Protein 9H0N (pdb70)

Structure (mmCIF, N/CA/C/O backbone):
data_9H0N
#
_entry.id   9H0N
#
_cell.length_a   52.100
_cell.length_b   53.250
_cell.length_c   149.920
_cell.angle_alpha   90.000
_cell.angle_beta   90.000
_cell.angle_gamma   90.000
#
_symmetry.space_group_name_H-M   'P 21 21 21'
#
loop_
_entity.id
_entity.type
_entity.pdbx_description
1 polymer 'Extracellular solute-binding protein, family 1'
2 branched beta-D-galactopyranose-(1-3)-2-acetamido-2-deoxy-alpha-D-galactopyranose
3 non-polymer 'SODIUM ION'
4 water water
#
loop_
_atom_site.group_PDB
_atom_site.id
_atom_site.type_symbol
_atom_site.label_atom_id
_atom_site.label_alt_id
_atom_site.label_comp_id
_atom_site.label_asym_id
_atom_site.label_entity_id
_atom_site.label_seq_id
_atom_site.pdbx_PDB_ins_code
_atom_site.Cartn_x
_atom_site.Cartn_y
_atom_site.Cartn_z
_atom_site.occupancy
_atom_site.B_iso_or_equiv
_atom_site.auth_seq_id
_atom_site.auth_comp_id
_atom_site.auth_asym_id
_atom_site.auth_atom_id
_atom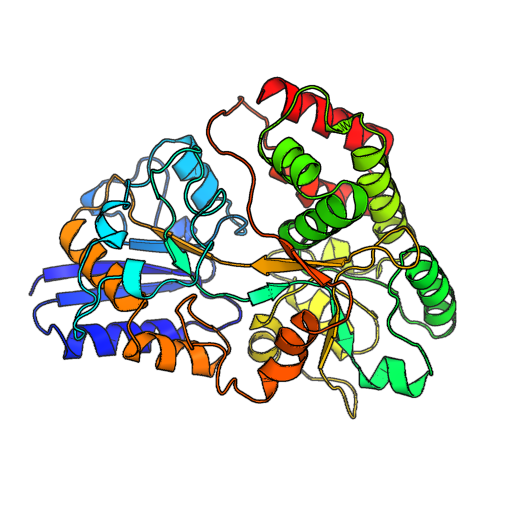_site.pdbx_PDB_model_num
ATOM 1 N N . LYS A 1 36 ? 40.84290 46.62799 42.30066 1.000 56.01209 36 LYS A N 1
ATOM 2 C CA . LYS A 1 36 ? 41.00595 48.07410 42.21507 1.000 67.01643 36 LYS A CA 1
ATOM 3 C C . LYS A 1 36 ? 39.81168 48.82239 42.81212 1.000 62.23234 36 LYS A C 1
ATOM 4 O O . LYS A 1 36 ? 39.95595 49.94844 43.28641 1.000 70.31073 36 LYS A O 1
ATOM 10 N N . THR A 1 37 ? 38.63508 48.19826 42.79065 1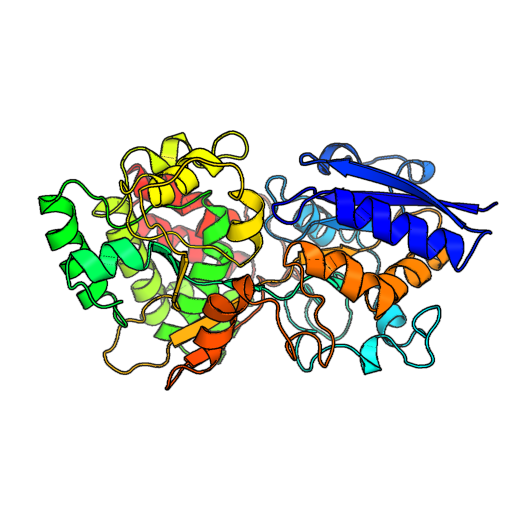.000 39.10554 37 THR A N 1
ATOM 11 C CA . THR A 1 37 ? 37.43695 48.75760 43.40326 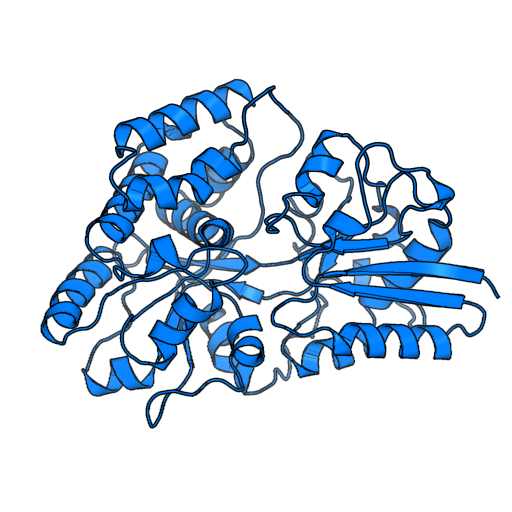1.000 40.41999 37 THR A CA 1
ATOM 12 C C . THR A 1 37 ? 36.98438 47.82075 44.51477 1.000 42.80002 37 THR A C 1
ATOM 13 O O . THR A 1 37 ? 36.86702 46.61298 44.29105 1.000 32.34687 37 THR A O 1
ATOM 17 N N . THR A 1 38 ? 36.74999 48.37652 45.70853 1.000 34.14683 38 THR A N 1
ATOM 18 C CA . THR A 1 38 ? 36.43642 47.59303 46.90121 1.000 30.23915 38 THR A CA 1
ATOM 19 C C . THR A 1 38 ? 34.92718 47.46462 47.07970 1.000 33.89533 38 THR A C 1
ATOM 20 O O . THR A 1 38 ? 34.18999 48.44866 46.95293 1.000 39.46656 38 THR A O 1
ATOM 24 N N . LEU A 1 39 ? 34.48154 46.24777 47.37533 1.000 24.68033 39 LEU A N 1
ATOM 25 C CA . LEU A 1 39 ? 33.09230 45.92079 47.66080 1.000 25.18249 39 LEU A CA 1
ATOM 26 C C . LEU A 1 39 ? 33.06091 45.28437 49.04591 1.000 22.32628 39 LEU A C 1
ATOM 27 O O . LEU A 1 39 ? 33.84246 44.36685 49.31632 1.000 30.68828 39 LEU A O 1
ATOM 32 N N . LYS A 1 40 ? 32.18254 45.76974 49.93077 1.000 22.25103 40 LYS A N 1
ATOM 33 C CA . LYS A 1 40 ? 32.05351 45.22534 51.28196 1.000 23.06739 40 LYS A CA 1
ATOM 34 C C . LYS A 1 40 ? 30.84476 44.29058 51.36939 1.000 24.31228 40 LYS A C 1
ATOM 35 O O . LYS A 1 40 ? 29.71667 44.69793 51.07524 1.000 24.15481 40 LYS A O 1
ATOM 41 N N . PHE A 1 41 ? 31.08819 43.04044 51.77564 1.000 19.76549 41 PHE A N 1
ATOM 42 C CA . PHE A 1 41 ? 30.07878 41.98259 51.83287 1.000 17.66050 41 PHE A CA 1
ATOM 43 C C . PHE A 1 41 ? 30.04075 41.43922 53.25501 1.000 19.73394 41 PHE A C 1
ATOM 44 O O . PHE A 1 41 ? 31.06109 40.96921 53.76955 1.000 22.27951 41 PHE A O 1
ATOM 52 N N . ALA A 1 42 ? 28.88442 41.53069 53.90467 1.000 18.79232 42 ALA A N 1
ATOM 53 C CA . ALA A 1 42 ? 28.68769 40.95723 55.23442 1.000 19.36163 42 ALA A CA 1
ATOM 54 C C . ALA A 1 42 ? 27.73317 39.78291 55.10689 1.000 20.84565 42 ALA A C 1
ATOM 55 O O . ALA A 1 42 ? 26.63079 39.94265 54.57992 1.000 21.44960 42 ALA A O 1
ATOM 57 N N . ALA A 1 43 ? 28.15011 38.60446 55.56943 1.000 20.57803 43 ALA A N 1
ATOM 58 C CA . ALA A 1 43 ? 27.35872 37.38945 55.39425 1.000 17.76249 43 ALA A CA 1
ATOM 59 C C . ALA A 1 43 ? 27.12792 36.69153 56.72730 1.000 18.73843 43 ALA A C 1
ATOM 60 O O . ALA A 1 43 ? 28.06338 36.51836 57.51472 1.000 22.32452 43 ALA A O 1
ATOM 62 N N . PHE A 1 44 ? 25.88676 36.26641 56.96522 1.000 18.39009 44 PHE A N 1
ATOM 63 C CA . PHE A 1 44 ? 25.56992 35.51901 58.17552 1.000 19.16920 44 PHE A CA 1
ATOM 64 C C . PHE A 1 44 ? 26.22723 34.14061 58.16977 1.000 16.45768 44 PHE A C 1
ATOM 65 O O . PHE A 1 44 ? 26.09772 33.37298 57.20782 1.000 19.49882 44 PHE A O 1
ATOM 73 N N . GLU A 1 45 ? 26.89798 33.81890 59.27861 1.000 17.78883 45 GLU A N 1
ATOM 74 C CA . GLU A 1 45 ? 27.48227 32.49487 59.48799 1.000 18.24343 45 GLU A CA 1
ATOM 75 C C . GLU A 1 45 ? 26.44008 31.61626 60.16337 1.000 18.61636 45 GLU A C 1
ATOM 76 O O . GLU A 1 45 ? 26.21773 31.71287 61.37127 1.000 20.46524 45 GLU A O 1
ATOM 82 N N . GLY A 1 46 ? 25.78608 30.77349 59.36403 1.000 17.69792 46 GLY A N 1
ATOM 83 C CA . GLY A 1 46 ? 24.79860 29.84479 59.83013 1.000 18.96572 46 GLY A CA 1
ATOM 84 C C . GLY A 1 46 ? 25.28424 28.41787 59.73716 1.000 19.62154 46 GLY A C 1
ATOM 85 O O . GLY A 1 46 ? 26.48636 28.15246 59.61120 1.000 18.60264 46 GLY A O 1
ATOM 86 N N . GLY A 1 47 ? 24.33308 27.48719 59.77427 1.000 17.62233 47 GLY A N 1
ATOM 87 C CA . GLY A 1 47 ? 24.65492 26.07271 59.87210 1.000 16.31080 47 GLY A CA 1
ATOM 88 C C . GLY A 1 47 ? 25.37111 25.49689 58.66401 1.000 17.11001 47 GLY A C 1
ATOM 89 O O . GLY A 1 47 ? 26.00548 24.44123 58.78694 1.000 18.66942 47 GLY A O 1
ATOM 90 N N . TYR A 1 48 ? 25.28585 26.16227 57.50647 1.000 17.01873 48 TYR A N 1
ATOM 91 C CA . TYR A 1 48 ? 26.03660 25.72520 56.32892 1.000 17.12644 48 TYR A CA 1
ATOM 92 C C . TYR A 1 48 ? 27.49047 26.17652 56.37221 1.000 17.12583 48 TYR A C 1
ATOM 93 O O . TYR A 1 48 ? 28.27816 25.74279 55.52387 1.000 17.93905 48 TYR A O 1
ATOM 102 N N . GLY A 1 49 ? 27.86345 27.02048 57.33128 1.000 17.13546 49 GLY A N 1
ATOM 103 C CA . GLY A 1 49 ? 29.24802 27.41495 57.51489 1.000 16.60216 49 GLY A CA 1
ATOM 104 C C . GLY A 1 49 ? 29.59957 28.73173 56.83079 1.000 19.23603 49 GLY A C 1
ATOM 105 O O . GLY A 1 49 ? 28.91555 29.20679 55.91408 1.000 18.65677 49 GLY A O 1
ATOM 106 N N . ALA A 1 50 ? 30.71686 29.31797 57.27631 1.000 20.66621 50 ALA A N 1
ATOM 107 C CA . ALA A 1 50 ? 31.24023 30.55400 56.70582 1.000 21.19397 50 ALA A CA 1
ATOM 108 C C . ALA A 1 50 ? 32.21928 30.31998 55.56313 1.000 20.12820 50 ALA A C 1
ATOM 109 O O . ALA A 1 50 ? 32.36626 31.19893 54.70508 1.000 20.60144 50 ALA A O 1
ATOM 111 N N . ASP A 1 51 ? 32.90172 29.16621 55.52754 1.000 20.98614 51 ASP A N 1
ATOM 112 C CA . ASP A 1 51 ? 33.95845 28.96391 54.53387 1.000 20.95284 51 ASP A CA 1
ATOM 113 C C . ASP A 1 51 ? 33.42843 29.04420 53.11041 1.000 20.23215 51 ASP A C 1
ATOM 114 O O . ASP A 1 51 ? 34.15648 29.48790 52.21428 1.000 20.35870 51 ASP A O 1
ATOM 119 N N . MET A 1 52 ? 32.17499 28.63847 52.87451 1.000 18.90862 52 MET A N 1
ATOM 120 C CA . MET A 1 52 ? 31.64027 28.71256 51.51583 1.000 17.89140 52 MET A CA 1
ATOM 121 C C . MET A 1 52 ? 31.60791 30.13725 50.98551 1.000 19.45010 52 MET A C 1
ATOM 122 O O . MET A 1 52 ? 31.81489 30.34390 49.78798 1.000 19.55526 52 MET A O 1
ATOM 127 N N . TYR A 1 53 ? 31.36753 31.12589 51.85575 1.000 17.29455 53 TYR A N 1
ATOM 128 C CA . TYR A 1 53 ? 31.38725 32.51604 51.40580 1.000 16.51928 53 TYR A CA 1
ATOM 129 C C . TYR A 1 53 ? 32.79994 32.96430 51.07769 1.000 18.08374 53 TYR A C 1
ATOM 130 O O . TYR A 1 53 ? 33.00971 33.69323 50.10130 1.000 18.99376 53 TYR A O 1
ATOM 139 N N . LYS A 1 54 ? 33.78050 32.52323 51.86529 1.000 18.56953 54 LYS A N 1
ATOM 140 C CA . LYS A 1 54 ? 35.16605 32.83644 51.53582 1.000 17.85307 54 LYS A CA 1
ATOM 141 C C . LYS A 1 54 ? 35.52380 32.28592 50.16428 1.000 19.19069 54 LYS A C 1
ATOM 142 O O . LYS A 1 54 ? 36.18554 32.96180 49.36309 1.000 19.99188 54 LYS A O 1
ATOM 148 N N . GLU A 1 55 ? 35.06288 31.06957 49.86928 1.000 20.80440 55 GLU A N 1
ATOM 149 C CA . GLU A 1 55 ? 35.40515 30.42597 48.60836 1.000 17.91623 55 GLU A CA 1
ATOM 150 C C . GLU A 1 55 ? 34.67821 31.07873 47.43423 1.000 19.31793 55 GLU A C 1
ATOM 151 O O . GLU A 1 55 ? 35.27446 31.27752 46.37122 1.000 20.17346 55 GLU A O 1
ATOM 157 N N . VAL A 1 56 ? 33.40192 31.43395 47.60681 1.000 18.70835 56 VAL A N 1
ATOM 158 C CA . VAL A 1 56 ? 32.66435 32.13167 46.55286 1.000 17.42942 56 VAL A CA 1
ATOM 159 C C . VAL A 1 56 ? 33.30955 33.47598 46.25383 1.000 20.69579 56 VAL A C 1
ATOM 160 O O . VAL A 1 56 ? 33.45310 33.86756 45.08828 1.000 19.30778 56 VAL A O 1
ATOM 164 N N . VAL A 1 57 ? 33.72977 34.19650 47.29735 1.000 18.57586 57 VAL A N 1
ATOM 165 C CA . VAL A 1 57 ? 34.36032 35.49638 47.08739 1.000 19.28026 57 VAL A CA 1
ATOM 166 C C . VAL A 1 57 ? 35.65241 35.33768 46.30768 1.000 20.51705 57 VAL A C 1
ATOM 167 O O . VAL A 1 57 ? 35.92851 36.09717 45.37054 1.000 20.05225 57 VAL A O 1
ATOM 171 N N . ALA A 1 58 ? 36.45227 34.33406 46.66266 1.000 21.02298 58 ALA A N 1
ATOM 172 C CA . ALA A 1 58 ? 37.70172 34.11970 45.95043 1.000 18.60103 58 ALA A CA 1
ATOM 173 C C . ALA A 1 58 ? 37.44430 33.78169 44.49065 1.000 20.78130 58 ALA A C 1
ATOM 174 O O . ALA A 1 58 ? 38.17629 34.23756 43.59724 1.000 22.91257 58 ALA A O 1
ATOM 176 N N . ALA A 1 59 ? 36.40474 32.99118 44.22664 1.000 20.50976 59 ALA A N 1
ATOM 177 C CA . ALA A 1 59 ? 36.09618 32.61921 42.85225 1.000 20.03588 59 ALA A CA 1
ATOM 178 C C . ALA A 1 59 ? 35.64399 33.82810 42.04824 1.000 20.82487 59 ALA A C 1
ATOM 179 O O . ALA A 1 59 ? 36.02206 33.97609 40.87932 1.000 21.50540 59 ALA A O 1
ATOM 181 N N . TYR A 1 60 ? 34.86691 34.72296 42.66724 1.000 20.14874 60 TYR A N 1
ATOM 182 C CA . TYR A 1 60 ? 34.42842 35.92780 41.96289 1.000 17.84887 60 TYR A CA 1
ATOM 183 C C . TYR A 1 60 ? 35.61088 36.82487 41.64082 1.000 19.88324 60 TYR A C 1
ATOM 184 O O . TYR A 1 60 ? 35.66514 37.41451 40.55511 1.000 21.44790 60 TYR A O 1
ATOM 193 N N . GLU A 1 61 ? 36.57052 36.94555 42.57500 1.000 20.23824 61 GLU A N 1
ATOM 194 C CA . GLU A 1 61 ? 37.75430 37.77032 42.32250 1.000 20.57330 61 GLU A CA 1
ATOM 195 C C . GLU A 1 61 ? 38.63930 37.17425 41.23839 1.000 23.79376 61 GLU A C 1
ATOM 196 O O . GLU A 1 61 ? 39.33222 37.91812 40.53514 1.000 25.12578 61 GLU A O 1
ATOM 202 N N . LYS A 1 62 ? 38.66697 35.84621 41.10807 1.000 23.72353 62 LYS A N 1
ATOM 203 C CA . LYS A 1 62 ? 39.42986 35.24289 40.01721 1.000 22.87015 62 LYS A CA 1
ATOM 204 C C . LYS A 1 62 ? 38.77583 35.55180 38.67294 1.000 25.61860 62 LYS A C 1
ATOM 205 O O . LYS A 1 62 ? 39.46601 35.82397 37.68102 1.000 26.73912 62 LYS A O 1
ATOM 211 N N . LEU A 1 63 ? 37.44235 35.55497 38.63405 1.000 23.27763 63 LEU A N 1
ATOM 212 C CA . LEU A 1 63 ? 36.73010 35.89625 37.40733 1.000 23.13802 63 LEU A CA 1
ATOM 213 C C . LEU A 1 63 ? 36.89776 37.36778 37.05880 1.000 24.06820 63 LEU A C 1
ATOM 214 O O . LEU A 1 63 ? 37.08811 37.71402 35.88342 1.000 28.67737 63 LEU A O 1
ATOM 219 N N . ASN A 1 64 ? 36.81970 38.24525 38.06191 1.000 23.85673 64 ASN A N 1
ATOM 220 C CA . ASN A 1 64 ? 36.84293 39.69964 37.88793 1.000 25.30906 64 ASN A CA 1
ATOM 221 C C . ASN A 1 64 ? 37.92599 40.28653 38.78459 1.000 23.94041 64 ASN A C 1
ATOM 222 O O . ASN A 1 64 ? 37.63513 40.82591 39.86123 1.000 26.19856 64 ASN A O 1
ATOM 227 N N . PRO A 1 65 ? 39.18657 40.22682 38.35473 1.000 25.57978 65 PRO A N 1
ATOM 228 C CA . PRO A 1 65 ? 40.28778 40.65555 39.23399 1.000 29.74382 65 PRO A CA 1
ATOM 229 C C . PRO A 1 65 ? 40.26811 42.12815 39.60759 1.000 28.37863 65 PRO A C 1
ATOM 230 O O . PRO A 1 65 ? 40.97293 42.50825 40.55414 1.000 28.24926 65 PRO A O 1
ATOM 234 N N . ASP A 1 66 ? 39.50474 42.97325 38.90909 1.000 26.77048 66 ASP A N 1
ATOM 235 C CA . ASP A 1 66 ? 39.43280 44.37857 39.29005 1.000 27.47268 66 ASP A CA 1
ATOM 236 C C . ASP A 1 66 ? 38.44567 44.64861 40.42375 1.000 25.55085 66 ASP A C 1
ATOM 237 O O . ASP A 1 66 ? 38.24130 45.81589 40.77988 1.000 26.87401 66 ASP A O 1
ATOM 242 N N . VAL A 1 67 ? 37.85264 43.60763 41.01280 1.000 24.81729 67 VAL A N 1
ATOM 243 C CA . VAL A 1 67 ? 36.99207 43.72878 42.18675 1.000 22.93891 67 VAL A CA 1
ATOM 244 C C . VAL A 1 67 ? 37.71928 43.12523 43.38190 1.000 21.45050 67 VAL A C 1
ATOM 245 O O . VAL A 1 67 ? 38.18359 41.98001 43.31823 1.000 26.51636 67 VAL A O 1
ATOM 249 N N . LYS A 1 68 ? 37.82154 43.89069 44.46395 1.000 24.82875 68 LYS A N 1
ATOM 250 C CA . LYS A 1 68 ? 38.34104 43.38394 45.73005 1.000 26.08578 68 LYS A CA 1
ATOM 251 C C . LYS A 1 68 ? 37.18657 43.37593 46.72059 1.000 24.30915 68 LYS A C 1
ATOM 252 O O . LYS A 1 68 ? 36.62231 44.43254 47.01858 1.000 28.62227 68 LYS A O 1
ATOM 258 N N . ILE A 1 69 ? 36.82478 42.19405 47.22272 1.000 22.49000 69 ILE A N 1
ATOM 259 C CA . ILE A 1 69 ? 35.73799 42.07017 48.18671 1.000 22.44564 69 ILE A CA 1
ATOM 260 C C . ILE A 1 69 ? 36.32439 41.98460 49.58519 1.000 24.38422 69 ILE A C 1
ATOM 261 O O . ILE A 1 69 ? 37.20233 41.15428 49.85093 1.000 27.91265 69 ILE A O 1
ATOM 266 N N . GLU A 1 70 ? 35.84040 42.84021 50.48001 1.000 22.03105 70 GLU A N 1
ATOM 267 C CA . GLU A 1 70 ? 36.11619 42.70454 51.90687 1.000 23.95567 70 GLU A CA 1
ATOM 268 C C . GLU A 1 70 ? 34.95717 41.93270 52.52395 1.000 22.10983 70 GLU A C 1
ATOM 269 O O . GLU A 1 70 ? 33.84835 42.46689 52.67008 1.000 23.41268 70 GLU A O 1
ATOM 275 N N . LEU A 1 71 ? 35.20248 40.66814 52.86189 1.000 20.77533 71 LEU A N 1
ATOM 276 C CA . LEU A 1 71 ? 34.18160 39.79490 53.41692 1.000 19.85068 71 LEU A CA 1
ATOM 277 C C . LEU A 1 71 ? 34.24067 39.79406 54.93905 1.000 22.45167 71 LEU A C 1
ATOM 278 O O . LEU A 1 71 ? 35.31287 39.63221 55.52951 1.000 24.25755 71 LEU A O 1
ATOM 283 N N . THR A 1 72 ? 33.08786 39.99333 55.56746 1.000 21.64920 72 THR A N 1
ATOM 284 C CA . THR A 1 72 ? 32.90017 39.74667 56.99012 1.000 23.25126 72 THR A CA 1
ATOM 285 C C . THR A 1 72 ? 31.83530 38.66847 57.14423 1.000 26.11830 72 THR A C 1
ATOM 286 O O . THR A 1 72 ? 30.73220 38.80511 56.60536 1.000 23.36757 72 THR A O 1
ATOM 290 N N . THR A 1 73 ? 32.17197 37.58114 57.84261 1.000 23.69351 73 THR A N 1
ATOM 291 C CA . THR A 1 73 ? 31.20885 36.54884 58.20573 1.000 23.42821 73 THR A CA 1
ATOM 292 C C . THR A 1 73 ? 31.09233 36.49603 59.72190 1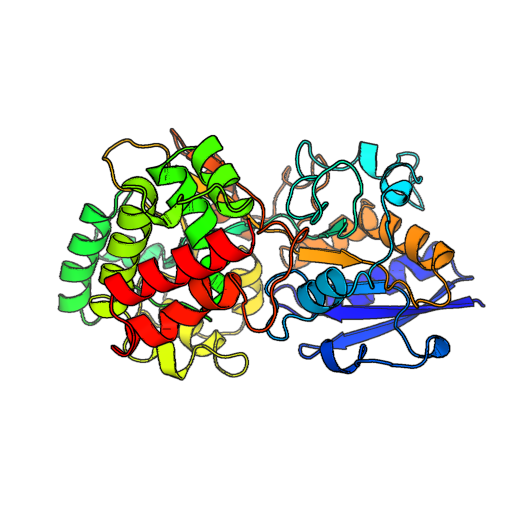.000 24.73702 73 THR A C 1
ATOM 293 O O . THR A 1 73 ? 32.10282 36.56545 60.42894 1.000 28.13037 73 THR A O 1
ATOM 297 N N . SER A 1 74 ? 29.86261 36.37868 60.22615 1.000 22.56756 74 SER A N 1
ATOM 298 C CA . SER A 1 74 ? 29.66418 36.42498 61.66972 1.000 26.92207 74 SER A CA 1
ATOM 299 C C . SER A 1 74 ? 28.27354 35.92310 62.01793 1.000 24.56187 74 SER A C 1
ATOM 300 O O . SER A 1 74 ? 27.35436 36.00392 61.20786 1.000 23.52141 74 SER A O 1
ATOM 303 N N . LYS A 1 75 ? 28.12942 35.41645 63.24169 1.000 27.05518 75 LYS A N 1
ATOM 304 C CA . LYS A 1 75 ? 26.79659 35.14485 63.75861 1.000 28.79781 75 LYS A CA 1
ATOM 305 C C . LYS A 1 75 ? 26.12089 36.40182 64.29680 1.000 29.52043 75 LYS A C 1
ATOM 306 O O . LYS A 1 75 ? 24.93687 36.35596 64.64903 1.000 33.60654 75 LYS A O 1
ATOM 312 N N . LYS A 1 76 ? 26.83949 37.52270 64.35456 1.000 34.29880 76 LYS A N 1
ATOM 313 C CA . LYS A 1 76 ? 26.28372 38.78169 64.83710 1.000 38.47799 76 LYS A CA 1
ATOM 314 C C . LYS A 1 76 ? 26.39079 39.86513 63.76933 1.000 42.47585 76 LYS A C 1
ATOM 315 O O . LYS A 1 76 ? 27.09799 40.86237 63.94642 1.000 34.06487 76 LYS A O 1
ATOM 321 N N . ILE A 1 77 ? 25.67942 39.66731 62.65495 1.000 40.25414 77 ILE A N 1
ATOM 322 C CA . ILE A 1 77 ? 25.74633 40.59172 61.52365 1.000 46.16905 77 ILE A CA 1
ATOM 323 C C . ILE A 1 77 ? 25.31638 41.99307 61.93438 1.000 52.04286 77 ILE A C 1
ATOM 324 O O . ILE A 1 77 ? 25.89858 42.99097 61.48937 1.000 52.46693 77 ILE A O 1
ATOM 329 N N . GLU A 1 78 ? 24.30495 42.08914 62.80375 1.000 45.16485 78 GLU A N 1
ATOM 330 C CA . GLU A 1 78 ? 23.75599 43.37567 63.22364 1.000 54.53203 78 GLU A CA 1
ATOM 331 C C . GLU A 1 78 ? 24.82348 44.37355 63.66214 1.000 59.92255 78 GLU A C 1
ATOM 332 O O . GLU A 1 78 ? 24.55564 45.58009 63.68747 1.000 66.14982 78 GLU A O 1
ATOM 338 N N . ASP A 1 79 ? 26.02346 43.90337 64.01067 1.000 53.08424 79 ASP A N 1
ATOM 339 C CA . ASP A 1 79 ? 27.11280 44.82254 64.32628 1.000 61.64216 79 ASP A CA 1
ATOM 340 C C . ASP A 1 79 ? 27.47792 45.68909 63.12565 1.000 70.38020 79 ASP A C 1
ATOM 341 O O . ASP A 1 79 ? 27.76478 46.88249 63.27794 1.000 80.02212 79 ASP A O 1
ATOM 346 N N . GLU A 1 80 ? 27.47441 45.10703 61.92382 1.000 55.59826 80 GLU A N 1
ATOM 347 C CA . GLU A 1 80 ? 27.87616 45.84802 60.73217 1.000 45.36297 80 GLU A CA 1
ATOM 348 C C . GLU A 1 80 ? 26.94389 47.02744 60.47658 1.000 66.64878 80 GLU A C 1
ATOM 349 O O . GLU A 1 80 ? 27.38733 48.17594 60.36960 1.000 72.62337 80 GLU A O 1
ATOM 355 N N . ILE A 1 81 ? 25.64446 46.76412 60.39069 1.000 65.25548 81 ILE A N 1
ATOM 356 C CA . ILE A 1 81 ? 24.65266 47.77942 60.05256 1.000 79.17990 81 ILE A CA 1
ATOM 357 C C . ILE A 1 81 ? 24.01873 48.27193 61.34636 1.000 82.30813 81 ILE A C 1
ATOM 358 O O . ILE A 1 81 ? 23.27146 47.53962 62.00334 1.000 83.04083 81 ILE A O 1
ATOM 363 N N . THR A 1 82 ? 24.30440 49.51643 61.70765 1.000 90.77567 82 THR A N 1
ATOM 364 C CA . THR A 1 82 ? 23.76791 50.12534 62.91067 1.000 94.35346 82 THR A CA 1
ATOM 365 C C . THR A 1 82 ? 22.83128 51.27757 62.54784 1.000 99.22028 82 THR A C 1
ATOM 366 O O . THR A 1 82 ? 22.95956 51.86873 61.47049 1.000 91.92198 82 THR A O 1
ATOM 370 N N . PRO A 1 83 ? 21.87073 51.61104 63.41177 1.000 101.41983 83 PRO A N 1
ATOM 371 C CA . PRO A 1 83 ? 20.89923 52.65768 63.06235 1.000 96.08469 83 PRO A CA 1
ATOM 372 C C . PRO A 1 83 ? 21.57264 54.00828 62.86410 1.000 87.07544 83 PRO A C 1
ATOM 373 O O . PRO A 1 83 ? 22.34638 54.46758 63.70760 1.000 77.20145 83 PRO A O 1
ATOM 377 N N . GLY A 1 84 ? 21.26897 54.64196 61.73196 1.000 79.46869 84 GLY A N 1
ATOM 378 C CA . GLY A 1 84 ? 21.80850 55.95286 61.43113 1.000 60.40238 84 GLY A CA 1
ATOM 379 C C . GLY A 1 84 ? 23.27387 55.97374 61.06713 1.000 78.25242 84 GLY A C 1
ATOM 380 O O . GLY A 1 84 ? 23.91254 57.02479 61.16969 1.000 64.39489 84 GLY A O 1
ATOM 381 N N . MET A 1 85 ? 23.82611 54.84276 60.63709 1.000 86.35404 85 MET A N 1
ATOM 382 C CA . MET A 1 85 ? 25.23914 54.76665 60.30422 1.000 88.38704 85 MET A CA 1
ATOM 383 C C . MET A 1 85 ? 25.55431 55.64434 59.09369 1.000 89.02278 85 MET A C 1
ATOM 384 O O . MET A 1 85 ? 24.67668 56.00172 58.30213 1.000 81.75436 85 MET A O 1
ATOM 389 N N . LYS A 1 86 ? 26.83062 55.99984 58.96386 1.000 87.19358 86 LYS A N 1
ATOM 390 C CA . LYS A 1 86 ? 27.27329 56.80535 57.83457 1.000 88.93650 86 LYS A CA 1
ATOM 391 C C . LYS A 1 86 ? 27.32604 55.94735 56.57472 1.000 94.54311 86 LYS A C 1
ATOM 392 O O . LYS A 1 86 ? 27.73760 54.78422 56.61384 1.000 87.69592 86 LYS A O 1
ATOM 398 N N . ALA A 1 87 ? 26.90425 56.53444 55.44876 1.000 103.47941 87 ALA A N 1
ATOM 399 C CA . ALA A 1 87 ? 26.74444 55.76756 54.21466 1.000 96.17212 87 ALA A CA 1
ATOM 400 C C . ALA A 1 87 ? 28.05413 55.14438 53.74689 1.000 99.61091 87 ALA A C 1
ATOM 401 O O . ALA A 1 87 ? 28.04626 54.05425 53.16119 1.000 73.72116 87 ALA A O 1
ATOM 403 N N . GLY A 1 88 ? 29.18255 55.81056 53.99237 1.000 93.35450 88 GLY A N 1
ATOM 404 C CA . GLY A 1 88 ? 30.47005 55.25077 53.62175 1.000 86.41171 88 GLY A CA 1
ATOM 405 C C . GLY A 1 88 ? 30.88926 54.04486 54.43655 1.000 85.07065 88 GLY A C 1
ATOM 406 O O . GLY A 1 88 ? 31.88732 53.40302 54.09094 1.000 82.49157 88 GLY A O 1
ATOM 407 N N . ASN A 1 89 ? 30.15338 53.71961 55.49963 1.000 76.80367 89 ASN A N 1
ATOM 408 C CA . ASN A 1 89 ? 30.49231 52.60070 56.36469 1.000 78.07657 89 ASN A CA 1
ATOM 409 C C . ASN A 1 89 ? 29.54976 51.41210 56.22856 1.000 52.27955 89 ASN A C 1
ATOM 410 O O . ASN A 1 89 ? 29.85506 50.34287 56.76836 1.000 53.87345 89 ASN A O 1
ATOM 415 N N . TYR A 1 90 ? 28.42274 51.56695 55.53311 1.000 39.70550 90 TYR A N 1
ATOM 416 C CA . TYR A 1 90 ? 27.51150 50.45354 55.32358 1.000 38.75532 90 TYR A CA 1
ATOM 417 C C . TYR A 1 90 ? 28.18141 49.37816 54.46956 1.000 31.98635 90 TYR A C 1
ATOM 418 O O . TYR A 1 90 ? 28.98830 49.68592 53.58777 1.000 29.42058 90 TYR A O 1
ATOM 427 N N . PRO A 1 91 ? 27.84913 48.11018 54.69810 1.000 24.34982 91 PRO A N 1
ATOM 428 C CA . PRO A 1 91 ? 28.18457 47.08546 53.70463 1.000 23.47546 91 PRO A CA 1
ATOM 429 C C . PRO A 1 91 ? 27.50556 47.41833 52.38666 1.000 26.60603 91 PRO A C 1
ATOM 430 O O . PRO A 1 91 ? 26.46272 48.07591 52.34797 1.000 25.16930 91 PRO A O 1
ATOM 434 N N . ASP A 1 92 ? 28.10423 46.95368 51.29113 1.000 21.32067 92 ASP A N 1
ATOM 435 C CA . ASP A 1 92 ? 27.45671 47.11824 50.00045 1.000 22.07425 92 ASP A CA 1
ATOM 436 C C . ASP A 1 92 ? 26.44519 46.02253 49.73336 1.000 21.99116 92 ASP A C 1
ATOM 437 O O . ASP A 1 92 ? 25.53025 46.21835 48.92997 1.000 21.37104 92 ASP A O 1
ATOM 442 N N . ILE A 1 93 ? 26.59391 44.87780 50.38593 1.000 18.94970 93 ILE A N 1
ATOM 443 C CA . ILE A 1 93 ? 25.70108 43.74482 50.16434 1.000 17.61560 93 ILE A CA 1
ATOM 444 C C . ILE A 1 93 ? 25.74520 42.88753 51.41816 1.000 19.93682 93 ILE A C 1
ATOM 445 O O . ILE A 1 93 ? 26.79134 42.76663 52.05817 1.000 19.10283 93 ILE A O 1
ATOM 450 N N . VAL A 1 94 ? 24.58711 42.36398 51.81471 1.000 17.99869 94 VAL A N 1
ATOM 451 C CA . VAL A 1 94 ? 24.42983 41.63048 53.07278 1.000 17.28987 94 VAL A CA 1
ATOM 452 C C . VAL A 1 94 ? 23.66256 40.34907 52.80174 1.000 18.26625 94 VAL A C 1
ATOM 453 O O . VAL A 1 94 ? 22.62609 40.37991 52.13190 1.000 18.67139 94 VAL A O 1
ATOM 457 N N . GLU A 1 95 ? 24.15479 39.22563 53.32835 1.000 18.11005 95 GLU A N 1
ATOM 458 C CA . GLU A 1 95 ? 23.36636 37.99551 53.38327 1.000 17.60582 95 GLU A CA 1
ATOM 459 C C . GLU A 1 95 ? 22.83023 37.85393 54.79723 1.000 19.17903 95 GLU A C 1
ATOM 460 O O . GLU A 1 95 ? 23.60679 37.67265 55.74536 1.000 19.83518 95 GLU A O 1
ATOM 466 N N . LEU A 1 96 ? 21.51268 37.99297 54.94103 1.000 16.90868 96 LEU A N 1
ATOM 467 C CA . LEU A 1 96 ? 20.84670 37.80656 56.23140 1.000 17.49746 96 LEU A CA 1
ATOM 468 C C . LEU A 1 96 ? 19.36280 37.63500 55.95129 1.000 18.68741 96 LEU A C 1
ATOM 469 O O . LEU A 1 96 ? 18.71684 38.55182 55.42570 1.000 18.31651 96 LEU A O 1
ATOM 474 N N . GLY A 1 97 ? 18.81934 36.47521 56.30418 1.000 18.84448 97 GLY A N 1
ATOM 475 C CA . GLY A 1 97 ? 17.42075 36.20468 56.03083 1.000 17.13411 97 GLY A CA 1
ATOM 476 C C . GLY A 1 97 ? 16.48174 36.98814 56.92650 1.000 18.37528 97 GLY A C 1
ATOM 477 O O . GLY A 1 97 ? 16.86325 37.55551 57.95390 1.000 20.94145 97 GLY A O 1
ATOM 478 N N . GLN A 1 98 ? 15.20754 37.01392 56.52177 1.000 18.08114 98 GLN A N 1
ATOM 479 C CA . GLN A 1 98 ? 14.17923 37.31483 57.49906 1.000 17.01038 98 GLN A CA 1
ATOM 480 C C . GLN A 1 98 ? 14.22571 36.25796 58.59814 1.000 20.25579 98 GLN A C 1
ATOM 481 O O . GLN A 1 98 ? 14.69861 35.14002 58.39521 1.000 22.50788 98 GLN A O 1
ATOM 487 N N . GLY A 1 99 ? 13.74070 36.62031 59.78015 1.000 19.81788 99 GLY A N 1
ATOM 488 C CA . GLY A 1 99 ? 13.70926 35.65966 60.87147 1.000 21.07575 99 GLY A CA 1
ATOM 489 C C . GLY A 1 99 ? 14.99023 35.52835 61.66178 1.000 23.56473 99 GLY A C 1
ATOM 490 O O . GLY A 1 99 ? 15.04915 34.70231 62.58659 1.000 22.79088 99 GLY A O 1
ATOM 491 N N . SER A 1 100 ? 16.01869 36.30992 61.34972 1.000 21.47932 100 SER A N 1
ATOM 492 C CA . SER A 1 100 ? 17.26799 36.15382 62.06613 1.000 22.40876 100 SER A CA 1
ATOM 493 C C . SER A 1 100 ? 17.13490 36.66014 63.50019 1.000 26.91883 100 SER A C 1
ATOM 494 O O . SER A 1 100 ? 16.19198 37.38009 63.85924 1.000 25.93172 100 SER A O 1
ATOM 497 N N . THR A 1 101 ? 18.10962 36.26440 64.32726 1.000 27.61612 101 THR A N 1
ATOM 498 C CA . THR A 1 101 ? 18.10031 36.61656 65.74643 1.000 30.31438 101 THR A CA 1
ATOM 499 C C . THR A 1 101 ? 17.82252 38.10019 65.95702 1.000 30.99068 101 THR A C 1
ATOM 500 O O . THR A 1 101 ? 16.94903 38.47738 66.74654 1.000 28.25575 101 THR A O 1
ATOM 504 N N . SER A 1 102 ? 18.55044 38.95856 65.23781 1.000 30.40583 102 SER A N 1
ATOM 505 C CA . SER A 1 102 ? 18.48139 40.39880 65.45444 1.000 34.20432 102 SER A CA 1
ATOM 506 C C . SER A 1 102 ? 17.24451 41.04040 64.84397 1.000 33.93585 102 SER A C 1
ATOM 507 O O . SER A 1 102 ? 16.87987 42.14996 65.24142 1.000 30.14371 102 SER A O 1
ATOM 510 N N . GLY A 1 103 ? 16.60193 40.38612 63.88226 1.000 27.88735 103 GLY A N 1
ATOM 511 C CA . GLY A 1 103 ? 15.50176 41.03381 63.19939 1.000 24.76389 103 GLY A CA 1
ATOM 512 C C . GLY A 1 103 ? 15.91296 42.18120 62.30271 1.000 23.90370 103 GLY A C 1
ATOM 513 O O . GLY A 1 103 ? 15.06572 42.99594 61.92808 1.000 24.36608 103 GLY A O 1
ATOM 514 N N . LEU A 1 104 ? 17.19310 42.26000 61.93164 1.000 21.13104 104 LEU A N 1
ATOM 515 C CA . LEU A 1 104 ? 17.68554 43.41602 61.19439 1.000 23.88418 104 LEU A CA 1
ATOM 516 C C . LEU A 1 104 ? 17.01173 43.55590 59.83474 1.000 21.40430 104 LEU A C 1
ATOM 517 O O . LEU A 1 104 ? 16.67027 44.66997 59.41877 1.000 22.34619 104 LEU A O 1
ATOM 522 N N . THR A 1 105 ? 16.85218 42.44871 59.10417 1.000 21.50956 105 THR A N 1
ATOM 523 C CA . THR A 1 105 ? 16.27733 42.55589 57.76889 1.000 19.88142 105 THR A CA 1
ATOM 524 C C . THR A 1 105 ? 14.88639 43.17069 57.82491 1.000 20.48851 105 THR A C 1
ATOM 525 O O . THR A 1 105 ? 14.56596 44.06913 57.03437 1.000 21.22871 105 THR A O 1
ATOM 529 N N . GLU A 1 106 ? 14.07690 42.74212 58.79256 1.000 22.36304 106 GLU A N 1
ATOM 530 C CA . GLU A 1 106 ? 12.73288 43.29087 58.95227 1.000 21.54828 106 GLU A CA 1
ATOM 531 C C . GLU A 1 106 ? 12.77743 44.74769 59.39064 1.000 21.50509 106 GLU A C 1
ATOM 532 O O . GLU A 1 106 ? 11.96249 45.56126 58.93562 1.000 24.86821 106 GLU A O 1
ATOM 538 N N . THR A 1 107 ? 13.72296 45.09775 60.27003 1.000 24.08528 107 THR A N 1
ATOM 539 C CA . THR A 1 107 ? 13.87079 46.48997 60.68757 1.000 24.82976 107 THR A CA 1
ATOM 540 C C . THR A 1 107 ? 14.17846 47.38768 59.49760 1.000 24.99910 107 THR A C 1
ATOM 541 O O . THR A 1 107 ? 13.58703 48.46213 59.34771 1.000 27.61558 107 THR A O 1
ATOM 545 N N . LEU A 1 108 ? 15.07934 46.95218 58.61756 1.000 23.44324 108 LEU A N 1
ATOM 546 C CA . LEU A 1 108 ? 15.40908 47.80001 57.47811 1.000 21.21050 108 LEU A CA 1
ATOM 547 C C . LEU A 1 108 ? 14.27624 47.85063 56.45851 1.000 23.78853 108 LEU A C 1
ATOM 548 O O . LEU A 1 108 ? 14.06806 48.89156 55.82885 1.000 26.03655 108 LEU A O 1
ATOM 553 N N . LEU A 1 109 ? 13.53080 46.75405 56.28053 1.000 22.86396 109 LEU A N 1
ATOM 554 C CA . LEU A 1 109 ? 12.33368 46.81075 55.43850 1.000 23.82550 109 LEU A CA 1
ATOM 555 C C . LEU A 1 109 ? 11.32746 47.82505 55.97381 1.000 26.02568 109 LEU A C 1
ATOM 556 O O . LEU A 1 109 ? 10.75864 48.61269 55.20916 1.000 28.06423 109 LEU A O 1
ATOM 561 N N . LYS A 1 110 ? 11.08719 47.80294 57.28922 1.000 25.03852 110 LYS A N 1
ATOM 562 C CA . LYS A 1 110 ? 10.16584 48.75028 57.91346 1.000 27.85136 110 LYS A CA 1
ATOM 563 C C . LYS A 1 110 ? 10.60719 50.18878 57.67458 1.000 33.41591 110 LYS A C 1
ATOM 564 O O . LYS A 1 110 ? 9.77260 51.08022 57.45816 1.000 31.91439 110 LYS A O 1
ATOM 570 N N . ASP A 1 111 ? 11.91820 50.42874 57.70359 1.000 26.13990 111 ASP A N 1
ATOM 571 C CA . ASP A 1 111 ? 12.51107 51.74312 57.50865 1.000 28.64280 111 ASP A CA 1
ATOM 572 C C . ASP A 1 111 ? 12.71021 52.09780 56.04343 1.000 28.44002 111 ASP A C 1
ATOM 573 O O . ASP A 1 111 ? 13.30265 53.14610 55.75835 1.000 33.50126 111 ASP A O 1
ATOM 578 N N . LYS A 1 112 ? 12.24581 51.25622 55.11507 1.000 26.21770 112 LYS A N 1
ATOM 579 C CA . LYS A 1 112 ? 12.41385 51.49732 53.68098 1.000 28.56850 112 LYS A CA 1
ATOM 580 C C . LYS A 1 112 ? 13.88412 51.69871 53.32340 1.000 28.58672 112 LYS A C 1
ATOM 581 O O . LYS A 1 112 ? 14.23493 52.56516 52.51544 1.000 32.69555 112 LYS A O 1
ATOM 587 N N . ALA A 1 113 ? 14.75516 50.90051 53.94047 1.000 25.46057 113 ALA A N 1
ATOM 588 C CA . ALA A 1 113 ? 16.19720 51.10659 53.86355 1.000 24.30853 113 ALA A CA 1
ATOM 589 C C . ALA A 1 113 ? 16.91620 50.02265 53.06990 1.000 24.43834 113 ALA A C 1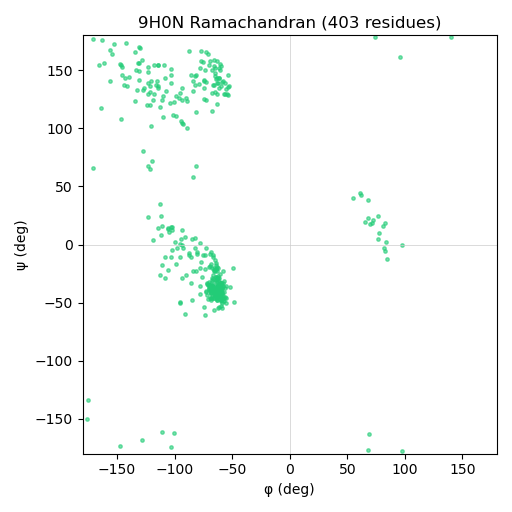
ATOM 590 O O . ALA A 1 113 ? 18.13831 49.90173 53.17867 1.000 25.88844 113 ALA A O 1
ATOM 592 N N . ILE A 1 114 ? 16.18388 49.22622 52.29188 1.000 23.17471 114 ILE A N 1
ATOM 593 C CA . ILE A 1 114 ? 16.76102 48.20688 51.41893 1.000 21.79379 114 ILE A CA 1
ATOM 594 C C . ILE A 1 114 ? 16.48250 48.58188 49.96608 1.000 21.47404 114 ILE A C 1
ATOM 595 O O . ILE A 1 114 ? 15.37419 49.01191 49.61831 1.000 26.14190 114 ILE A O 1
ATOM 600 N N . GLU A 1 115 ? 17.50276 48.42536 49.12173 1.000 20.95743 115 GLU A N 1
ATOM 601 C CA . GLU A 1 115 ? 17.40974 48.80328 47.72025 1.000 22.55028 115 GLU A CA 1
ATOM 602 C C . GLU A 1 115 ? 16.52401 47.82860 46.94600 1.000 20.96888 115 GLU A C 1
ATOM 603 O O . GLU A 1 115 ? 16.58193 46.61138 47.14265 1.000 22.97569 115 GLU A O 1
ATOM 609 N N . ASP A 1 116 ? 15.70643 48.37891 46.04988 1.000 23.27591 116 ASP A N 1
ATOM 610 C CA . ASP A 1 116 ? 14.96149 47.58513 45.07808 1.000 22.12335 116 ASP A CA 1
ATOM 611 C C . ASP A 1 116 ? 15.94724 46.96351 44.09469 1.000 21.00896 116 ASP A C 1
ATOM 612 O O . ASP A 1 116 ? 16.62168 47.68357 43.34570 1.000 26.79497 116 ASP A O 1
ATOM 617 N N . VAL A 1 117 ? 16.04265 45.63293 44.09569 1.000 19.92399 117 VAL A N 1
ATOM 618 C CA . VAL A 1 117 ? 16.99133 44.92819 43.23705 1.000 19.50061 117 VAL A CA 1
ATOM 619 C C . VAL A 1 117 ? 16.29395 44.12469 42.14336 1.000 20.43711 117 VAL A C 1
ATOM 620 O O . VAL A 1 117 ? 16.85829 43.14296 41.64327 1.000 20.52054 117 VAL A O 1
ATOM 624 N N . THR A 1 118 ? 15.07436 44.51831 41.76930 1.000 22.70922 118 THR A N 1
ATOM 625 C CA . THR A 1 118 ? 14.37037 43.83908 40.68680 1.000 20.46952 118 THR A CA 1
ATOM 626 C C . THR A 1 118 ? 15.24210 43.74825 39.44240 1.000 23.25345 118 THR A C 1
ATOM 627 O O . THR A 1 118 ? 15.20947 42.74445 38.71645 1.000 24.25124 118 THR A O 1
ATOM 631 N N . ASP A 1 119 ? 16.04081 44.78847 39.18456 1.000 21.68221 119 ASP A N 1
ATOM 632 C CA . ASP A 1 119 ? 16.85949 44.79331 37.97932 1.000 21.09806 119 ASP A CA 1
ATOM 633 C C . ASP A 1 119 ? 17.88617 43.67419 37.95668 1.000 22.37928 119 ASP A C 1
ATOM 634 O O . ASP A 1 119 ? 18.37351 43.33489 36.87379 1.000 22.91380 119 ASP A O 1
ATOM 639 N N . VAL A 1 120 ? 18.21518 43.08254 39.11152 1.000 23.30896 120 VAL A N 1
ATOM 640 C CA . VAL A 1 120 ? 19.18353 41.98882 39.12815 1.000 20.74181 120 VAL A CA 1
ATOM 641 C C . VAL A 1 120 ? 18.62405 40.77155 38.41850 1.000 20.24048 120 VAL A C 1
ATOM 642 O O . VAL A 1 120 ? 19.37576 40.00668 37.79350 1.000 20.67170 120 VAL A O 1
ATOM 646 N N . LEU A 1 121 ? 17.30043 40.60013 38.44892 1.000 20.08203 121 LEU A N 1
ATOM 647 C CA . LEU A 1 121 ? 16.69278 39.45256 37.78485 1.000 21.42863 121 LEU A CA 1
ATOM 648 C C . LEU A 1 121 ? 16.98870 39.43783 36.29401 1.000 20.13052 121 LEU A C 1
ATOM 649 O O . LEU A 1 121 ? 17.11708 38.36171 35.70675 1.000 21.56153 121 LEU A O 1
ATOM 654 N N . ASP A 1 122 ? 17.09859 40.60478 35.65978 1.000 20.27102 122 ASP A N 1
ATOM 655 C CA . ASP A 1 122 ? 17.37480 40.65091 34.23040 1.000 22.16477 122 ASP A CA 1
ATOM 656 C C . ASP A 1 122 ? 18.85524 40.79186 33.90003 1.000 20.11561 122 ASP A C 1
ATOM 657 O O . ASP A 1 122 ? 19.19828 40.92676 32.72143 1.000 24.64516 122 ASP A O 1
ATOM 662 N N . MET A 1 123 ? 19.73434 40.76081 34.90051 1.000 19.70470 123 MET A N 1
ATOM 663 C CA . MET A 1 123 ? 21.16676 40.88216 34.64063 1.000 19.28101 123 MET A CA 1
ATOM 664 C C . MET A 1 123 ? 21.76410 39.54894 34.22650 1.000 18.74572 123 MET A C 1
ATOM 665 O O . MET A 1 123 ? 21.34888 38.48701 34.69561 1.000 21.41814 123 MET A O 1
ATOM 670 N N . LYS A 1 124 ? 22.74022 39.61215 33.31948 1.000 19.74425 124 LYS A N 1
ATOM 671 C CA . LYS A 1 124 ? 23.51768 38.42955 32.96418 1.000 18.06678 124 LYS A CA 1
ATOM 672 C C . LYS A 1 124 ? 24.29030 37.92133 34.17795 1.000 18.52373 124 LYS A C 1
ATOM 673 O O . LYS A 1 124 ? 24.80921 38.70879 34.97124 1.000 18.55412 124 LYS A O 1
ATOM 679 N N . VAL A 1 125 ? 24.32087 36.60237 34.34830 1.000 18.62610 125 VAL A N 1
ATOM 680 C CA . VAL A 1 125 ? 25.15087 36.00930 35.40391 1.000 17.34339 125 VAL A CA 1
ATOM 681 C C . VAL A 1 125 ? 26.61026 36.11051 34.97938 1.000 20.46694 125 VAL A C 1
ATOM 682 O O . VAL A 1 125 ? 26.95833 35.63613 33.88318 1.000 20.93482 125 VAL A O 1
ATOM 686 N N . PRO A 1 126 ? 27.48252 36.71099 35.79124 1.000 17.93688 126 PRO A N 1
ATOM 687 C CA . PRO A 1 126 ? 28.90281 36.79840 35.42324 1.000 19.16632 126 PRO A CA 1
ATOM 688 C C . PRO A 1 126 ? 29.49259 35.42485 35.13727 1.000 19.53123 126 PRO A C 1
ATOM 689 O O . PRO A 1 126 ? 29.28639 34.46592 35.88997 1.000 21.20010 126 PRO A O 1
ATOM 693 N N . GLY A 1 127 ? 30.23086 35.33257 34.02978 1.000 22.08280 127 GLY A N 1
ATOM 694 C CA . GLY A 1 127 ? 30.81355 34.08455 33.59178 1.000 24.99955 127 GLY A CA 1
ATOM 695 C C . GLY A 1 127 ? 29.90078 33.16507 32.80887 1.000 26.57488 127 GLY A C 1
ATOM 696 O O . GLY A 1 127 ? 30.37526 32.12222 32.32878 1.000 25.00741 127 GLY A O 1
ATOM 697 N N . GLU A 1 128 ? 28.61353 33.49729 32.66769 1.000 20.45470 128 GLU A N 1
ATOM 698 C CA . GLU A 1 128 ? 27.64312 32.65673 31.97692 1.000 21.38379 128 GLU A CA 1
ATOM 699 C C . GLU A 1 128 ? 26.86212 33.48673 30.96570 1.000 22.06550 128 GLU A C 1
ATOM 700 O O . GLU A 1 128 ? 26.94720 34.71830 30.93729 1.000 26.15762 128 GLU A O 1
ATOM 706 N N . ASN A 1 129 ? 26.09554 32.79631 30.12011 1.000 23.58557 129 ASN A N 1
ATOM 707 C CA . ASN A 1 129 ? 25.31593 33.42509 29.05397 1.000 23.22859 129 ASN A CA 1
ATOM 708 C C . ASN A 1 129 ? 23.81448 33.31235 29.30770 1.000 27.47339 129 ASN A C 1
ATOM 709 O O . ASN A 1 129 ? 23.02492 33.14147 28.37578 1.000 30.10813 129 ASN A O 1
ATOM 714 N N . LYS A 1 130 ? 23.41419 33.38471 30.57537 1.000 25.64935 130 LYS A N 1
ATOM 715 C CA . LYS A 1 130 ? 22.01979 33.38135 31.00032 1.000 23.85596 130 LYS A CA 1
ATOM 716 C C . LYS A 1 130 ? 21.81618 34.51675 31.98894 1.000 21.43997 130 LYS A C 1
ATOM 717 O O . LYS A 1 130 ? 22.75933 34.96121 32.65072 1.000 22.48379 130 LYS A O 1
ATOM 723 N N . THR A 1 131 ? 20.57104 34.97931 32.10942 1.000 20.99194 131 THR A N 1
ATOM 724 C CA . THR A 1 131 ? 20.24431 35.93787 33.15655 1.000 19.76159 131 THR A CA 1
ATOM 725 C C . THR A 1 131 ? 19.87330 35.20880 34.44935 1.000 20.49280 131 THR A C 1
ATOM 726 O O . THR A 1 131 ? 19.60243 34.00491 34.46937 1.000 21.40569 131 THR A O 1
ATOM 730 N N . VAL A 1 132 ? 19.82426 35.97150 35.54407 1.000 19.60498 132 VAL A N 1
ATOM 731 C CA . VAL A 1 132 ? 19.43448 35.39186 36.82737 1.000 18.95475 132 VAL A CA 1
ATOM 732 C C . VAL A 1 132 ? 18.03578 34.78661 36.73904 1.000 21.00306 132 VAL A C 1
ATOM 733 O O . VAL A 1 132 ? 17.80113 33.65719 37.18248 1.000 19.88561 132 VAL A O 1
ATOM 737 N N . LYS A 1 133 ? 17.08803 35.53164 36.16220 1.000 21.83799 133 LYS A N 1
ATOM 738 C CA . LYS A 1 133 ? 15.71514 35.03772 36.04149 1.000 21.43024 133 LYS A CA 1
ATOM 739 C C . LYS A 1 133 ? 15.63976 33.77076 35.19513 1.000 21.75164 133 LYS A C 1
ATOM 740 O O . LYS A 1 133 ? 14.79517 32.90252 35.45786 1.000 25.98198 133 LYS A O 1
ATOM 746 N N . ASP A 1 134 ? 16.50672 33.64609 34.18218 1.000 23.95958 134 ASP A N 1
ATOM 747 C CA . ASP A 1 134 ? 16.55752 32.42395 33.37845 1.000 25.12505 134 ASP A CA 1
ATOM 748 C C . ASP A 1 134 ? 16.84385 31.20863 34.24424 1.000 25.18530 134 ASP A C 1
ATOM 749 O O . ASP A 1 134 ? 16.38335 30.10233 33.93346 1.000 29.07865 134 ASP A O 1
ATOM 754 N N . LYS A 1 135 ? 17.63512 31.38649 35.30415 1.000 20.99314 135 LYS A N 1
ATOM 755 C CA . LYS A 1 135 ? 18.12132 30.28704 36.13134 1.000 20.45796 135 LYS A CA 1
ATOM 756 C C . LYS A 1 135 ? 17.25615 29.98954 37.34537 1.000 19.88903 135 LYS A C 1
ATOM 757 O O . LYS A 1 135 ? 17.25110 28.84757 37.81537 1.000 19.67009 135 LYS A O 1
ATOM 763 N N . LEU A 1 136 ? 16.55460 30.97687 37.90254 1.000 21.06138 136 LEU A N 1
ATOM 764 C CA . LEU A 1 136 ? 15.82863 30.73676 39.14084 1.000 20.76594 136 LEU A CA 1
ATOM 765 C C . LEU A 1 136 ? 14.72619 29.70004 38.94830 1.000 20.02225 136 LEU A C 1
ATOM 766 O O . LEU A 1 136 ? 14.03568 29.68097 37.92244 1.000 21.85108 136 LEU A O 1
ATOM 771 N N . VAL A 1 137 ? 14.54368 28.84981 39.96433 1.000 19.45703 137 VAL A N 1
ATOM 772 C CA . VAL A 1 137 ? 13.42017 27.91896 39.94249 1.000 21.51661 137 VAL A CA 1
ATOM 773 C C . VAL A 1 137 ? 12.10416 28.68331 39.88923 1.000 25.76637 137 VAL A C 1
ATOM 774 O O . VAL A 1 137 ? 11.98384 29.80554 40.39720 1.000 24.34242 137 VAL A O 1
ATOM 778 N N . ASP A 1 138 ? 11.10136 28.06690 39.26547 1.000 28.77798 138 ASP A N 1
ATOM 779 C CA . ASP A 1 138 ? 9.80773 28.71973 39.13349 1.000 31.65040 138 ASP A CA 1
ATOM 780 C C . ASP A 1 138 ? 9.20453 28.98257 40.50535 1.000 27.95055 138 ASP A C 1
ATOM 781 O O . ASP A 1 138 ? 9.29445 28.15436 41.41427 1.000 31.76013 138 ASP A O 1
ATOM 786 N N . GLY A 1 139 ? 8.60497 30.15893 40.65699 1.000 32.35389 139 GLY A N 1
ATOM 787 C CA . GLY A 1 139 ? 7.82225 30.45113 41.83626 1.000 28.76039 139 GLY A CA 1
ATOM 788 C C . GLY A 1 139 ? 8.59766 30.89268 43.05910 1.000 26.20726 139 GLY A C 1
ATOM 789 O O . GLY A 1 139 ? 7.97185 31.20964 44.07651 1.000 30.95291 139 GLY A O 1
ATOM 790 N N . VAL A 1 140 ? 9.93614 30.92405 43.00791 1.000 24.95432 140 VAL A N 1
ATOM 791 C CA . VAL A 1 140 ? 10.69873 31.32227 44.19232 1.000 24.08136 140 VAL A CA 1
ATOM 792 C C . VAL A 1 140 ? 10.49891 32.80037 44.51411 1.000 25.30678 140 VAL A C 1
ATOM 793 O O . VAL A 1 140 ? 10.52690 33.19537 45.68938 1.000 23.69928 140 VAL A O 1
ATOM 797 N N . ILE A 1 141 ? 10.31056 33.63913 43.49583 1.000 24.69230 141 ILE A N 1
ATOM 798 C CA . ILE A 1 141 ? 9.97685 35.03992 43.72515 1.000 23.21047 141 ILE A CA 1
ATOM 799 C C . ILE A 1 141 ? 8.52686 35.12941 44.17814 1.000 24.93427 141 ILE A C 1
ATOM 800 O O . ILE A 1 141 ? 7.61573 34.61916 43.51182 1.000 30.61311 141 ILE A O 1
ATOM 805 N N . GLY A 1 142 ? 8.30712 35.76901 45.32278 1.000 24.79751 142 GLY A N 1
ATOM 806 C CA . GLY A 1 142 ? 7.00067 35.78099 45.95565 1.000 22.20212 142 GLY A CA 1
ATOM 807 C C . GLY A 1 142 ? 6.96911 36.65484 47.19287 1.000 24.58807 142 GLY A C 1
ATOM 808 O O . GLY A 1 142 ? 7.71325 37.63638 47.28237 1.000 23.54873 142 GLY A O 1
ATOM 809 N N . LEU A 1 143 ? 6.12285 36.31638 48.17104 1.000 22.61713 143 LEU A N 1
ATOM 810 C CA . LEU A 1 143 ? 5.93886 37.24441 49.28200 1.000 25.38874 143 LEU A CA 1
ATOM 811 C C . LEU A 1 143 ? 7.19734 37.40115 50.13092 1.000 24.77427 143 LEU A C 1
ATOM 812 O O . LEU A 1 143 ? 7.39164 38.45935 50.73494 1.000 25.52812 143 LEU A O 1
ATOM 817 N N . TYR A 1 144 ? 8.07287 36.38962 50.17066 1.000 21.84670 144 TYR A N 1
ATOM 818 C CA . TYR A 1 144 ? 9.30504 36.52529 50.94272 1.000 20.39394 144 TYR A CA 1
ATOM 819 C C . TYR A 1 144 ? 10.25526 37.50844 50.27303 1.000 22.05801 144 TYR A C 1
ATOM 820 O O . TYR A 1 144 ? 10.85900 38.35732 50.93899 1.000 20.98495 144 TYR A O 1
ATOM 829 N N . THR A 1 145 ? 10.43973 37.37090 48.95861 1.000 19.61941 145 THR A N 1
ATOM 830 C CA . THR A 1 145 ? 11.41951 38.17982 48.24337 1.000 18.50377 145 THR A CA 1
ATOM 831 C C . THR A 1 145 ? 10.88629 39.55868 47.90649 1.000 19.79766 145 THR A C 1
ATOM 832 O O . THR A 1 145 ? 11.67924 40.49261 47.71556 1.000 20.04712 145 THR A O 1
ATOM 836 N N . ASN A 1 146 ? 9.56021 39.69918 47.84768 1.000 20.41377 146 ASN A N 1
ATOM 837 C CA . ASN A 1 146 ? 8.87683 40.93333 47.47210 1.000 23.69253 146 ASN A CA 1
ATOM 838 C C . ASN A 1 146 ? 8.00922 41.33806 48.66050 1.000 21.59147 146 ASN A C 1
ATOM 839 O O . ASN A 1 146 ? 6.77382 41.22718 48.61346 1.000 24.13491 146 ASN A O 1
ATOM 844 N N . PRO A 1 147 ? 8.62959 41.80799 49.74879 1.000 21.97716 147 PRO A N 1
ATOM 845 C CA . PRO A 1 147 ? 7.90129 41.89827 51.02796 1.000 23.04897 147 PRO A CA 1
ATOM 846 C C . PRO A 1 147 ? 6.81394 42.95577 51.04688 1.000 25.12296 147 PRO A C 1
ATOM 847 O O . PRO A 1 147 ? 5.93770 42.90317 51.92280 1.000 27.04219 147 PRO A O 1
ATOM 851 N N . TYR A 1 148 ? 6.83552 43.91748 50.13167 1.000 23.90115 148 TYR A N 1
ATOM 852 C CA . TYR A 1 148 ? 5.79131 44.93142 50.08066 1.000 25.82650 148 TYR A CA 1
ATOM 853 C C . TYR A 1 148 ? 4.67041 44.55520 49.12714 1.000 31.35043 148 TYR A C 1
ATOM 854 O O . TYR A 1 148 ? 3.83982 45.41046 48.79007 1.000 34.97531 148 TYR A O 1
ATOM 863 N N . GLY A 1 149 ? 4.62633 43.30517 48.67985 1.000 28.42049 149 GLY A N 1
ATOM 864 C CA . GLY A 1 149 ? 3.69176 42.92509 47.64455 1.000 35.69423 149 GLY A CA 1
ATOM 865 C C . GLY A 1 149 ? 4.13457 43.46333 46.30084 1.000 37.68534 149 GLY A C 1
ATOM 866 O O . GLY A 1 149 ? 5.15204 44.14899 46.16260 1.000 43.47464 149 GLY A O 1
ATOM 867 N N . GLY A 1 150 ? 3.35619 43.13628 45.28501 1.000 36.34658 150 GLY A N 1
ATOM 868 C CA . GLY A 1 150 ? 3.70411 43.60389 43.96578 1.000 31.90679 150 GLY A CA 1
ATOM 869 C C . GLY A 1 150 ? 4.95863 42.94256 43.42112 1.000 33.10389 150 GLY A C 1
ATOM 870 O O . GLY A 1 150 ? 5.43791 41.91812 43.90891 1.000 33.38935 150 GLY A O 1
ATOM 871 N N . ASP A 1 151 ? 5.50512 43.58176 42.39123 1.000 30.53061 151 ASP A N 1
ATOM 872 C CA . ASP A 1 151 ? 6.53184 42.97812 41.55755 1.000 31.01953 151 ASP A CA 1
ATOM 873 C C . ASP A 1 151 ? 7.92914 43.53015 41.81414 1.000 29.75128 151 ASP A C 1
ATOM 874 O O . ASP A 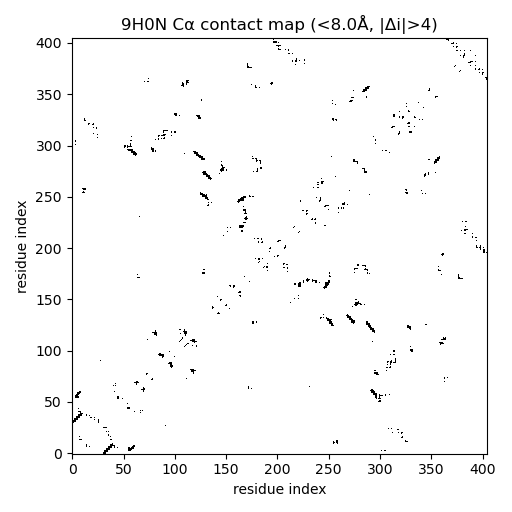1 151 ? 8.82770 43.28352 41.00605 1.000 30.88356 151 ASP A O 1
ATOM 879 N N . LYS A 1 152 ? 8.13913 44.26051 42.91306 1.000 28.19500 152 LYS A N 1
ATOM 880 C CA . LYS A 1 152 ? 9.46782 44.74810 43.27172 1.000 24.77167 152 LYS A CA 1
ATOM 881 C C . LYS A 1 152 ? 10.14008 43.76092 44.22170 1.000 24.67443 152 LYS A C 1
ATOM 882 O O . LYS A 1 152 ? 9.58626 43.42343 45.27736 1.000 26.29420 152 LYS A O 1
ATOM 888 N N . THR A 1 153 ? 11.32894 43.29459 43.84211 1.000 21.67918 153 THR A N 1
ATOM 889 C CA . THR A 1 153 ? 12.11081 42.37378 44.65703 1.000 19.69671 153 THR A CA 1
ATOM 890 C C . THR A 1 153 ? 13.13435 43.15074 45.47667 1.000 22.02879 153 THR A C 1
ATOM 891 O O . THR A 1 153 ? 13.91946 43.93487 44.92730 1.000 21.42044 153 THR A O 1
ATOM 895 N N . TYR A 1 154 ? 13.11858 42.93451 46.79005 1.000 19.90237 154 TYR A N 1
ATOM 896 C CA . TYR A 1 154 ? 14.09254 43.51944 47.70188 1.000 19.66380 154 TYR A CA 1
ATOM 897 C C . TYR A 1 154 ? 15.02647 42.50630 48.33914 1.000 19.73385 154 TYR A C 1
ATOM 898 O O . TYR A 1 154 ? 16.13383 42.87856 48.72222 1.000 20.31675 154 TYR A O 1
ATOM 907 N N . LEU A 1 155 ? 14.60314 41.24503 48.47452 1.000 18.40723 155 LEU A N 1
ATOM 908 C CA . LEU A 1 155 ? 15.38112 40.19815 49.12645 1.000 17.19491 155 LEU A CA 1
ATOM 909 C C . LEU A 1 155 ? 15.58334 39.11723 48.07652 1.000 18.52658 155 LEU A C 1
ATOM 910 O O . LEU A 1 155 ? 14.67386 38.33462 47.79468 1.000 20.42065 155 LEU A O 1
ATOM 915 N N . MET A 1 156 ? 16.76229 39.06433 47.48031 1.000 17.57058 156 MET A N 1
ATOM 916 C CA . MET A 1 156 ? 17.00554 38.00068 46.52922 1.000 18.08220 156 MET A CA 1
ATOM 917 C C . MET A 1 156 ? 17.20817 36.67865 47.27005 1.000 17.89214 156 MET A C 1
ATOM 918 O O . MET A 1 156 ? 17.80938 36.64933 48.35099 1.000 18.23744 156 MET A O 1
ATOM 923 N N . PRO A 1 157 ? 16.69963 35.57185 46.73004 1.000 16.77817 157 PRO A N 1
ATOM 924 C CA . PRO A 1 157 ? 16.60919 34.33452 47.51370 1.000 18.12342 157 PRO A CA 1
ATOM 925 C C . PRO A 1 157 ? 17.94330 33.61351 47.60586 1.000 18.16177 157 PRO A C 1
ATOM 926 O O . PRO A 1 157 ? 18.68389 33.47955 46.62543 1.000 19.63008 157 PRO A O 1
ATOM 930 N N . MET A 1 158 ? 18.23773 33.11634 48.80223 1.000 17.06348 158 MET A N 1
ATOM 931 C CA . MET A 1 158 ? 19.41738 32.30542 49.05728 1.000 16.61072 158 MET A CA 1
ATOM 932 C C . MET A 1 158 ? 18.98399 30.94963 49.58657 1.000 16.36058 158 MET A C 1
ATOM 933 O O . MET A 1 158 ? 18.04373 30.86233 50.37939 1.000 18.06831 158 MET A O 1
ATOM 938 N N . TYR A 1 159 ? 19.67185 29.89636 49.14368 1.000 17.76733 159 TYR A N 1
ATOM 939 C CA . TYR A 1 159 ? 19.41162 28.53406 49.60519 1.000 16.30506 159 TYR A CA 1
ATOM 940 C C . TYR A 1 159 ? 18.04547 28.04383 49.12196 1.000 17.50515 159 TYR A C 1
ATOM 941 O O . TYR A 1 159 ? 17.36070 28.72777 48.35741 1.000 17.40143 159 TYR A O 1
ATOM 950 N N . TYR A 1 160 ? 17.65739 26.83735 49.53118 1.000 16.19573 160 TYR A N 1
ATOM 951 C CA . TYR A 1 160 ? 16.44472 26.21119 49.01804 1.000 16.39699 160 TYR A CA 1
ATOM 952 C C . TYR A 1 160 ? 16.18153 24.96200 49.84141 1.000 18.57709 160 TYR A C 1
ATOM 953 O O . TYR A 1 160 ? 16.25555 23.83781 49.33147 1.000 21.57769 160 TYR A O 1
ATOM 962 N N . SER A 1 161 ? 15.87783 25.14986 51.12012 1.000 18.04724 161 SER A N 1
ATOM 963 C CA . SER A 1 161 ? 15.85772 24.04628 52.08009 1.000 16.94840 161 SER A CA 1
ATOM 964 C C . SER A 1 161 ? 14.43602 23.64371 52.40160 1.000 19.00762 161 SER A C 1
ATOM 965 O O . SER A 1 161 ? 13.68969 24.46655 52.95549 1.000 18.90927 161 SER A O 1
ATOM 968 N N . PRO A 1 162 ? 14.03420 22.39735 52.18380 1.000 15.90436 162 PRO A N 1
ATOM 969 C CA . PRO A 1 162 ? 12.80120 21.93455 52.82352 1.000 17.55805 162 PRO A CA 1
ATOM 970 C C . PRO A 1 162 ? 12.94688 22.07609 54.33132 1.000 17.61616 162 PRO A C 1
ATOM 971 O O . PRO A 1 162 ? 14.01832 21.82034 54.89370 1.000 18.28110 162 PRO A O 1
ATOM 975 N N . SER A 1 163 ? 11.86747 22.51237 54.98174 1.000 17.75240 163 SER A N 1
ATOM 976 C CA . SER A 1 163 ? 11.76863 22.48364 56.43541 1.000 18.18416 163 SER A CA 1
ATOM 977 C C . SER A 1 163 ? 10.53963 21.69348 56.84376 1.000 18.66372 163 SER A C 1
ATOM 978 O O . SER A 1 163 ? 9.53284 21.67164 56.13092 1.000 19.46664 163 SER A O 1
ATOM 981 N N . GLY A 1 164 ? 10.64461 21.03135 57.99360 1.000 17.12741 164 GLY A N 1
ATOM 982 C CA . GLY A 1 164 ? 9.60315 20.16246 58.51547 1.000 15.81269 164 GLY A CA 1
ATOM 983 C C . GLY A 1 164 ? 10.05707 19.70136 59.88630 1.000 16.70827 164 GLY A C 1
ATOM 984 O O . GLY A 1 164 ? 10.52720 20.53112 60.67161 1.000 16.98881 164 GLY A O 1
ATOM 985 N N . LEU A 1 165 ? 9.95610 18.40789 60.19020 1.000 16.93621 165 LEU A N 1
ATOM 986 C CA . LEU A 1 165 ? 10.42609 17.85945 61.46264 1.000 16.41160 165 LEU A CA 1
ATOM 987 C C . LEU A 1 165 ? 11.59045 16.92290 61.19454 1.000 16.52883 165 LEU A C 1
ATOM 988 O O . LEU A 1 165 ? 11.52844 16.10564 60.26871 1.000 17.34450 165 LEU A O 1
ATOM 993 N N . VAL A 1 166 ? 12.65008 17.05128 61.99451 1.000 16.30604 166 VAL A N 1
ATOM 994 C CA . VAL A 1 166 ? 13.78731 16.13899 61.94335 1.000 16.45208 166 VAL A CA 1
ATOM 995 C C . VAL A 1 166 ? 13.78880 15.26154 63.18930 1.000 17.32640 166 VAL A C 1
ATOM 996 O O . VAL A 1 166 ? 13.23396 15.61900 64.23938 1.000 17.64857 166 VAL A O 1
ATOM 1000 N N . TYR A 1 167 ? 14.39054 14.08667 63.04818 1.000 17.11280 167 TYR A N 1
ATOM 1001 C CA . TYR A 1 167 ? 14.39433 13.08732 64.10845 1.000 17.83304 167 TYR A CA 1
ATOM 1002 C C . TYR A 1 167 ? 15.48724 12.07065 63.82139 1.000 17.16471 167 TYR A C 1
ATOM 1003 O O . TYR A 1 167 ? 16.15402 12.12546 62.78580 1.000 18.28315 167 TYR A O 1
ATOM 1012 N N . ASN A 1 168 ? 15.67390 11.13621 64.76077 1.000 16.96628 168 ASN A N 1
ATOM 1013 C CA . ASN A 1 168 ? 16.58908 10.00752 64.56999 1.000 16.30212 168 ASN A CA 1
ATOM 1014 C C . ASN A 1 168 ? 15.75894 8.84651 64.02949 1.000 19.18884 168 ASN A C 1
ATOM 1015 O O . ASN A 1 168 ? 15.00479 8.21088 64.76756 1.000 18.39176 168 ASN A O 1
ATOM 1020 N N . LYS A 1 169 ? 15.89079 8.58288 62.72661 1.000 18.48206 169 LYS A N 1
ATOM 1021 C CA . LYS A 1 169 ? 15.13650 7.50693 62.08888 1.000 20.26274 169 LYS A CA 1
ATOM 1022 C C . LYS A 1 169 ? 15.36850 6.16921 62.78841 1.000 21.56957 169 LYS A C 1
ATOM 1023 O O . LYS A 1 169 ? 14.44978 5.34054 62.89955 1.000 21.09344 169 LYS A O 1
ATOM 1029 N N . THR A 1 170 ? 16.59135 5.93849 63.27552 1.000 20.67930 170 THR A N 1
ATOM 1030 C CA . THR A 1 170 ? 16.92208 4.66638 63.91453 1.000 20.24699 170 THR A CA 1
ATOM 1031 C C . THR A 1 170 ? 16.15617 4.48673 65.21874 1.000 21.52011 170 THR A C 1
ATOM 1032 O O . THR A 1 170 ? 15.72231 3.37087 65.55300 1.000 23.00445 170 THR A O 1
ATOM 1036 N N . LEU A 1 171 ? 15.98353 5.56957 65.97591 1.000 20.41962 171 LEU A N 1
ATOM 1037 C CA . LEU A 1 171 ? 15.26585 5.47498 67.24397 1.000 19.02940 171 LEU A CA 1
ATOM 1038 C C . LEU A 1 171 ? 13.80697 5.11357 67.02196 1.000 19.90594 171 LEU A C 1
ATOM 1039 O O . LEU A 1 171 ? 13.25368 4.27074 67.74290 1.000 22.68766 171 LEU A O 1
ATOM 1044 N N . LEU A 1 172 ? 13.16646 5.71508 66.01790 1.000 20.49261 172 LEU A N 1
ATOM 1045 C CA . LEU A 1 172 ? 11.79304 5.32625 65.72107 1.000 21.69013 172 LEU A CA 1
ATOM 1046 C C . LEU A 1 172 ? 11.72459 3.86202 65.31604 1.000 24.68750 172 LEU A C 1
ATOM 1047 O O . LEU A 1 172 ? 10.87110 3.11128 65.80312 1.000 24.78457 172 LEU A O 1
ATOM 1052 N N . GLU A 1 173 ? 12.63887 3.43295 64.44175 1.000 23.65249 173 GLU A N 1
ATOM 1053 C CA . GLU A 1 173 ? 12.62903 2.04501 63.98390 1.000 24.05809 173 GLU A CA 1
ATOM 1054 C C . GLU A 1 173 ? 12.81665 1.06942 65.13772 1.000 27.64154 173 GLU A C 1
ATOM 1055 O O . GLU A 1 173 ? 12.15814 0.02042 65.18528 1.000 29.27463 173 GLU A O 1
ATOM 1061 N N . GLN A 1 174 ? 13.70855 1.39315 66.08200 1.000 23.98146 174 GLN A N 1
ATOM 1062 C CA . GLN A 1 174 ? 13.99561 0.46080 67.17258 1.000 25.82378 174 GLN A CA 1
ATOM 1063 C C . GLN A 1 174 ? 12.77248 0.21147 68.04005 1.000 32.52419 174 GLN A C 1
ATOM 1064 O O . GLN A 1 174 ? 12.63700 -0.87064 68.62760 1.000 31.96958 174 GLN A O 1
ATOM 1070 N N . ASN A 1 175 ? 11.87615 1.18967 68.12997 1.000 26.58434 175 ASN A N 1
ATOM 1071 C CA . ASN A 1 175 ? 10.67522 1.09453 68.94785 1.000 25.76687 175 ASN A CA 1
ATOM 1072 C C . ASN A 1 175 ? 9.42694 0.73974 68.15308 1.000 28.56150 175 ASN A C 1
ATOM 1073 O O . ASN A 1 175 ? 8.33800 0.65913 68.73878 1.000 33.14022 175 ASN A O 1
ATOM 1078 N N . GLY A 1 176 ? 9.55346 0.51769 66.85140 1.000 26.05142 176 GLY A N 1
ATOM 1079 C CA . GLY A 1 176 ? 8.40115 0.23753 66.02454 1.000 26.72755 176 GLY A CA 1
ATOM 1080 C C . GLY A 1 176 ? 7.46701 1.40849 65.85709 1.000 33.10733 176 GLY A C 1
ATOM 1081 O O . GLY A 1 176 ? 6.28564 1.21015 65.56141 1.000 34.22671 176 GLY A O 1
ATOM 1082 N N . TRP A 1 177 ? 7.96377 2.62996 66.03957 1.000 24.72035 177 TRP A N 1
ATOM 1083 C CA . TRP A 1 177 ? 7.13820 3.82585 65.94462 1.000 23.92621 177 TRP A CA 1
ATOM 1084 C C . TRP A 1 177 ? 7.13292 4.32183 64.50310 1.000 27.29824 177 TRP A C 1
ATOM 1085 O O . TRP A 1 177 ? 8.19362 4.58089 63.92880 1.000 28.20147 177 TRP A O 1
ATOM 1096 N N . LYS A 1 178 ? 5.94744 4.44964 63.92148 1.000 23.60789 178 LYS A N 1
ATOM 1097 C CA . LYS A 1 178 ? 5.80888 5.00238 62.58128 1.000 25.28097 178 LYS A CA 1
ATOM 1098 C C . LYS A 1 178 ? 5.74386 6.52033 62.65910 1.000 22.80158 178 LYS A C 1
ATOM 1099 O O . LYS A 1 178 ? 5.19196 7.08342 63.60547 1.000 25.97741 178 LYS A O 1
ATOM 1105 N N . MET A 1 179 ? 6.29796 7.18717 61.65041 1.000 22.38119 179 MET A N 1
ATOM 1106 C CA . MET A 1 179 ? 6.22605 8.64611 61.60823 1.000 23.50957 179 MET A CA 1
ATOM 1107 C C . MET A 1 179 ? 4.77196 9.10238 61.48807 1.000 21.91302 179 MET A C 1
ATOM 1108 O O . MET A 1 179 ? 4.10003 8.75016 60.50284 1.000 22.42428 179 MET A O 1
ATOM 1113 N N . PRO A 1 180 ? 4.26017 9.89557 62.43131 1.000 20.42524 180 PRO A N 1
ATOM 1114 C CA . PRO A 1 180 ? 2.85991 10.33877 62.35186 1.000 20.45528 180 PRO A CA 1
ATOM 1115 C C . PRO A 1 180 ? 2.60479 11.22461 61.14135 1.000 20.41165 180 PRO A C 1
ATOM 1116 O O . PRO A 1 180 ? 3.45576 12.02295 60.73865 1.000 22.15465 180 PRO A O 1
ATOM 1120 N N . THR A 1 181 ? 1.40972 11.08383 60.57192 1.000 23.07061 181 THR A N 1
ATOM 1121 C CA . THR A 1 181 ? 0.89778 12.05374 59.61366 1.000 21.56360 181 THR A CA 1
ATOM 1122 C C . THR A 1 181 ? -0.13981 12.99182 60.21395 1.000 20.20863 181 THR A C 1
ATOM 1123 O O . THR A 1 181 ? -0.50815 13.97337 59.55440 1.000 24.87531 181 THR A O 1
ATOM 1127 N N . THR A 1 182 ? -0.62872 12.71709 61.42626 1.000 22.06155 182 THR A N 1
ATOM 1128 C CA . THR A 1 182 ? -1.61615 13.55958 62.08800 1.000 23.50268 182 THR A CA 1
ATOM 1129 C C . THR A 1 182 ? -1.13702 13.91111 63.48634 1.000 22.15211 182 THR A C 1
ATOM 1130 O O . THR A 1 182 ? -0.31772 13.20595 64.08266 1.000 22.74760 182 THR A O 1
ATOM 1134 N N . TRP A 1 183 ? -1.69398 15.00493 64.01938 1.000 24.56228 183 TRP A N 1
ATOM 1135 C CA . TRP A 1 183 ? -1.36302 15.41864 65.38129 1.000 23.91600 183 TRP A CA 1
ATOM 1136 C C . TRP A 1 183 ? -1.94153 14.47673 66.43440 1.000 23.30275 183 TRP A C 1
ATOM 1137 O O . TRP A 1 183 ? -1.31634 14.27865 67.48378 1.000 24.11377 183 TRP A O 1
ATOM 1148 N N . ASP A 1 184 ? -3.10172 13.86827 66.17468 1.000 24.71876 184 ASP A N 1
ATOM 1149 C CA . ASP A 1 184 ? -3.60072 12.84273 67.08784 1.000 27.28310 184 ASP A CA 1
ATOM 1150 C C . ASP A 1 184 ? -2.59059 11.70640 67.24119 1.000 27.56090 184 ASP A C 1
ATOM 1151 O O . ASP A 1 184 ? -2.32078 11.25096 68.36121 1.000 24.99060 184 ASP A O 1
ATOM 1156 N N . GLU A 1 185 ? -2.00377 11.25179 66.12415 1.000 22.77743 185 GLU A N 1
ATOM 1157 C CA . GLU A 1 185 ? -0.94209 10.24940 66.18251 1.000 21.51959 185 GLU A CA 1
ATOM 1158 C C . GLU A 1 185 ? 0.29509 10.78346 66.89196 1.000 21.76796 185 GLU A C 1
ATOM 1159 O O . GLU A 1 185 ? 0.95707 10.04277 67.63156 1.000 22.80167 185 GLU A O 1
ATOM 1165 N N . MET A 1 186 ? 0.65779 12.05262 66.63959 1.000 21.10418 186 MET A N 1
ATOM 1166 C CA . MET A 1 186 ? 1.81504 12.64274 67.31121 1.000 21.29811 186 MET A CA 1
ATOM 1167 C C . MET A 1 186 ? 1.65021 12.62059 68.82112 1.000 20.79099 186 MET A C 1
ATOM 1168 O O . MET A 1 186 ? 2.58153 12.26264 69.55128 1.000 20.22630 186 MET A O 1
ATOM 1173 N N . PHE A 1 187 ? 0.47679 13.02430 69.30768 1.000 20.37672 187 PHE A N 1
ATOM 1174 C CA . PHE A 1 187 ? 0.28105 13.09503 70.75316 1.000 20.45925 187 PHE A CA 1
ATOM 1175 C C . PHE A 1 187 ? 0.27428 11.70641 71.37768 1.000 22.06106 187 PHE A C 1
ATOM 1176 O O . PHE A 1 187 ? 0.82753 11.51078 72.46497 1.000 19.52931 187 PHE A O 1
ATOM 1184 N N . LYS A 1 188 ? -0.30508 10.72005 70.68969 1.000 18.94373 188 LYS A N 1
ATOM 1185 C CA . LYS A 1 188 ? -0.27778 9.35322 71.20662 1.000 19.27628 188 LYS A CA 1
ATOM 1186 C C . LYS A 1 188 ? 1.14391 8.80205 71.21717 1.000 18.41049 188 LYS A C 1
ATOM 1187 O O . LYS A 1 188 ? 1.53204 8.06932 72.14024 1.000 21.34211 188 LYS A O 1
ATOM 1193 N N . LEU A 1 189 ? 1.94329 9.17328 70.20824 1.000 19.80172 189 LEU A N 1
ATOM 1194 C CA . LEU A 1 189 ? 3.35887 8.81258 70.20271 1.000 20.12543 189 LEU A CA 1
ATOM 1195 C C . LEU A 1 189 ? 4.10138 9.48878 71.34897 1.000 19.65847 189 LEU A C 1
ATOM 1196 O O . LEU A 1 189 ? 4.93784 8.85798 72.00109 1.000 21.46086 189 LEU A O 1
ATOM 1201 N N . GLY A 1 190 ? 3.77710 10.75728 71.63203 1.000 18.72783 190 GLY A N 1
ATOM 1202 C CA . GLY A 1 190 ? 4.36839 11.42555 72.77962 1.000 18.85592 190 GLY A CA 1
ATOM 1203 C C . GLY A 1 190 ? 4.05689 10.71600 74.08446 1.000 19.94220 190 GLY A C 1
ATOM 1204 O O . GLY A 1 190 ? 4.90635 10.63213 74.97654 1.000 21.73714 190 GLY A O 1
ATOM 1205 N N . ASP A 1 191 ? 2.82948 10.20232 74.21676 1.000 20.17814 191 ASP A N 1
ATOM 1206 C CA . ASP A 1 191 ? 2.46729 9.41931 75.40062 1.000 19.09541 191 ASP A CA 1
ATOM 1207 C C . ASP A 1 191 ? 3.31767 8.15055 75.51765 1.000 19.47305 191 ASP A C 1
ATOM 1208 O O . ASP A 1 191 ? 3.77307 7.79179 76.61273 1.000 23.80890 191 ASP A O 1
ATOM 1213 N N . GLU A 1 192 ? 3.55635 7.45849 74.39591 1.000 21.31808 192 GLU A N 1
ATOM 1214 C CA . GLU A 1 192 ? 4.38764 6.25695 74.43937 1.000 23.45607 192 GLU A CA 1
ATOM 1215 C C . GLU A 1 192 ? 5.84003 6.60537 74.72096 1.000 23.74237 192 GLU A C 1
ATOM 1216 O O . GLU A 1 192 ? 6.52236 5.89504 75.46994 1.000 26.17187 192 GLU A O 1
ATOM 1222 N N . ALA A 1 193 ? 6.32603 7.69076 74.12295 1.000 22.84963 193 ALA A N 1
ATOM 1223 C CA . ALA A 1 193 ? 7.73253 8.05830 74.26828 1.000 22.51323 193 ALA A CA 1
ATOM 1224 C C . ALA A 1 193 ? 8.05848 8.44668 75.70214 1.000 22.17950 193 ALA A C 1
ATOM 1225 O O . ALA A 1 193 ? 9.14304 8.13085 76.19926 1.000 21.66533 193 ALA A O 1
ATOM 1227 N N . LYS A 1 194 ? 7.12799 9.12678 76.38421 1.000 21.48543 194 LYS A N 1
ATOM 1228 C CA . LYS A 1 194 ? 7.37948 9.54812 77.75702 1.000 21.84604 194 LYS A CA 1
ATOM 1229 C C . LYS A 1 194 ? 7.58939 8.34782 78.65912 1.000 22.53476 194 LYS A C 1
ATOM 1230 O O . LYS A 1 194 ? 8.39564 8.40223 79.59327 1.000 25.21618 194 LYS A O 1
ATOM 1236 N N . ALA A 1 195 ? 6.87896 7.25387 78.38821 1.000 25.04474 195 ALA A N 1
ATOM 1237 C CA . ALA A 1 195 ? 7.06589 6.05363 79.18519 1.000 28.02417 195 ALA A CA 1
ATOM 1238 C C . ALA A 1 195 ? 8.47897 5.50848 79.06422 1.000 33.81224 195 ALA A C 1
ATOM 1239 O O . ALA A 1 195 ? 8.91469 4.75640 79.94175 1.000 33.43221 195 ALA A O 1
ATOM 1241 N N . LYS A 1 196 ? 9.20626 5.88277 78.00998 1.000 28.76514 196 LYS A N 1
ATOM 1242 C CA . LYS A 1 196 ? 10.59157 5.48048 77.82454 1.000 33.04082 196 LYS A CA 1
ATOM 1243 C C . LYS A 1 196 ? 11.58615 6.58519 78.15565 1.000 31.28802 196 LYS A C 1
ATOM 1244 O O . LYS A 1 196 ? 12.76292 6.47485 77.79442 1.000 33.39480 196 LYS A O 1
ATOM 1250 N N . GLY A 1 197 ? 11.14697 7.63984 78.84124 1.000 25.81136 197 GLY A N 1
ATOM 1251 C CA . GLY A 1 197 ? 12.04105 8.72141 79.19905 1.000 25.70664 197 GLY A CA 1
ATOM 1252 C C . GLY A 1 197 ? 12.39469 9.67555 78.07878 1.000 26.52334 197 GLY A C 1
ATOM 1253 O O . GLY A 1 197 ? 13.43523 10.33756 78.15666 1.000 30.83835 197 GLY A O 1
ATOM 1254 N N . ILE A 1 198 ? 11.55436 9.79379 77.05036 1.000 21.16337 198 ILE A N 1
ATOM 1255 C CA . ILE A 1 198 ? 11.83359 10.64717 75.89572 1.000 20.92287 198 ILE A CA 1
ATOM 1256 C C . ILE A 1 198 ? 10.71884 11.67196 75.77271 1.000 19.41286 198 ILE A C 1
ATOM 1257 O O . ILE A 1 198 ? 9.53643 11.31460 75.82573 1.000 22.03896 198 ILE A O 1
ATOM 1262 N N . SER A 1 199 ? 11.09231 12.94058 75.61639 1.000 18.73448 199 SER A N 1
ATOM 1263 C CA . SER A 1 199 ? 10.11847 13.98145 75.32211 1.000 19.39201 199 SER A CA 1
ATOM 1264 C C . SER A 1 199 ? 9.80410 13.98002 73.83055 1.000 20.01146 199 SER A C 1
ATOM 1265 O O . SER A 1 199 ? 10.67188 13.71018 72.99606 1.000 20.07471 199 SER A O 1
ATOM 1268 N N . LEU A 1 200 ? 8.55338 14.29524 73.49520 1.000 20.17637 200 LEU A N 1
ATOM 1269 C CA . LEU A 1 200 ? 8.13977 14.28475 72.09295 1.000 17.80228 200 LEU A CA 1
ATOM 1270 C C . LEU A 1 200 ? 8.86490 15.34580 71.27273 1.000 17.42639 200 LEU A C 1
ATOM 1271 O O . LEU A 1 200 ? 9.29424 15.07622 70.14372 1.000 19.41583 200 LEU A O 1
ATOM 1276 N N . PHE A 1 201 ? 9.02553 16.54760 71.82310 1.000 17.74678 201 PHE A N 1
ATOM 1277 C CA . PHE A 1 201 ? 9.30018 17.71659 70.99592 1.000 17.76541 201 PHE A CA 1
ATOM 1278 C C . PHE A 1 201 ? 10.27542 18.66106 71.68443 1.000 19.05115 201 PHE A C 1
ATOM 1279 O O . PHE A 1 201 ? 10.25887 18.82113 72.90197 1.000 18.18218 201 PHE A O 1
ATOM 1287 N N . THR A 1 202 ? 11.14377 19.27150 70.88556 1.000 18.34834 202 THR A N 1
ATOM 1288 C CA . THR A 1 202 ? 11.95012 20.40845 71.30626 1.000 17.80289 202 THR A CA 1
ATOM 1289 C C . THR A 1 202 ? 12.02295 21.34584 70.10689 1.000 15.02668 202 THR A C 1
ATOM 1290 O O . THR A 1 202 ? 11.53164 21.02535 69.01694 1.000 17.95797 202 THR A O 1
ATOM 1294 N N . TYR A 1 203 ? 12.60177 22.52242 70.30063 1.000 16.23021 203 TYR A N 1
ATOM 1295 C CA . TYR A 1 203 ? 12.84446 23.40188 69.16825 1.000 18.37846 203 TYR A CA 1
ATOM 1296 C C . TYR A 1 203 ? 14.11345 24.18764 69.44318 1.000 16.88859 203 TYR A C 1
ATOM 1297 O O . TYR A 1 203 ? 14.51756 24.32904 70.59872 1.000 18.84164 203 TYR A O 1
ATOM 1306 N N . PRO A 1 204 ? 14.80211 24.66218 68.40354 1.000 17.22510 204 PRO A N 1
ATOM 1307 C CA . PRO A 1 204 ? 16.09893 25.31208 68.65196 1.000 17.43206 204 PRO A CA 1
ATOM 1308 C C . PRO A 1 204 ? 15.90686 26.69481 69.26199 1.000 17.54881 204 PRO A C 1
ATOM 1309 O O . PRO A 1 204 ? 16.38927 26.98121 70.36345 1.000 17.70320 204 PRO A O 1
ATOM 1313 N N . THR A 1 205 ? 15.23142 27.57556 68.52950 1.000 16.61741 205 THR A N 1
ATOM 1314 C CA . THR A 1 205 ? 14.68583 28.81010 69.08633 1.000 18.32156 205 THR A CA 1
ATOM 1315 C C . THR A 1 205 ? 13.25626 28.96456 68.59010 1.000 17.14981 205 THR A C 1
ATOM 1316 O O . THR A 1 205 ? 12.82564 28.30745 67.63685 1.000 18.26681 205 THR A O 1
ATOM 1320 N N . ALA A 1 206 ? 12.51848 29.87426 69.22433 1.000 17.82321 206 ALA A N 1
ATOM 1321 C CA . ALA A 1 206 ? 11.12718 30.06657 68.82927 1.000 17.44923 206 ALA A CA 1
ATOM 1322 C C . ALA A 1 206 ? 10.99853 30.59209 67.40625 1.000 19.02201 206 ALA A C 1
ATOM 1323 O O . ALA A 1 206 ? 9.94393 30.41527 66.78784 1.000 18.90484 206 ALA A O 1
ATOM 1325 N N . GLY A 1 207 ? 12.04554 31.21047 66.86042 1.000 19.60090 207 GLY A N 1
ATOM 1326 C CA . GLY A 1 207 ? 11.95884 31.69773 65.49842 1.000 17.87179 207 GLY A CA 1
ATOM 1327 C C . GLY A 1 207 ? 11.76472 30.59871 64.47814 1.000 17.23733 207 GLY A C 1
ATOM 1328 O O . GLY A 1 207 ? 11.28172 30.86276 63.36549 1.000 16.80478 207 GLY A O 1
ATOM 1329 N N . TYR A 1 208 ? 12.14465 29.37446 64.82277 1.000 16.06522 208 TYR A N 1
ATOM 1330 C CA . TYR A 1 208 ? 11.95314 28.24186 63.93328 1.000 16.19122 208 TYR A CA 1
ATOM 1331 C C . TYR A 1 208 ? 10.48502 27.88457 63.75720 1.000 19.17425 208 TYR A C 1
ATOM 1332 O O . TYR A 1 208 ? 10.16094 27.05890 62.90338 1.000 18.35027 208 TYR A O 1
ATOM 1341 N N . PHE A 1 209 ? 9.58702 28.51540 64.50129 1.000 17.80113 209 PHE A N 1
ATOM 1342 C CA . PHE A 1 209 ? 8.17206 28.33974 64.19691 1.000 15.93160 209 PHE A CA 1
ATOM 1343 C C . PHE A 1 209 ? 7.74437 29.06657 62.93669 1.000 17.28428 209 PHE A C 1
ATOM 1344 O O . PHE A 1 209 ? 6.59626 28.89609 62.50679 1.000 17.96524 209 PHE A O 1
ATOM 1352 N N . ASP A 1 210 ? 8.63987 29.81717 62.28848 1.000 17.36304 210 ASP A N 1
ATOM 1353 C CA . ASP A 1 210 ? 8.26759 30.40430 61.00174 1.000 17.47826 210 ASP A CA 1
ATOM 1354 C C . ASP A 1 210 ? 7.87402 29.32793 59.98636 1.000 18.79589 210 ASP A C 1
ATOM 1355 O O . ASP A 1 210 ? 6.76489 29.35144 59.43126 1.000 18.38292 210 ASP A O 1
ATOM 1360 N N . ALA A 1 211 ? 8.75136 28.35023 59.76606 1.000 18.17541 211 ALA A N 1
ATOM 1361 C CA . ALA A 1 211 ? 8.45265 27.28412 58.80977 1.000 18.69933 211 ALA A CA 1
ATOM 1362 C C . ALA A 1 211 ? 7.35890 26.35595 59.32727 1.000 17.36887 211 ALA A C 1
ATOM 1363 O O . ALA A 1 211 ? 6.53932 25.85110 58.54439 1.000 18.24798 211 ALA A O 1
ATOM 1365 N N . PHE A 1 212 ? 7.34890 26.10144 60.63702 1.000 17.07908 212 PHE A N 1
ATOM 1366 C CA . PHE A 1 212 ? 6.34759 25.23307 61.23717 1.000 17.43193 212 PHE A CA 1
ATOM 1367 C C . PHE A 1 212 ? 4.94426 25.77826 61.00069 1.000 19.30940 212 PHE A C 1
ATOM 1368 O O . PHE A 1 212 ? 4.06033 25.04948 60.53548 1.000 18.18368 212 PHE A O 1
ATOM 1376 N N . PHE A 1 213 ? 4.73102 27.07712 61.27293 1.000 17.73173 213 PHE A N 1
ATOM 1377 C CA . PHE A 1 213 ? 3.40916 27.66537 61.05736 1.000 19.82152 213 PHE A CA 1
ATOM 1378 C C . PHE A 1 213 ? 3.06812 27.84071 59.58162 1.000 20.75718 213 PHE A C 1
ATOM 1379 O O . PHE A 1 213 ? 1.88967 27.74563 59.22137 1.000 21.18177 213 PHE A O 1
ATOM 1387 N N . ASN A 1 214 ? 4.04921 28.12595 58.71187 1.000 19.26504 214 ASN A N 1
ATOM 1388 C CA . ASN A 1 214 ? 3.70024 28.17206 57.29119 1.000 20.98822 214 ASN A CA 1
ATOM 1389 C C . ASN A 1 214 ? 3.05762 26.85400 56.87621 1.000 19.77327 214 ASN A C 1
ATOM 1390 O O . ASN A 1 214 ? 2.00927 26.83832 56.21741 1.000 21.34063 214 ASN A O 1
ATOM 1395 N N . ALA A 1 215 ? 3.65588 25.73133 57.29176 1.000 20.03924 215 ALA A N 1
ATOM 1396 C CA . ALA A 1 215 ? 3.12743 24.42107 56.92964 1.000 19.32890 215 ALA A CA 1
ATOM 1397 C C . ALA A 1 215 ? 1.80443 24.13655 57.63321 1.000 19.69573 215 ALA A C 1
ATOM 1398 O O . ALA A 1 215 ? 0.84719 23.68513 56.99773 1.000 20.82886 215 ALA A O 1
ATOM 1400 N N . LEU A 1 216 ? 1.72603 24.39712 58.94382 1.000 18.76975 216 LEU A N 1
ATOM 1401 C CA . LEU A 1 216 ? 0.52960 24.03876 59.70041 1.000 21.29158 216 LEU A CA 1
ATOM 1402 C C . LEU A 1 216 ? -0.67234 24.87090 59.26242 1.000 22.27404 216 LEU A C 1
ATOM 1403 O O . LEU A 1 216 ? -1.78751 24.34698 59.15727 1.000 20.70452 216 LEU A O 1
ATOM 1408 N N . LEU A 1 217 ? -0.46899 26.16490 58.99947 1.000 20.57988 217 LEU A N 1
ATOM 1409 C CA . LEU A 1 217 ? -1.57834 26.99758 58.52715 1.000 22.57099 217 LEU A CA 1
ATOM 1410 C C . LEU A 1 217 ? -2.09812 26.52099 57.16837 1.000 22.00604 217 LEU A C 1
ATOM 1411 O O . LEU A 1 217 ? -3.31328 26.39413 56.96674 1.000 24.17895 217 LEU A O 1
ATOM 1416 N N . ALA A 1 218 ? -1.19371 26.24519 56.22397 1.000 21.78628 218 ALA A N 1
ATOM 1417 C CA . ALA A 1 218 ? -1.61659 25.70800 54.93046 1.000 23.20344 218 ALA A CA 1
ATOM 1418 C C . ALA A 1 218 ? -2.28071 24.33850 55.07080 1.000 24.33020 218 ALA A C 1
ATOM 1419 O O . ALA A 1 218 ? -3.26361 24.04959 54.37449 1.000 25.23130 218 ALA A O 1
ATOM 1421 N N . ASP A 1 219 ? -1.76971 23.48511 55.96638 1.000 23.76847 219 ASP A N 1
ATOM 1422 C CA . ASP A 1 219 ? -2.40739 22.19273 56.22393 1.000 22.72826 219 ASP A CA 1
ATOM 1423 C C . ASP A 1 219 ? -3.86844 22.36460 56.62191 1.000 25.34312 219 ASP A C 1
ATOM 1424 O O . ASP A 1 219 ? -4.75543 21.67756 56.10325 1.000 27.72753 219 ASP A O 1
ATOM 1429 N N . ILE A 1 220 ? -4.12891 23.24233 57.58695 1.000 23.76598 220 ILE A N 1
ATOM 1430 C CA . ILE A 1 220 ? -5.46420 23.32478 58.16460 1.000 24.92303 220 ILE A CA 1
ATOM 1431 C C . ILE A 1 220 ? -6.41222 24.07930 57.24524 1.000 28.03917 220 ILE A C 1
ATOM 1432 O O . ILE A 1 220 ? -7.56132 23.66418 57.04322 1.000 29.95746 220 ILE A O 1
ATOM 1437 N N . GLY A 1 221 ? -5.95449 25.18356 56.65827 1.000 28.02315 221 GLY A N 1
ATOM 1438 C CA . GLY A 1 221 ? -6.87230 26.07773 55.96904 1.000 26.70121 221 GLY A CA 1
ATOM 1439 C C . GLY A 1 221 ? -6.76128 26.14591 54.45961 1.000 31.10023 221 GLY A C 1
ATOM 1440 O O . GLY A 1 221 ? -7.68785 26.62814 53.79871 1.000 31.09745 221 GLY A O 1
ATOM 1441 N N . GLY A 1 222 ? -5.64962 25.68706 53.89520 1.000 28.86389 222 GLY A N 1
ATOM 1442 C CA . GLY A 1 222 ? -5.42896 25.73759 52.46158 1.000 30.57815 222 GLY A CA 1
ATOM 1443 C C . GLY A 1 222 ? -4.58383 26.93182 52.05632 1.000 33.50088 222 GLY A C 1
ATOM 1444 O O . GLY A 1 222 ? -4.13212 27.73198 52.88096 1.000 30.13924 222 GLY A O 1
ATOM 1445 N N . ASP A 1 223 ? -4.38999 27.05238 50.73793 1.000 30.57590 223 ASP A N 1
ATOM 1446 C CA . ASP A 1 223 ? -3.46673 28.04787 50.19641 1.000 32.10127 223 ASP A CA 1
ATOM 1447 C C . ASP A 1 223 ? -3.95787 29.47312 50.42806 1.000 34.59253 223 ASP A C 1
ATOM 1448 O O . ASP A 1 223 ? -3.17831 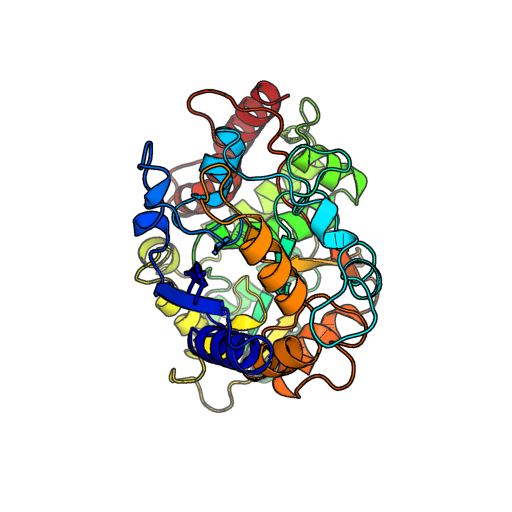30.35372 50.81529 1.000 33.43681 223 ASP A O 1
ATOM 1453 N N . GLN A 1 224 ? -5.23802 29.73342 50.16493 1.000 34.91554 224 GLN A N 1
ATOM 1454 C CA . GLN A 1 224 ? -5.73920 31.09497 50.31804 1.000 38.40620 224 GLN A CA 1
ATOM 1455 C C . GLN A 1 224 ? -5.74411 31.52044 51.78026 1.000 32.18890 224 GLN A C 1
ATOM 1456 O O . GLN A 1 224 ? -5.42248 32.67131 52.10002 1.000 33.27070 224 GLN A O 1
ATOM 1462 N N . PHE A 1 225 ? -6.10216 30.60696 52.68336 1.000 29.86848 225 PHE A N 1
ATOM 1463 C CA . PHE A 1 225 ? -6.02839 30.91350 54.10754 1.000 31.35851 225 PHE A CA 1
ATOM 1464 C C . PHE A 1 225 ? -4.61785 31.33226 54.50636 1.000 29.90411 225 PHE A C 1
ATOM 1465 O O . PHE A 1 225 ? -4.43225 32.32384 55.22320 1.000 27.92715 225 PHE A O 1
ATOM 1473 N N . TYR A 1 226 ? -3.60731 30.58851 54.04847 1.000 25.81909 226 TYR A N 1
ATOM 1474 C CA . TYR A 1 226 ? -2.23357 30.95654 54.37401 1.000 26.41956 226 TYR A CA 1
ATOM 1475 C C . TYR A 1 226 ? -1.90729 32.35889 53.86755 1.000 30.56112 226 TYR A C 1
ATOM 1476 O O . TYR A 1 226 ? -1.36318 33.18897 54.60793 1.000 27.39395 226 TYR A O 1
ATOM 1485 N N . GLN A 1 227 ? -2.25563 32.64508 52.60773 1.000 27.97911 227 GLN A N 1
ATOM 1486 C CA . GLN A 1 227 ? -2.07938 33.99060 52.06720 1.000 31.74144 227 GLN A CA 1
ATOM 1487 C C . GLN A 1 227 ? -2.81480 35.02438 52.90994 1.000 28.45509 227 GLN A C 1
ATOM 1488 O O . GLN A 1 227 ? -2.28403 36.11176 53.16817 1.000 34.55426 227 GLN A O 1
ATOM 1494 N N . ASP A 1 228 ? -4.03569 34.69824 53.35661 1.000 28.50845 228 ASP A N 1
ATOM 1495 C CA . ASP A 1 228 ? -4.80628 35.62463 54.18304 1.000 32.16482 228 ASP A CA 1
ATOM 1496 C C . ASP A 1 228 ? -4.09280 35.93920 55.49331 1.000 31.14415 228 ASP A C 1
ATOM 1497 O O . ASP A 1 228 ? -4.13289 37.08006 55.96775 1.000 29.73969 228 ASP A O 1
ATOM 1502 N N . VAL A 1 229 ? -3.45510 34.94005 56.11149 1.000 27.13049 229 VAL A N 1
ATOM 1503 C CA . VAL A 1 229 ? -2.72686 35.20218 57.34857 1.000 24.57788 229 VAL A CA 1
ATOM 1504 C C . VAL A 1 229 ? -1.53870 36.11759 57.07924 1.000 24.67225 229 VAL A C 1
ATOM 1505 O O . VAL A 1 229 ? -1.31129 37.09492 57.79839 1.000 26.07573 229 VAL A O 1
ATOM 1509 N N . MET A 1 230 ? -0.77720 35.82511 56.02660 1.000 25.12020 230 MET A N 1
ATOM 1510 C CA . MET A 1 230 ? 0.42855 36.59082 55.73905 1.000 23.14391 230 MET A CA 1
ATOM 1511 C C . MET A 1 230 ? 0.13311 38.02498 55.33407 1.000 27.95262 230 MET A C 1
ATOM 1512 O O . MET A 1 230 ? 1.03526 38.86744 55.41372 1.000 28.68288 230 MET A O 1
ATOM 1517 N N . THR A 1 231 ? -1.09122 38.31680 54.89294 1.000 26.97633 231 THR A N 1
ATOM 1518 C CA . THR A 1 231 ? -1.45702 39.65130 54.43005 1.000 29.32544 231 THR A CA 1
ATOM 1519 C C . THR A 1 231 ? -2.50291 40.32285 55.31273 1.000 28.40430 231 THR A C 1
ATOM 1520 O O . THR A 1 231 ? -3.10239 41.32045 54.89566 1.000 32.02013 231 THR A O 1
ATOM 1524 N N . TYR A 1 232 ? -2.74492 39.79105 56.51247 1.000 28.96669 232 TYR A N 1
ATOM 1525 C CA . TYR A 1 232 ? -3.52325 40.47203 57.55357 1.000 27.61722 232 TYR A CA 1
ATOM 1526 C C . TYR A 1 232 ? -5.00143 40.61903 57.20290 1.000 36.33836 232 TYR A C 1
ATOM 1527 O O . TYR A 1 232 ? -5.61049 41.64239 57.50945 1.000 37.87831 232 TYR A O 1
ATOM 1536 N N . LYS A 1 233 ? -5.58986 39.60332 56.57652 1.000 35.11399 233 LYS A N 1
ATOM 1537 C CA . LYS A 1 233 ? -7.01915 39.67022 56.29251 1.000 32.01606 233 LYS A CA 1
ATOM 1538 C C . LYS A 1 233 ? -7.79018 39.90520 57.58541 1.000 33.61603 233 LYS A C 1
ATOM 1539 O O . LYS A 1 233 ? -7.46550 39.33891 58.63198 1.000 33.94864 233 LYS A O 1
ATOM 1545 N N . LYS A 1 234 ? -8.80434 40.76455 57.51589 1.000 40.98969 234 LYS A N 1
ATOM 1546 C CA . LYS A 1 234 ? -9.52460 41.16630 58.71794 1.000 35.22492 234 LYS A CA 1
ATOM 1547 C C . LYS A 1 234 ? -10.08505 39.95202 59.45008 1.000 35.83776 234 LYS A C 1
ATOM 1548 O O . LYS A 1 234 ? -10.70690 39.07581 58.84152 1.000 35.56768 234 LYS A O 1
ATOM 1554 N N . ASP A 1 235 ? -9.81564 39.88472 60.75474 1.000 36.81673 235 ASP A N 1
ATOM 1555 C CA . ASP A 1 235 ? -10.35728 38.87027 61.65517 1.000 35.64964 235 ASP A CA 1
ATOM 1556 C C . ASP A 1 235 ? -9.87274 37.45509 61.35289 1.000 33.35880 235 ASP A C 1
ATOM 1557 O O . ASP A 1 235 ? -10.49370 36.48271 61.79551 1.000 35.44029 235 ASP A O 1
ATOM 1562 N N . VAL A 1 236 ? -8.76531 37.30858 60.62308 1.000 35.12509 236 VAL A N 1
ATOM 1563 C CA . VAL A 1 236 ? -8.32405 35.97553 60.21713 1.000 33.21309 236 VAL A CA 1
ATOM 1564 C C . VAL A 1 236 ? -7.93475 35.10962 61.41182 1.000 30.17006 236 VAL A C 1
ATOM 1565 O O . VAL A 1 236 ? -8.11784 33.88571 61.38344 1.000 31.21377 236 VAL A O 1
ATOM 1569 N N . TRP A 1 237 ? -7.39837 35.71191 62.47503 1.000 30.64744 237 TRP A N 1
ATOM 1570 C CA . TRP A 1 237 ? -7.00662 34.91894 63.63706 1.000 29.81226 237 TRP A CA 1
ATOM 1571 C C . TRP A 1 237 ? -8.18872 34.45596 64.48120 1.000 28.37519 237 TRP A C 1
ATOM 1572 O O . TRP A 1 237 ? -8.00023 33.63078 65.38239 1.000 31.74798 237 TRP A O 1
ATOM 1583 N N . LYS A 1 238 ? -9.39514 34.94290 64.20555 1.000 33.37602 238 LYS A N 1
ATOM 1584 C CA . LYS A 1 238 ? -10.59413 34.46172 64.87396 1.000 31.58196 238 LYS A CA 1
ATOM 1585 C C . LYS A 1 238 ? -11.29204 33.34557 64.10612 1.000 35.66821 238 LYS A C 1
ATOM 1586 O O . LYS A 1 238 ? -12.32409 32.84760 64.56922 1.000 37.61999 238 LYS A O 1
ATOM 1592 N N . THR A 1 239 ? -10.76197 32.94392 62.95310 1.000 32.23057 239 THR A N 1
ATOM 1593 C CA . THR A 1 239 ? -11.33388 31.83165 62.21342 1.000 29.72465 239 THR A CA 1
ATOM 1594 C C . THR A 1 239 ? -11.08484 30.51814 62.95161 1.000 33.64567 239 THR A C 1
ATOM 1595 O O . THR A 1 239 ? -10.13553 30.37936 63.73297 1.000 32.96173 239 THR A O 1
ATOM 1599 N N . ASP A 1 240 ? -11.96290 29.54150 62.69284 1.000 36.64137 240 ASP A N 1
ATOM 1600 C CA . ASP A 1 240 ? -11.76500 28.20716 63.25062 1.000 32.61267 240 ASP A CA 1
ATOM 1601 C C . ASP A 1 240 ? -10.43100 27.62199 62.81845 1.000 34.52390 240 ASP A C 1
ATOM 1602 O O . ASP A 1 240 ? -9.78941 26.90306 63.59438 1.000 30.78535 240 ASP A O 1
ATOM 1607 N N . GLU A 1 241 ? -10.00744 27.91424 61.58337 1.000 30.60422 241 GLU A N 1
ATOM 1608 C CA . GLU A 1 241 ? -8.74713 27.38970 61.07341 1.000 31.67810 241 GLU A CA 1
ATOM 1609 C C . GLU A 1 241 ? -7.57406 27.91379 61.88752 1.000 26.63381 241 GLU A C 1
ATOM 1610 O O . GLU A 1 241 ? -6.69723 27.14632 62.30252 1.000 28.92324 241 GLU A O 1
ATOM 1616 N N . ALA A 1 242 ? -7.54310 29.22718 62.13088 1.000 29.62107 242 ALA A N 1
ATOM 1617 C CA . ALA A 1 242 ? -6.44408 29.80610 62.89686 1.000 27.89810 242 ALA A CA 1
ATOM 1618 C C . ALA A 1 242 ? -6.45723 29.31521 64.33834 1.000 29.24589 242 ALA A C 1
ATOM 1619 O O . ALA A 1 242 ? -5.40072 28.99330 64.89792 1.000 28.51758 242 ALA A O 1
ATOM 1621 N N . LYS A 1 243 ? -7.64401 29.23820 64.94792 1.000 27.39018 243 LYS A N 1
ATOM 1622 C CA . LYS A 1 243 ? -7.74445 28.73977 66.31533 1.000 30.44628 243 LYS A CA 1
ATOM 1623 C C . LYS A 1 243 ? -7.24530 27.30454 66.42341 1.000 28.13133 243 LYS A C 1
ATOM 1624 O O . LYS A 1 243 ? -6.63847 26.92938 67.43217 1.000 29.05262 243 LYS A O 1
ATOM 1630 N N . GLU A 1 244 ? -7.48926 26.48726 65.39560 1.000 26.60964 244 GLU A N 1
ATOM 1631 C CA . GLU A 1 244 ? -7.04795 25.09324 65.43358 1.000 27.67721 244 GLU A CA 1
ATOM 1632 C C . GLU A 1 244 ? -5.52721 24.99585 65.36276 1.000 24.16652 244 GLU A C 1
ATOM 1633 O O . GLU A 1 244 ? -4.91299 24.16360 66.04700 1.000 26.71147 244 GLU A O 1
ATOM 1639 N N . ALA A 1 245 ? -4.90309 25.84785 64.54725 1.000 26.20138 245 ALA A N 1
ATOM 1640 C CA . ALA A 1 245 ? -3.44793 25.89249 64.48570 1.000 23.57278 245 ALA A CA 1
ATOM 1641 C C . ALA A 1 245 ? -2.84986 26.24581 65.84158 1.000 22.34506 245 ALA A C 1
ATOM 1642 O O . ALA A 1 245 ? -1.85945 25.64451 66.27574 1.000 24.13956 245 ALA A O 1
ATOM 1644 N N . LEU A 1 246 ? -3.42813 27.22890 66.52669 1.000 23.58917 246 LEU A N 1
ATOM 1645 C CA . LEU A 1 246 ? -2.88682 27.62492 67.82168 1.000 22.26503 246 LEU A CA 1
ATOM 1646 C C . LEU A 1 246 ? -3.17822 26.58692 68.89808 1.000 23.45584 246 LEU A C 1
ATOM 1647 O O . LEU A 1 246 ? -2.33005 26.32966 69.75807 1.000 23.77446 246 LEU A O 1
ATOM 1652 N N . GLU A 1 247 ? -4.37745 25.99985 68.88816 1.000 24.13801 247 GLU A N 1
ATOM 1653 C CA . GLU A 1 247 ? -4.71635 25.01237 69.91017 1.000 24.58699 247 GLU A CA 1
ATOM 1654 C C . GLU A 1 247 ? -3.80792 23.79413 69.80415 1.000 24.08632 247 GLU A C 1
ATOM 1655 O O . GLU A 1 247 ? -3.37193 23.23732 70.82457 1.000 24.93933 247 GLU A O 1
ATOM 1661 N N . THR A 1 248 ? -3.48490 23.38670 68.57191 1.000 26.41590 248 THR A N 1
ATOM 1662 C CA . THR A 1 248 ? -2.61317 22.23652 68.36492 1.000 25.61065 248 THR A CA 1
ATOM 1663 C C . THR A 1 248 ? -1.20922 22.53146 68.87111 1.000 21.50238 248 THR A C 1
ATOM 1664 O O . THR A 1 248 ? -0.60898 21.72374 69.59755 1.000 22.25611 248 THR A O 1
ATOM 1668 N N . THR A 1 249 ? -0.68757 23.70951 68.52753 1.000 22.05044 249 THR A N 1
ATOM 1669 C CA . THR A 1 249 ? 0.65254 24.08251 68.95441 1.000 20.64881 249 THR A CA 1
ATOM 1670 C C . THR A 1 249 ? 0.70825 24.31596 70.45768 1.000 20.93277 249 THR A C 1
ATOM 1671 O O . THR A 1 249 ? 1.71574 23.99521 71.09906 1.000 20.98192 249 THR A O 1
ATOM 1675 N N . TYR A 1 250 ? -0.36477 24.86041 71.03666 1.000 22.39147 250 TYR A N 1
ATOM 1676 C CA . TYR A 1 250 ? -0.41709 25.04598 72.48440 1.000 22.92643 250 TYR A CA 1
ATOM 1677 C C . TYR A 1 250 ? -0.26922 23.71045 73.20770 1.000 19.84026 250 TYR A C 1
ATOM 1678 O O . TYR A 1 250 ? 0.50707 23.58811 74.16314 1.000 20.43432 250 TYR A O 1
ATOM 1687 N N . LYS A 1 251 ? -1.01959 22.69593 72.77153 1.000 20.37245 251 LYS A N 1
ATOM 1688 C CA . LYS A 1 251 ? -0.93159 21.39206 73.42034 1.000 20.15523 251 LYS A CA 1
ATOM 1689 C C . LYS A 1 251 ? 0.46777 20.81206 73.26969 1.000 19.87532 251 LYS A C 1
ATOM 1690 O O . LYS A 1 251 ? 1.04831 20.28631 74.23205 1.000 21.34655 251 LYS A O 1
ATOM 1696 N N . LEU A 1 252 ? 1.05168 20.95703 72.07626 1.000 20.14758 252 LEU A N 1
ATOM 1697 C CA . LEU A 1 252 ? 2.38393 20.42543 71.82518 1.000 19.30698 252 LEU A CA 1
ATOM 1698 C C . LEU A 1 252 ? 3.41224 21.00691 72.79228 1.000 18.99594 252 LEU A C 1
ATOM 1699 O O . LEU A 1 252 ? 4.18962 20.27038 73.41377 1.000 20.31666 252 LEU A O 1
ATOM 1704 N N . VAL A 1 253 ? 3.42223 22.33290 72.94796 1.000 18.72528 253 VAL A N 1
ATOM 1705 C CA . VAL A 1 253 ? 4.48318 22.98384 73.71066 1.000 20.88387 253 VAL A CA 1
ATOM 1706 C C . VAL A 1 253 ? 4.20846 23.07455 75.20823 1.000 19.87790 253 VAL A C 1
ATOM 1707 O O . VAL A 1 253 ? 5.11507 23.46303 75.96414 1.000 21.27688 253 VAL A O 1
ATOM 1711 N N . THR A 1 254 ? 2.98777 22.74559 75.67054 1.000 19.53131 254 THR A N 1
ATOM 1712 C CA . THR A 1 254 ? 2.68508 22.75792 77.09694 1.000 21.42230 254 THR A CA 1
ATOM 1713 C C . THR A 1 254 ? 2.57549 21.37328 77.71726 1.000 24.05560 254 THR A C 1
ATOM 1714 O O . THR A 1 254 ? 2.71741 21.26029 78.93934 1.000 26.57431 254 THR A O 1
ATOM 1718 N N . GLU A 1 255 ? 2.30879 20.33194 76.92621 1.000 19.32848 255 GLU A N 1
ATOM 1719 C CA . GLU A 1 255 ? 2.26098 18.95991 77.42568 1.000 18.35737 255 GLU A CA 1
ATOM 1720 C C . GLU A 1 255 ? 3.42967 18.09548 76.97738 1.000 18.26734 255 GLU A C 1
ATOM 1721 O O . GLU A 1 255 ? 3.81324 17.17880 77.71483 1.000 19.95299 255 GLU A O 1
ATOM 1727 N N . TYR A 1 256 ? 4.02576 18.37450 75.80833 1.000 18.24275 256 TYR A N 1
ATOM 1728 C CA . TYR A 1 256 ? 4.93158 17.43222 75.16056 1.000 20.34987 256 TYR A CA 1
ATOM 1729 C C . TYR A 1 256 ? 6.32335 18.00490 74.89595 1.000 16.99322 256 TYR A C 1
ATOM 1730 O O . TYR A 1 256 ? 7.03412 17.49777 74.01447 1.000 19.82210 256 TYR A O 1
ATOM 1739 N N . LEU A 1 257 ? 6.75372 19.01603 75.64014 1.000 18.92309 257 LEU A N 1
ATOM 1740 C CA . LEU A 1 257 ? 8.00881 19.70034 75.33829 1.000 17.98728 257 LEU A CA 1
ATOM 1741 C C . LEU A 1 257 ? 9.10959 19.24730 76.29446 1.000 19.51834 257 LEU A C 1
ATOM 1742 O O . LEU A 1 257 ? 8.87403 19.08954 77.49429 1.000 22.63043 257 LEU A O 1
ATOM 1747 N N . ASN A 1 258 ? 10.31747 19.04402 75.75754 1.000 17.37062 258 ASN A N 1
ATOM 1748 C CA . ASN A 1 258 ? 11.46951 18.75730 76.60972 1.000 19.18393 258 ASN A CA 1
ATOM 1749 C C . ASN A 1 258 ? 11.63761 19.89726 77.60930 1.000 19.65117 258 ASN A C 1
ATOM 1750 O O . ASN A 1 258 ? 11.61997 21.07254 77.21301 1.000 19.74805 258 ASN A O 1
ATOM 1755 N N . PRO A 1 259 ? 11.76268 19.60784 78.90838 1.000 19.58462 259 PRO A N 1
ATOM 1756 C CA . PRO A 1 259 ? 11.80731 20.69311 79.89730 1.000 20.69852 259 PRO A CA 1
ATOM 1757 C C . PRO A 1 259 ? 13.03499 21.58143 79.80966 1.000 21.68591 259 PRO A C 1
ATOM 1758 O O . PRO A 1 259 ? 13.06233 22.61030 80.49375 1.000 24.09700 259 PRO A O 1
ATOM 1762 N N . ASP A 1 260 ? 14.05036 21.23169 79.01379 1.000 21.62780 260 ASP A N 1
ATOM 1763 C CA . ASP A 1 260 ? 15.20397 22.10848 78.85446 1.000 23.63398 260 ASP A CA 1
ATOM 1764 C C . ASP A 1 260 ? 14.99950 23.15378 77.76847 1.000 20.28470 260 ASP A C 1
ATOM 1765 O O . ASP A 1 260 ? 15.80612 24.08663 77.67282 1.000 20.91417 260 ASP A O 1
ATOM 1770 N N . THR A 1 261 ? 13.93745 23.02240 76.96184 1.000 19.49541 261 THR A N 1
ATOM 1771 C CA . THR A 1 261 ? 13.84990 23.73805 75.68607 1.000 16.84038 261 THR A CA 1
ATOM 1772 C C . THR A 1 261 ? 13.87536 25.24736 75.87605 1.000 18.49102 261 THR A C 1
ATOM 1773 O O . THR A 1 261 ? 14.67217 25.94488 75.24601 1.000 19.13664 261 THR A O 1
ATOM 1777 N N . VAL A 1 262 ? 12.98329 25.77860 76.71428 1.000 20.15425 262 VAL A N 1
ATOM 1778 C CA . VAL A 1 262 ? 12.84914 27.23396 76.80617 1.000 21.42090 262 VAL A CA 1
ATOM 1779 C C . VAL A 1 262 ? 14.14474 27.86977 77.30010 1.000 21.20454 262 VAL A C 1
ATOM 1780 O O . VAL A 1 262 ? 14.58409 28.90151 76.77675 1.000 23.90877 262 VAL A O 1
ATOM 1784 N N . GLY A 1 263 ? 14.79523 27.24321 78.28617 1.000 22.94264 263 GLY A N 1
ATOM 1785 C CA . GLY A 1 263 ? 16.03823 27.79205 78.81464 1.000 20.93223 263 GLY A CA 1
ATOM 1786 C C . GLY A 1 263 ? 17.17962 27.82986 77.81531 1.000 23.19997 263 GLY A C 1
ATOM 1787 O O . GLY A 1 263 ? 18.07360 28.68135 77.92250 1.000 24.65049 263 GLY A O 1
ATOM 1788 N N . TYR A 1 264 ? 17.17503 26.92277 76.83701 1.000 20.57723 264 TYR A N 1
ATOM 1789 C CA . TYR A 1 264 ? 18.20772 26.88735 75.81113 1.000 19.06511 264 TYR A CA 1
ATOM 1790 C C . TYR A 1 264 ? 17.79658 27.57436 74.50692 1.000 19.49077 264 TYR A C 1
ATOM 1791 O O . TYR A 1 264 ? 18.61064 27.64650 73.58106 1.000 19.90446 264 TYR A O 1
ATOM 1800 N N . ALA A 1 265 ? 16.55907 28.07205 74.40186 1.000 20.68492 265 ALA A N 1
ATOM 1801 C CA . ALA A 1 265 ? 16.00831 28.57699 73.13671 1.000 18.47398 265 ALA A CA 1
ATOM 1802 C C . ALA A 1 265 ? 16.48046 30.00504 72.86372 1.000 20.94911 265 ALA A C 1
ATOM 1803 O O . ALA A 1 265 ? 15.70615 30.96652 72.84790 1.000 22.86484 265 ALA A O 1
ATOM 1805 N N . ASN A 1 266 ? 17.78073 30.12998 72.61312 1.000 20.27673 266 ASN A N 1
ATOM 1806 C CA . ASN A 1 266 ? 18.39338 31.44150 72.40616 1.000 20.53301 266 ASN A CA 1
ATOM 1807 C C . ASN A 1 266 ? 19.61493 31.27099 71.51167 1.000 21.97518 266 ASN A C 1
ATOM 1808 O O . ASN A 1 266 ? 20.03605 30.15529 71.20654 1.000 20.50944 266 ASN A O 1
ATOM 1813 N N . ALA A 1 267 ? 20.20061 32.39731 71.10112 1.000 20.67900 267 ALA A N 1
ATOM 1814 C CA . ALA A 1 267 ? 21.28422 32.33932 70.12747 1.000 20.99564 267 ALA A CA 1
ATOM 1815 C C . ALA A 1 267 ? 22.52722 31.65011 70.66831 1.000 22.54938 267 ALA A C 1
ATOM 1816 O O . ALA A 1 267 ? 23.35351 31.17023 69.88051 1.000 23.33430 267 ALA A O 1
ATOM 1818 N N . GLN A 1 268 ? 22.68456 31.59261 71.98534 1.000 22.68616 268 GLN A N 1
ATOM 1819 C CA . GLN A 1 268 ? 23.86425 30.97135 72.56003 1.000 21.28030 268 GLN A CA 1
ATOM 1820 C C . GLN A 1 268 ? 23.71146 29.46692 72.72328 1.000 25.32598 268 GLN A C 1
ATOM 1821 O O . GLN A 1 268 ? 24.69429 28.72981 72.55887 1.000 29.20231 268 GLN A O 1
ATOM 1827 N N . ASP A 1 269 ? 22.49700 28.99700 73.00607 1.000 21.41725 269 ASP A N 1
ATOM 1828 C CA . ASP A 1 269 ? 22.28356 27.62476 73.44329 1.000 20.97938 269 ASP A CA 1
ATOM 1829 C C . ASP A 1 269 ? 21.41099 26.79666 72.51684 1.000 19.68299 269 ASP A C 1
ATOM 1830 O O . ASP A 1 269 ? 21.12416 25.63913 72.84496 1.000 20.78245 269 ASP A O 1
ATOM 1835 N N . PHE A 1 270 ? 20.97784 27.33881 71.37418 1.000 18.45068 270 PHE A N 1
ATOM 1836 C CA . PHE A 1 270 ? 20.03527 26.59854 70.54085 1.000 16.94503 270 PHE A CA 1
ATOM 1837 C C . PHE A 1 270 ? 20.57061 25.23935 70.13205 1.000 18.29769 270 PHE A C 1
ATOM 1838 O O . PHE A 1 270 ? 19.78324 24.30072 69.95451 1.000 17.82469 270 PHE A O 1
ATOM 1846 N N . THR A 1 271 ? 21.89181 25.10685 69.96527 1.000 18.91782 271 THR A N 1
ATOM 1847 C CA . THR A 1 271 ? 22.39469 23.80892 69.52866 1.000 19.33396 271 THR A CA 1
ATOM 1848 C C . THR A 1 271 ? 22.27057 22.76077 70.62423 1.000 18.70628 271 THR A C 1
ATOM 1849 O O . THR A 1 271 ? 22.31334 21.56241 70.32055 1.000 18.49815 271 THR A O 1
ATOM 1853 N N . LYS A 1 272 ? 22.12383 23.18076 71.88576 1.000 18.09779 272 LYS A N 1
ATOM 1854 C CA . LYS A 1 272 ? 21.88399 22.21794 72.96020 1.000 17.40937 272 LYS A CA 1
ATOM 1855 C C . LYS A 1 272 ? 20.49898 21.60704 72.85925 1.000 19.65407 272 LYS A C 1
ATOM 1856 O O . LYS A 1 272 ? 20.32812 20.41712 73.14876 1.000 18.66298 272 LYS A O 1
ATOM 1862 N N . ASN A 1 273 ? 19.50856 22.38298 72.40834 1.000 18.43438 273 ASN A N 1
ATOM 1863 C CA . ASN A 1 273 ? 18.21094 21.78766 72.12613 1.000 18.58328 273 ASN A CA 1
ATOM 1864 C C . ASN A 1 273 ? 18.32635 20.80199 70.98175 1.000 17.78024 273 ASN A C 1
ATOM 1865 O O . ASN A 1 273 ? 17.76057 19.70619 71.03852 1.000 18.59166 273 ASN A O 1
ATOM 1870 N N . GLN A 1 274 ? 19.07927 21.16482 69.93749 1.000 17.03500 274 GLN A N 1
ATOM 1871 C CA . GLN A 1 274 ? 19.29408 20.23340 68.83145 1.000 15.49095 274 GLN A CA 1
ATOM 1872 C C . GLN A 1 274 ? 20.03223 18.98352 69.29309 1.000 18.65404 274 GLN A C 1
ATOM 1873 O O . GLN A 1 274 ? 19.76119 17.87396 68.81152 1.000 17.33450 274 GLN A O 1
ATOM 1879 N N . GLN A 1 275 ? 20.96488 19.14426 70.23209 1.000 17.88883 275 GLN A N 1
ATOM 1880 C CA . GLN A 1 275 ? 21.71754 18.00830 70.74594 1.000 17.58409 275 GLN A CA 1
ATOM 1881 C C . GLN A 1 275 ? 20.81035 16.99084 71.43021 1.000 19.03939 275 GLN A C 1
ATOM 1882 O O . GLN A 1 275 ? 21.13341 15.79583 71.46742 1.000 18.80044 275 GLN A O 1
ATOM 1888 N N . SER A 1 276 ? 19.66930 17.42931 71.96463 1.000 17.37966 276 SER A N 1
ATOM 1889 C CA . SER A 1 276 ? 18.76975 16.47546 72.60958 1.000 16.35950 276 SER A CA 1
ATOM 1890 C C . SER A 1 276 ? 18.17099 15.47444 71.62460 1.000 19.03471 276 SER A C 1
ATOM 1891 O O . SER A 1 276 ? 17.80797 14.36712 72.04015 1.000 19.11403 276 SER A O 1
ATOM 1894 N N . ILE A 1 277 ? 18.11074 15.80387 70.32988 1.000 16.47769 277 ILE A N 1
ATOM 1895 C CA . ILE A 1 277 ? 17.71170 14.81143 69.33251 1.000 15.95904 277 ILE A CA 1
ATOM 1896 C C . ILE A 1 277 ? 18.82522 13.78942 69.14057 1.000 18.79513 277 ILE A C 1
ATOM 1897 O O . ILE A 1 277 ? 18.58246 12.57451 69.06674 1.000 18.99337 277 ILE A O 1
ATOM 1902 N N . LEU A 1 278 ? 20.07348 14.26482 69.05226 1.000 18.33976 278 LEU A N 1
ATOM 1903 C CA . LEU A 1 278 ? 21.20299 13.36138 68.85669 1.000 19.21922 278 LEU A CA 1
ATOM 1904 C C . LEU A 1 278 ? 21.43897 12.48187 70.07815 1.000 17.92204 278 LEU A C 1
ATOM 1905 O O . LEU A 1 278 ? 21.91736 11.35245 69.95041 1.000 19.32713 278 LEU A O 1
ATOM 1910 N N . ASP A 1 279 ? 21.07863 12.97010 71.26255 1.000 17.99961 279 ASP A N 1
ATOM 1911 C CA . ASP A 1 279 ? 21.26244 12.22344 72.50320 1.000 19.22511 279 ASP A CA 1
ATOM 1912 C C . ASP A 1 279 ? 20.08437 11.31098 72.83231 1.000 18.71134 279 ASP A C 1
ATOM 1913 O O . ASP A 1 279 ? 20.16475 10.53987 73.79939 1.000 20.33265 279 ASP A O 1
ATOM 1918 N N . GLY A 1 280 ? 18.99484 11.38510 72.07616 1.000 19.33676 280 GLY A N 1
ATOM 1919 C CA . GLY A 1 280 ? 17.85548 10.51062 72.32283 1.000 20.18368 280 GLY A CA 1
ATOM 1920 C C . GLY A 1 280 ? 16.91060 10.95717 73.41322 1.000 20.79045 280 GLY A C 1
ATOM 1921 O O . GLY A 1 280 ? 16.12827 10.13451 73.90490 1.000 22.70190 280 GLY A O 1
ATOM 1922 N N . LYS A 1 281 ? 16.95103 12.23472 73.79947 1.000 20.29099 281 LYS A N 1
ATOM 1923 C CA . LYS A 1 281 ? 16.09790 12.76598 74.85585 1.000 20.41068 281 LYS A CA 1
ATOM 1924 C C . LYS A 1 281 ? 14.86664 13.50552 74.33824 1.000 19.98176 281 LYS A C 1
ATOM 1925 O O . LYS A 1 281 ? 13.93019 13.72306 75.11566 1.000 20.46882 281 LYS A O 1
ATOM 1931 N N . SER A 1 282 ? 14.84471 13.90265 73.06016 1.000 17.82670 282 SER A N 1
ATOM 1932 C CA . SER A 1 282 ? 13.65725 14.42578 72.39753 1.000 18.23367 282 SER A CA 1
ATOM 1933 C C . SER A 1 282 ? 13.49600 13.69323 71.07690 1.000 17.72743 282 SER A C 1
ATOM 1934 O O . SER A 1 282 ? 14.48698 13.33781 70.44475 1.000 18.04057 282 SER A O 1
ATOM 1937 N N . LEU A 1 283 ? 12.24702 13.52094 70.62824 1.000 17.41680 283 LEU A N 1
ATOM 1938 C CA . LEU A 1 283 ? 11.98813 12.80419 69.38086 1.000 16.14557 283 LEU A CA 1
ATOM 1939 C C . LEU A 1 283 ? 12.09249 13.70528 68.15078 1.000 16.67787 283 LEU A C 1
ATOM 1940 O O . LEU A 1 283 ? 12.73746 13.32403 67.17033 1.000 17.28913 283 LEU A O 1
ATOM 1945 N N . PHE A 1 284 ? 11.45471 14.88377 68.18030 1.000 18.07533 284 PHE A N 1
ATOM 1946 C CA . PHE A 1 284 ? 11.29687 15.71747 66.99421 1.000 15.80376 284 PHE A CA 1
ATOM 1947 C C . PHE A 1 284 ? 11.63400 17.17369 67.29033 1.000 16.18596 284 PHE A C 1
ATOM 1948 O O . PHE A 1 284 ? 11.42824 17.66248 68.40435 1.000 18.18543 284 PHE A O 1
ATOM 1956 N N . MET A 1 285 ? 12.12090 17.88203 66.26402 1.000 16.46396 285 MET A N 1
ATOM 1957 C CA . MET A 1 285 ? 12.24847 19.33085 66.32140 1.000 16.74341 285 MET A CA 1
ATOM 1958 C C . MET A 1 285 ? 11.98253 19.88901 64.92611 1.000 16.73643 285 MET A C 1
ATOM 1959 O O . MET A 1 285 ? 12.23104 19.20226 63.92405 1.000 17.07786 285 MET A O 1
ATOM 1964 N N . PRO A 1 286 ? 11.50332 21.12819 64.82454 1.000 15.28804 286 PRO A N 1
ATOM 1965 C CA . PRO A 1 286 ? 11.39182 21.77559 63.50300 1.000 15.59451 286 PRO A CA 1
ATOM 1966 C C . PRO A 1 286 ? 12.77497 22.18630 63.01692 1.000 15.09048 286 PRO A C 1
ATOM 1967 O O . PRO A 1 286 ? 13.57248 22.73734 63.77992 1.000 17.19859 286 PRO A O 1
ATOM 1971 N N . ASN A 1 287 ? 13.06827 21.90528 61.74769 1.000 15.28816 287 ASN A N 1
ATOM 1972 C CA . ASN A 1 287 ? 14.37394 22.29515 61.22655 1.000 16.05605 287 ASN A CA 1
ATOM 1973 C C . ASN A 1 287 ? 14.43186 22.08572 59.72228 1.000 15.99397 287 ASN A C 1
ATOM 1974 O O . ASN A 1 287 ? 13.48353 21.60063 59.08403 1.000 15.74235 287 ASN A O 1
ATOM 1979 N N . GLY A 1 288 ? 15.57098 22.49005 59.16660 1.000 15.46316 288 GLY A N 1
ATOM 1980 C CA . GLY A 1 288 ? 15.89286 22.36700 57.74783 1.000 18.79260 288 GLY A CA 1
ATOM 1981 C C . GLY A 1 288 ? 17.23562 21.70926 57.48021 1.000 17.87536 288 GLY A C 1
ATOM 1982 O O . GLY A 1 288 ? 17.86545 21.16889 58.39849 1.000 17.26858 288 GLY A O 1
ATOM 1983 N N . THR A 1 289 ? 17.71207 21.76874 56.22608 1.000 16.70964 289 THR A N 1
ATOM 1984 C CA . THR A 1 289 ? 18.78782 20.87643 55.80373 1.000 16.32419 289 THR A CA 1
ATOM 1985 C C . THR A 1 289 ? 20.16355 21.29218 56.31159 1.000 16.10051 289 THR A C 1
ATOM 1986 O O . THR A 1 289 ? 21.09660 20.47836 56.25403 1.000 17.35446 289 THR A O 1
ATOM 1990 N N . TRP A 1 290 ? 20.32418 22.52361 56.80637 1.000 15.16500 290 TRP A N 1
ATOM 1991 C CA . TRP A 1 290 ? 21.58458 22.93528 57.41455 1.000 15.67769 290 TRP A CA 1
ATOM 1992 C C . TRP A 1 290 ? 21.87537 22.15647 58.68218 1.000 15.47012 290 TRP A C 1
ATOM 1993 O O . TRP A 1 290 ? 22.99682 22.23786 59.17955 1.000 16.14787 290 TRP A O 1
ATOM 2004 N N . ILE A 1 291 ? 20.89275 21.42746 59.22805 1.000 15.31602 291 ILE A N 1
ATOM 2005 C CA . ILE A 1 291 ? 21.09845 20.73522 60.50329 1.000 16.28736 291 ILE A CA 1
ATOM 2006 C C . ILE A 1 291 ? 22.18726 19.67736 60.37952 1.000 14.12452 291 ILE A C 1
ATOM 2007 O O . ILE A 1 291 ? 22.90763 19.39383 61.34901 1.000 16.66746 291 ILE A O 1
ATOM 2012 N N . VAL A 1 292 ? 22.35390 19.08499 59.19087 1.000 16.82043 292 VAL A N 1
ATOM 2013 C CA . VAL A 1 292 ? 23.34664 18.02754 59.03754 1.000 16.63135 292 VAL A CA 1
ATOM 2014 C C . VAL A 1 292 ? 24.74872 18.59298 59.23294 1.000 15.23298 292 VAL A C 1
ATOM 2015 O O . VAL A 1 292 ? 25.51945 18.14098 60.09534 1.000 18.80536 292 VAL A O 1
ATOM 2019 N N . ASN A 1 293 ? 25.09060 19.61233 58.44674 1.000 18.28988 293 ASN A N 1
ATOM 2020 C CA . ASN A 1 293 ? 26.40391 20.21990 58.58401 1.000 16.01957 293 ASN A CA 1
ATOM 2021 C C . ASN A 1 293 ? 26.58469 20.85411 5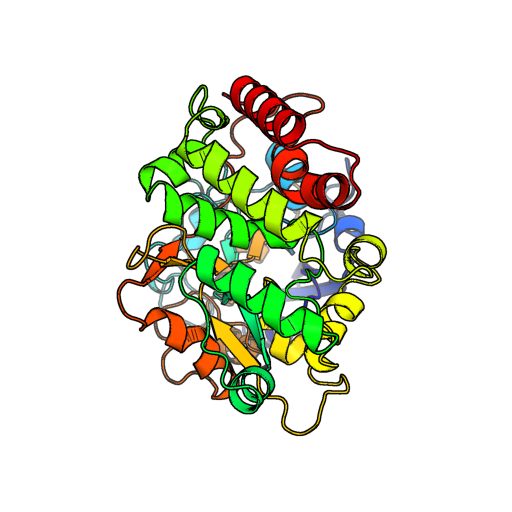9.96148 1.000 16.09523 293 ASN A C 1
ATOM 2022 O O . ASN A 1 293 ? 27.66318 20.76249 60.55894 1.000 17.66534 293 ASN A O 1
ATOM 2027 N N . GLU A 1 294 ? 25.53819 21.49162 60.48391 1.000 17.09855 294 GLU A N 1
ATOM 2028 C CA . GLU A 1 294 ? 25.67257 22.23249 61.73525 1.000 16.38865 294 GLU A CA 1
ATOM 2029 C C . GLU A 1 294 ? 26.04131 21.30908 62.88727 1.000 17.43833 294 GLU A C 1
ATOM 2030 O O . GLU A 1 294 ? 26.78430 21.70063 63.79773 1.000 19.05283 294 GLU A O 1
ATOM 2036 N N . MET A 1 295 ? 25.50891 20.08835 62.88108 1.000 16.53536 295 MET A N 1
ATOM 2037 C CA . MET A 1 295 ? 25.71596 19.15100 63.97075 1.000 17.45832 295 MET A CA 1
ATOM 2038 C C . MET A 1 295 ? 26.74512 18.07134 63.66323 1.000 18.71931 295 MET A C 1
ATOM 2039 O O . MET A 1 295 ? 26.85849 17.12587 64.43781 1.000 18.35912 295 MET A O 1
ATOM 2044 N N . LYS A 1 296 ? 27.52351 18.21304 62.58495 1.000 19.10792 296 LYS A N 1
ATOM 2045 C CA . LYS A 1 296 ? 28.32643 17.09334 62.09021 1.000 18.02369 296 LYS A CA 1
ATOM 2046 C C . LYS A 1 296 ? 29.40273 16.64803 63.07283 1.000 20.76246 296 LYS A C 1
ATOM 2047 O O . LYS A 1 296 ? 29.79764 15.47354 63.05978 1.000 23.82708 296 LYS A O 1
ATOM 2053 N N . ASP A 1 297 ? 29.90362 17.54975 63.91874 1.000 18.53390 297 ASP A N 1
ATOM 2054 C CA . ASP A 1 297 ? 30.95578 17.18281 64.86017 1.000 22.79536 297 ASP A CA 1
ATOM 2055 C C . ASP A 1 297 ? 30.42617 16.80358 66.23707 1.000 22.55891 297 ASP A C 1
ATOM 2056 O O . ASP A 1 297 ? 31.22290 16.47270 67.11834 1.000 23.37323 297 ASP A O 1
ATOM 2061 N N . ALA A 1 298 ? 29.12180 16.83345 66.44236 1.000 20.62072 298 ALA A N 1
ATOM 2062 C CA . ALA A 1 298 ? 28.53963 16.52455 67.74323 1.000 20.44733 298 ALA A CA 1
ATOM 2063 C C . ALA A 1 298 ? 28.50539 15.01277 68.00152 1.000 22.40655 298 ALA A C 1
ATOM 2064 O O . ALA A 1 298 ? 28.42823 14.20787 67.06417 1.000 21.65194 298 ALA A O 1
ATOM 2066 N N . PRO A 1 299 ? 28.55135 14.59240 69.26086 1.000 20.77917 299 PRO A N 1
ATOM 2067 C CA . PRO A 1 299 ? 28.31335 13.17618 69.55950 1.000 18.30762 299 PRO A CA 1
ATOM 2068 C C . PRO A 1 299 ? 26.86122 12.81852 69.29731 1.000 17.16114 299 PRO A C 1
ATOM 2069 O O . PRO A 1 299 ? 25.97532 13.67401 69.27408 1.000 19.62890 299 PRO A O 1
ATOM 2073 N N . ARG A 1 300 ? 26.61979 11.52481 69.08532 1.000 19.99526 300 ARG A N 1
ATOM 2074 C CA . ARG A 1 300 ? 25.24248 11.07534 68.90587 1.000 19.21150 300 ARG A CA 1
ATOM 2075 C C . ARG A 1 300 ? 25.13555 9.61220 69.30028 1.000 19.08533 300 ARG A C 1
ATOM 2076 O O . ARG A 1 300 ? 26.13641 8.89859 69.40709 1.000 20.66582 300 ARG A O 1
ATOM 2084 N N . THR A 1 301 ? 23.89832 9.16733 69.50338 1.000 18.37903 301 THR A N 1
ATOM 2085 C CA . THR A 1 301 ? 23.68694 7.79328 69.91634 1.000 18.33274 301 THR A CA 1
ATOM 2086 C C . THR A 1 301 ? 24.11116 6.82184 68.82108 1.000 20.88276 301 THR A C 1
ATOM 2087 O O . THR A 1 301 ? 24.12897 7.15223 67.62783 1.000 20.80510 301 THR A O 1
ATOM 2091 N N . SER A 1 302 ? 24.47703 5.61000 69.25504 1.000 21.11527 302 SER A N 1
ATOM 2092 C CA . SER A 1 302 ? 24.92960 4.58176 68.33110 1.000 25.16108 302 SER A CA 1
ATOM 2093 C C . SER A 1 302 ? 23.88787 4.35837 67.23896 1.000 23.38492 302 SER A C 1
ATOM 2094 O O . SER A 1 302 ? 22.69746 4.18933 67.52164 1.000 25.77727 302 SER A O 1
ATOM 2097 N N . GLY A 1 303 ? 24.34099 4.38620 65.99243 1.000 24.90584 303 GLY A N 1
ATOM 2098 C CA . GLY A 1 303 ? 23.46717 4.11597 64.86839 1.000 27.03507 303 GLY A CA 1
ATOM 2099 C C . GLY A 1 303 ? 22.55130 5.24689 64.45864 1.000 27.01712 303 GLY A C 1
ATOM 2100 O O . GLY A 1 303 ? 21.66724 5.02463 63.62712 1.000 22.96349 303 GLY A O 1
ATOM 2101 N N . PHE A 1 304 ? 22.73628 6.44798 65.00364 1.000 21.19938 304 PHE A N 1
ATOM 2102 C CA . PHE A 1 304 ? 21.89859 7.58953 64.65018 1.000 18.81113 304 PHE A CA 1
ATOM 2103 C C . PHE A 1 304 ? 21.86530 7.78907 63.14117 1.000 20.21096 304 PHE A C 1
ATOM 2104 O O . PHE A 1 304 ? 22.89631 7.73352 62.46636 1.000 19.90692 304 PHE A O 1
ATOM 2112 N N . GLU A 1 305 ? 20.67218 8.04626 62.60959 1.000 20.01520 305 GLU A N 1
ATOM 2113 C CA . GLU A 1 305 ? 20.54089 8.45203 61.21372 1.000 20.39390 305 GLU A CA 1
ATOM 2114 C C . GLU A 1 305 ? 19.46759 9.51762 61.10922 1.000 18.22625 305 GLU A C 1
ATOM 2115 O O . GLU A 1 305 ? 18.40718 9.39038 61.72122 1.000 19.74338 305 GLU A O 1
ATOM 2121 N N . TRP A 1 306 ? 19.73812 10.57330 60.33789 1.000 17.41181 306 TRP A N 1
ATOM 2122 C CA . TRP A 1 306 ? 18.75192 11.64280 60.18819 1.000 16.95940 306 TRP A CA 1
ATOM 2123 C C . TRP A 1 306 ? 17.48606 11.15958 59.48880 1.000 18.82229 306 TRP A C 1
ATOM 2124 O O . TRP A 1 306 ? 17.53883 10.50630 58.44102 1.000 19.98763 306 TRP A O 1
ATOM 2135 N N . GLY A 1 307 ? 16.34574 11.49558 60.08933 1.000 16.69646 307 GLY A N 1
ATOM 2136 C CA . GLY A 1 307 ? 15.04815 11.35876 59.45519 1.000 18.18570 307 GLY A CA 1
ATOM 2137 C C . GLY A 1 307 ? 14.43764 12.73486 59.25209 1.000 18.19268 307 GLY A C 1
ATOM 2138 O O . GLY A 1 307 ? 14.77543 13.68799 59.95945 1.000 17.52133 307 GLY A O 1
ATOM 2139 N N . PHE A 1 308 ? 13.55545 12.83868 58.25744 1.000 17.94714 308 PHE A N 1
ATOM 2140 C CA . PHE A 1 308 ? 12.87180 14.09190 57.93387 1.000 17.30873 308 PHE A CA 1
ATOM 2141 C C . PHE A 1 308 ? 11.44480 13.80465 57.49170 1.000 16.96056 308 PHE A C 1
ATOM 2142 O O . PHE A 1 308 ? 11.20579 12.88166 56.70737 1.000 20.09006 308 PHE A O 1
ATOM 2150 N N . ALA A 1 309 ? 10.50090 14.61273 57.97309 1.000 16.94535 309 ALA A N 1
ATOM 2151 C CA . ALA A 1 309 ? 9.10606 14.45223 57.59048 1.000 18.44683 309 ALA A CA 1
ATOM 2152 C C . ALA A 1 309 ? 8.42543 15.81289 57.54039 1.000 18.43517 309 ALA A C 1
ATOM 2153 O O . ALA A 1 309 ? 8.83936 16.74156 58.23993 1.000 18.34261 309 ALA A O 1
ATOM 2155 N N . PRO A 1 310 ? 7.36729 15.95303 56.75133 1.000 20.03506 310 PRO A N 1
ATOM 2156 C CA . PRO A 1 310 ? 6.53330 17.15131 56.86060 1.000 18.88735 310 PRO A CA 1
ATOM 2157 C C . PRO A 1 310 ? 5.93109 17.22563 58.24792 1.000 20.67617 310 PRO A C 1
ATOM 2158 O O . PRO A 1 310 ? 5.71817 16.20946 58.91080 1.000 20.42812 310 PRO A O 1
ATOM 2162 N N . VAL A 1 311 ? 5.65201 18.44469 58.69187 1.000 20.85507 311 VAL A N 1
ATOM 2163 C CA . VAL A 1 311 ? 4.82213 18.64869 59.87802 1.000 18.60495 311 VAL A CA 1
ATOM 2164 C C . VAL A 1 311 ? 3.50106 17.89950 59.70019 1.000 20.37402 311 VAL A C 1
ATOM 2165 O O . VAL A 1 311 ? 2.90096 17.94968 58.61304 1.000 21.69361 311 VAL A O 1
ATOM 2169 N N . PRO A 1 312 ? 3.01269 17.17758 60.70705 1.000 19.33253 312 PRO A N 1
ATOM 2170 C CA . PRO A 1 312 ? 1.71215 16.50218 60.56033 1.000 20.50996 312 PRO A CA 1
ATOM 2171 C C . PRO A 1 312 ? 0.56877 17.48850 60.35352 1.000 24.20543 312 PRO A C 1
ATOM 2172 O O . PRO A 1 312 ? 0.65073 18.66461 60.70923 1.000 21.68045 312 PRO A O 1
ATOM 2176 N N . THR A 1 313 ? -0.52315 16.98807 59.77801 1.000 21.51829 313 THR A N 1
ATOM 2177 C CA . THR A 1 313 ? -1.73402 17.78292 59.66923 1.000 21.61958 313 THR A CA 1
ATOM 2178 C C . THR A 1 313 ? -2.73686 17.32341 60.72824 1.000 27.24730 313 THR A C 1
ATOM 2179 O O . THR A 1 313 ? -2.42269 16.49785 61.59361 1.000 26.48438 313 THR A O 1
ATOM 2183 N N . VAL A 1 314 ? -3.94982 17.86707 60.68961 1.000 27.05948 314 VAL A N 1
ATOM 2184 C CA . VAL A 1 314 ? -4.94639 17.53153 61.70661 1.000 29.18726 314 VAL A CA 1
ATOM 2185 C C . VAL A 1 314 ? -5.86814 16.40609 61.25207 1.000 30.93612 314 VAL A C 1
ATOM 2186 O O . VAL A 1 314 ? -6.08850 15.43482 61.98297 1.000 32.99090 314 VAL A O 1
ATOM 2190 N N . LYS A 1 315 ? -6.42644 16.49896 60.04937 1.000 30.48832 315 LYS A N 1
ATOM 2191 C CA . LYS A 1 315 ? -7.34593 15.47186 59.57434 1.000 32.07770 315 LYS A CA 1
ATOM 2192 C C . LYS A 1 315 ? -6.59501 14.30302 58.95440 1.000 30.93144 315 LYS A C 1
ATOM 2193 O O . LYS A 1 315 ? -5.60736 14.48938 58.23879 1.000 33.08902 315 LYS A O 1
ATOM 2199 N N . ASN A 1 316 ? -7.08824 13.09027 59.21126 1.000 33.87746 316 ASN A N 1
ATOM 2200 C CA . ASN A 1 316 ? -6.49118 11.90441 58.61242 1.000 32.06091 316 ASN A CA 1
ATOM 2201 C C . ASN A 1 316 ? -6.59209 11.96982 57.09292 1.000 35.48365 316 ASN A C 1
ATOM 2202 O O . ASN A 1 316 ? -7.64871 12.29272 56.54058 1.000 37.41136 316 ASN A O 1
ATOM 2207 N N . GLY A 1 317 ? -5.48765 11.65320 56.41976 1.000 32.95688 317 GLY A N 1
ATOM 2208 C CA . GLY A 1 317 ? -5.42511 11.70380 54.97369 1.000 36.96951 317 GLY A CA 1
ATOM 2209 C C . GLY A 1 317 ? -5.30732 13.08518 54.37442 1.000 33.77897 317 GLY A C 1
ATOM 2210 O O . GLY A 1 317 ? -5.34536 13.21496 53.14774 1.000 34.23918 317 GLY A O 1
ATOM 2211 N N . GLY A 1 318 ? -5.16603 14.12459 55.19629 1.000 28.18085 318 GLY A N 1
ATOM 2212 C CA . GLY A 1 318 ? -5.09639 15.47068 54.67142 1.000 26.42868 318 GLY A CA 1
ATOM 2213 C C . GLY A 1 318 ? -3.76121 15.78720 54.02914 1.000 26.66061 318 GLY A C 1
ATOM 2214 O O . GLY A 1 318 ? -2.72451 15.18088 54.31832 1.000 28.12237 318 GLY A O 1
ATOM 2215 N N . THR A 1 319 ? -3.79547 16.78052 53.14607 1.000 26.36876 319 THR A N 1
ATOM 2216 C CA . THR A 1 319 ? -2.57246 17.27656 52.53092 1.000 25.04816 319 THR A CA 1
ATOM 2217 C C . THR A 1 319 ? -1.61753 17.80174 53.59897 1.000 22.72951 319 THR A C 1
ATOM 2218 O O . THR A 1 319 ? -2.02547 18.48018 54.54489 1.000 26.22114 319 THR A O 1
ATOM 2222 N N . ARG A 1 320 ? -0.34031 17.46723 53.45984 1.000 22.61297 320 ARG A N 1
ATOM 2223 C CA . ARG A 1 320 ? 0.69505 17.99559 54.33441 1.000 20.91634 320 ARG A CA 1
ATOM 2224 C C . ARG A 1 320 ? 1.64198 18.84973 53.50831 1.000 22.75181 320 ARG A C 1
ATOM 2225 O O . ARG A 1 320 ? 1.97890 18.50517 52.37300 1.000 25.55440 320 ARG A O 1
ATOM 2233 N N . TYR A 1 321 ? 2.07989 19.95451 54.08476 1.000 21.56481 321 TYR A N 1
ATOM 2234 C CA . TYR A 1 321 ? 2.95042 20.89306 53.39213 1.000 21.02350 321 TYR A CA 1
ATOM 2235 C C . TYR A 1 321 ? 4.36496 20.83080 53.94607 1.000 22.08632 321 TYR A C 1
ATOM 2236 O O . TYR A 1 321 ? 4.56826 20.64111 55.14802 1.000 23.36649 321 TYR A O 1
ATOM 2245 N N . ILE A 1 322 ? 5.33505 20.98700 53.04578 1.000 19.14385 322 ILE A N 1
ATOM 2246 C CA . ILE A 1 322 ? 6.73713 21.19458 53.38492 1.000 20.62114 322 ILE A CA 1
ATOM 2247 C C . ILE A 1 322 ? 7.03974 22.64942 53.08059 1.000 19.91147 322 ILE A C 1
ATOM 2248 O O . ILE A 1 322 ? 6.67411 23.14698 52.00841 1.000 21.73425 322 ILE A O 1
ATOM 2253 N N . ASN A 1 323 ? 7.68646 23.33918 54.01384 1.000 18.76190 323 ASN A N 1
ATOM 2254 C CA . ASN A 1 323 ? 8.04649 24.73102 53.75946 1.000 17.14575 323 ASN A CA 1
ATOM 2255 C C . ASN A 1 323 ? 9.35278 24.78603 52.99303 1.000 19.53047 323 ASN A C 1
ATOM 2256 O O . ASN A 1 323 ? 10.32545 24.13225 53.37528 1.000 21.17691 323 ASN A O 1
ATOM 2261 N N . THR A 1 324 ? 9.39832 25.58429 51.92790 1.000 19.25215 324 THR A N 1
ATOM 2262 C CA . THR A 1 324 ? 10.66246 25.78795 51.22032 1.000 22.13568 324 THR A CA 1
ATOM 2263 C C . THR A 1 324 ? 11.32099 27.02588 51.80857 1.000 18.32524 324 THR A C 1
ATOM 2264 O O . THR A 1 324 ? 10.89813 28.15823 51.55411 1.000 22.63352 324 THR A O 1
ATOM 2268 N N . THR A 1 325 ? 12.33264 26.80264 52.63932 1.000 17.33837 325 THR A N 1
ATOM 2269 C CA . THR A 1 325 ? 12.94314 27.85982 53.42887 1.000 17.19245 325 THR A CA 1
ATOM 2270 C C . THR A 1 325 ? 14.08838 28.46499 52.63713 1.000 19.40360 325 THR A C 1
ATOM 2271 O O . THR A 1 325 ? 14.98563 27.74983 52.17870 1.000 21.36457 325 THR A O 1
ATOM 2275 N N . ILE A 1 326 ? 14.04777 29.77877 52.46811 1.000 17.56433 326 ILE A N 1
ATOM 2276 C CA . ILE A 1 326 ? 15.12243 30.52877 51.83176 1.000 16.42583 326 ILE A CA 1
ATOM 2277 C C . ILE A 1 326 ? 15.59680 31.59735 52.80131 1.000 16.60753 326 ILE A C 1
ATOM 2278 O O . ILE A 1 326 ? 14.85181 32.03206 53.69414 1.000 18.43653 326 ILE A O 1
ATOM 2283 N N . GLU A 1 327 ? 16.86585 31.97982 52.65910 1.000 17.60050 327 GLU A N 1
ATOM 2284 C CA . GLU A 1 327 ? 17.38544 33.18050 53.28830 1.000 17.38284 327 GLU A CA 1
ATOM 2285 C C . GLU A 1 327 ? 17.42768 34.28170 52.23099 1.000 16.53757 327 GLU A C 1
ATOM 2286 O O . GLU A 1 327 ? 16.72662 34.20016 51.22029 1.000 18.06221 327 GLU A O 1
ATOM 2292 N N . ALA A 1 328 ? 18.19253 35.34291 52.47561 1.000 17.35093 328 ALA A N 1
ATOM 2293 C CA . ALA A 1 328 ? 18.08146 36.50681 51.60977 1.000 18.82451 328 ALA A CA 1
ATOM 2294 C C . ALA A 1 328 ? 19.43792 37.16123 51.45913 1.000 16.79194 328 ALA A C 1
ATOM 2295 O O . ALA A 1 328 ? 20.24403 37.18010 52.39435 1.000 18.30408 328 ALA A O 1
ATOM 2297 N N . VAL A 1 329 ? 19.68018 37.71150 50.27014 1.000 17.80114 329 VAL A N 1
ATOM 2298 C CA . VAL A 1 329 ? 20.81360 38.59153 50.03092 1.000 17.79383 329 VAL A CA 1
ATOM 2299 C C . VAL A 1 329 ? 20.26438 39.91320 49.50367 1.000 17.28937 329 VAL A C 1
ATOM 2300 O O . VAL A 1 329 ? 19.30228 39.93062 48.72860 1.000 18.45454 329 VAL A O 1
ATOM 2304 N N . TRP A 1 330 ? 20.82778 41.02335 49.96532 1.000 17.23644 330 TRP A N 1
ATOM 2305 C CA . TRP A 1 330 ? 20.20261 42.31153 49.70024 1.000 15.89957 330 TRP A CA 1
ATOM 2306 C C . TRP A 1 330 ? 21.24776 43.41423 49.77058 1.000 17.75113 330 TRP A C 1
ATOM 2307 O O . TRP A 1 330 ? 22.34583 43.22432 50.29215 1.000 17.44018 330 TRP A O 1
ATOM 2318 N N . ILE A 1 331 ? 20.85827 44.59001 49.28545 1.000 19.07204 331 ILE A N 1
ATOM 2319 C CA . ILE A 1 331 ? 21.74201 45.74060 49.17358 1.000 19.62324 331 ILE A CA 1
ATOM 2320 C C . ILE A 1 331 ? 21.13179 46.87378 49.98687 1.000 19.51620 331 ILE A C 1
ATOM 2321 O O . ILE A 1 331 ? 20.00002 47.28417 49.72186 1.000 21.90357 331 ILE A O 1
ATOM 2326 N N . PRO A 1 332 ? 21.82515 47.38983 50.99445 1.000 20.56058 332 PRO A N 1
ATOM 2327 C CA . PRO A 1 332 ? 21.29336 48.53120 51.74983 1.000 23.04926 332 PRO A CA 1
ATOM 2328 C C . PRO A 1 332 ? 21.11200 49.74881 50.85623 1.000 23.21767 332 PRO A C 1
ATOM 2329 O O . PRO A 1 332 ? 21.92482 50.03037 49.97477 1.000 22.99878 332 PRO A O 1
ATOM 2333 N N . ALA A 1 333 ? 20.04336 50.50432 51.11605 1.000 23.54486 333 ALA A N 1
ATOM 2334 C CA . ALA A 1 333 ? 19.81302 51.71182 50.33327 1.000 26.99535 333 ALA A CA 1
ATOM 2335 C C . ALA A 1 333 ? 20.96289 52.70517 50.47368 1.000 25.66793 333 ALA A C 1
ATOM 2336 O O . ALA A 1 333 ? 21.19505 53.51363 49.56773 1.000 30.01073 333 ALA A O 1
ATOM 2338 N N . LYS A 1 334 ? 21.70269 52.64754 51.58027 1.000 26.21706 334 LYS A N 1
ATOM 2339 C CA . LYS A 1 334 ? 22.83864 53.53423 51.80885 1.000 31.97679 334 LYS A CA 1
ATOM 2340 C C . LYS A 1 334 ? 24.16194 52.96768 51.30114 1.000 35.30752 334 LYS A C 1
ATOM 2341 O O . LYS A 1 334 ? 25.21222 53.56398 51.56025 1.000 34.81803 334 LYS A O 1
ATOM 2347 N N . ALA A 1 335 ? 24.14754 51.83631 50.59943 1.000 26.29362 335 ALA A N 1
ATOM 2348 C CA . ALA A 1 335 ? 25.39516 51.26743 50.10290 1.000 25.91739 335 ALA A CA 1
ATOM 2349 C C . ALA A 1 335 ? 26.07865 52.22033 49.13458 1.000 29.63037 335 ALA A C 1
ATOM 2350 O O . ALA A 1 335 ? 25.42737 52.88643 48.32651 1.000 26.90203 335 ALA A O 1
ATOM 2352 N N . LYS A 1 336 ? 27.41167 52.24632 49.19687 1.000 24.97457 336 LYS A N 1
ATOM 2353 C CA . LYS A 1 336 ? 28.19884 53.11740 48.33047 1.000 26.49421 336 LYS A CA 1
ATOM 2354 C C . LYS A 1 336 ? 28.33654 52.57243 46.90810 1.000 27.47691 336 LYS A C 1
ATOM 2355 O O . LYS A 1 336 ? 28.35751 53.35562 45.95048 1.000 29.28538 336 LYS A O 1
ATOM 2361 N N . ASN A 1 337 ? 28.43857 51.25272 46.73982 1.000 24.36028 337 ASN A N 1
ATOM 2362 C CA . ASN A 1 337 ? 28.81064 50.63685 45.45704 1.000 23.40899 337 ASN A CA 1
ATOM 2363 C C . ASN A 1 337 ? 27.72204 49.65845 45.01330 1.000 23.15134 337 ASN A C 1
ATOM 2364 O O . ASN A 1 337 ? 27.94842 48.44125 44.94208 1.000 21.26439 337 ASN A O 1
ATOM 2369 N N . LYS A 1 338 ? 26.54921 50.19616 44.67270 1.000 22.89549 338 LYS A N 1
ATOM 2370 C CA . LYS A 1 338 ? 25.39657 49.34134 44.40082 1.000 23.32048 338 LYS A CA 1
ATOM 2371 C C . LYS A 1 338 ? 25.55741 48.55586 43.10710 1.000 20.25927 338 LYS A C 1
ATOM 2372 O O . LYS A 1 338 ? 25.14024 47.39554 43.03144 1.000 22.60579 338 LYS A O 1
ATOM 2378 N N . GLU A 1 339 ? 26.13416 49.16733 42.06916 1.000 19.89496 339 GLU A N 1
ATOM 2379 C CA . GLU A 1 339 ? 26.24327 48.45789 40.80002 1.000 21.31883 339 GLU A CA 1
ATOM 2380 C C . GLU A 1 339 ? 27.19870 47.27275 40.90772 1.000 23.06220 339 GLU A C 1
ATOM 2381 O O . GLU A 1 339 ? 26.89762 46.17828 40.41803 1.000 20.98379 339 GLU A O 1
ATOM 2387 N N . ALA A 1 340 ? 28.35612 47.47332 41.53754 1.000 20.45193 340 ALA A N 1
ATOM 2388 C CA . ALA A 1 340 ? 29.27379 46.35382 41.73070 1.000 20.34720 340 ALA A CA 1
ATOM 2389 C C . ALA A 1 340 ? 28.63708 45.27643 42.59955 1.000 18.49446 340 ALA A C 1
ATOM 2390 O O . ALA A 1 340 ? 28.84414 44.07520 42.37739 1.000 19.73793 340 ALA A O 1
ATOM 2392 N N . ALA A 1 341 ? 27.83550 45.68667 43.58594 1.000 17.90764 341 ALA A N 1
ATOM 2393 C CA . ALA A 1 341 ? 27.16932 44.70393 44.43057 1.000 17.04819 341 ALA A CA 1
ATOM 2394 C C . ALA A 1 341 ? 26.13739 43.89960 43.65311 1.000 17.77098 341 ALA A C 1
ATOM 2395 O O . ALA A 1 341 ? 25.97189 42.70260 43.90486 1.000 18.30453 341 ALA A O 1
ATOM 2397 N N . LYS A 1 342 ? 25.43134 44.53588 42.71556 1.000 19.14945 342 LYS A N 1
ATOM 2398 C CA . LYS A 1 342 ? 24.43964 43.82784 41.91137 1.000 17.50813 342 LYS A CA 1
ATOM 2399 C C . LYS A 1 342 ? 25.07559 42.75955 41.03149 1.000 18.41985 342 LYS A C 1
ATOM 2400 O O . LYS A 1 342 ? 24.49746 41.67639 40.86130 1.000 17.81902 342 LYS A O 1
ATOM 2406 N N . LYS A 1 343 ? 26.25748 43.04216 40.46802 1.000 17.96169 343 LYS A N 1
ATOM 2407 C CA . LYS A 1 343 ? 26.93087 42.04176 39.64024 1.000 17.70019 343 LYS A CA 1
ATOM 2408 C C . LYS A 1 343 ? 27.39826 40.86800 40.48517 1.000 19.49154 343 LYS A C 1
ATOM 2409 O O . LYS A 1 343 ? 27.28342 39.71558 40.06829 1.000 17.72980 343 LYS A O 1
ATOM 2415 N N . PHE A 1 344 ? 27.94496 41.14340 41.66854 1.000 17.99527 344 PHE A N 1
ATOM 2416 C CA . PHE A 1 344 ? 28.30523 40.04950 42.56244 1.000 15.96283 344 PHE A CA 1
ATOM 2417 C C . PHE A 1 344 ? 27.07173 39.25997 42.98338 1.000 17.65135 344 PHE A C 1
ATOM 2418 O O . PHE A 1 344 ? 27.11254 38.02429 43.04928 1.000 18.06422 344 PHE A O 1
ATOM 2426 N N . MET A 1 345 ? 25.96945 39.94940 43.29460 1.000 17.92525 345 MET A N 1
ATOM 2427 C CA . MET A 1 345 ? 24.73824 39.24281 43.63695 1.000 17.04771 345 MET A CA 1
ATOM 2428 C C . MET A 1 345 ? 24.33512 38.28528 42.52341 1.000 18.20705 345 MET A C 1
ATOM 2429 O O . MET A 1 345 ? 23.93696 37.14652 42.78144 1.000 17.18165 345 MET A O 1
ATOM 2434 N N . ALA A 1 346 ? 24.38950 38.74876 41.27865 1.000 16.40597 346 ALA A N 1
ATOM 2435 C CA . ALA A 1 346 ? 24.04370 37.88204 40.15471 1.000 16.36620 346 ALA A CA 1
ATOM 2436 C C . ALA A 1 346 ? 24.93487 36.64636 40.11878 1.000 19.03663 346 ALA A C 1
ATOM 2437 O O . ALA A 1 346 ? 24.47180 35.54730 39.78439 1.000 17.07777 346 ALA A O 1
ATOM 2439 N N . TYR A 1 347 ? 26.22363 36.80795 40.45591 1.000 16.75708 347 TYR A N 1
ATOM 2440 C CA . TYR A 1 347 ? 27.13582 35.67024 40.47150 1.000 16.79996 347 TYR A CA 1
ATOM 2441 C C . TYR A 1 347 ? 26.75997 34.62373 41.51620 1.000 17.34476 347 TYR A C 1
ATOM 2442 O O . TYR A 1 347 ? 27.15652 33.46173 41.38127 1.000 17.13086 347 TYR A O 1
ATOM 2451 N N . LEU A 1 348 ? 25.98547 34.99648 42.53612 1.000 16.23525 348 LEU A N 1
ATOM 2452 C CA . LEU A 1 348 ? 25.57825 33.99552 43.51971 1.000 16.19350 348 LEU A CA 1
ATOM 2453 C C . LEU A 1 348 ? 24.65532 32.94652 42.92320 1.000 17.37079 348 LEU A C 1
ATOM 2454 O O . LEU A 1 348 ? 24.38178 31.94003 43.59028 1.000 17.18486 348 LEU A O 1
ATOM 2459 N N . TYR A 1 349 ? 24.16650 33.16186 41.70116 1.000 16.70328 349 TYR A N 1
ATOM 2460 C CA . TYR A 1 349 ? 23.31599 32.21725 40.98853 1.000 16.84349 349 TYR A CA 1
ATOM 2461 C C . TYR A 1 349 ? 24.07885 31.50106 39.88909 1.000 18.39049 349 TYR A C 1
ATOM 2462 O O . TYR A 1 349 ? 23.46949 30.78656 39.08654 1.000 18.69749 349 TYR A O 1
ATOM 2471 N N . SER A 1 350 ? 25.40400 31.63868 39.86217 1.000 16.63249 350 SER A N 1
ATOM 2472 C CA . SER A 1 350 ? 26.20916 30.92652 38.88868 1.000 18.17557 350 SER A CA 1
ATOM 2473 C C . SER A 1 350 ? 26.36654 29.46223 39.29478 1.000 18.63222 350 SER A C 1
ATOM 2474 O O . SER A 1 350 ? 26.22320 29.08580 40.46259 1.000 17.87112 350 SER A O 1
ATOM 2477 N N . ASP A 1 351 ? 26.67686 28.63418 38.29226 1.000 18.15092 351 ASP A N 1
ATOM 2478 C CA . ASP A 1 351 ? 26.97074 27.23368 38.56590 1.000 18.40851 351 ASP A CA 1
ATOM 2479 C C . ASP A 1 351 ? 28.20042 27.09945 39.44219 1.000 19.18700 351 ASP A C 1
ATOM 2480 O O . ASP A 1 351 ? 28.26946 26.20042 40.29068 1.000 19.50932 351 ASP A O 1
ATOM 2485 N N . GLU A 1 352 ? 29.18587 27.97836 39.24436 1.000 18.78607 352 GLU A N 1
ATOM 2486 C CA . GLU A 1 352 ? 30.40868 27.92860 40.03958 1.000 19.60429 352 GLU A CA 1
ATOM 2487 C C . GLU A 1 352 ? 30.10088 28.18129 41.50793 1.000 21.75073 352 GLU A C 1
ATOM 2488 O O . GLU A 1 352 ? 30.55451 27.43701 42.39163 1.000 20.01581 352 GLU A O 1
ATOM 2494 N N . ALA A 1 353 ? 29.29670 29.20712 41.78890 1.000 18.93967 353 ALA A N 1
ATOM 2495 C CA . ALA A 1 353 ? 28.88465 29.46294 43.16471 1.000 17.45121 353 ALA A CA 1
ATOM 2496 C C . ALA A 1 353 ? 28.03240 28.32407 43.70862 1.000 17.97397 353 ALA A C 1
ATOM 2497 O O . ALA A 1 353 ? 28.23695 27.88146 44.84222 1.000 18.65132 353 ALA A O 1
ATOM 2499 N N . ALA A 1 354 ? 27.08753 27.81643 42.90641 1.000 17.42900 354 ALA A N 1
ATOM 2500 C CA . ALA A 1 354 ? 26.21607 26.75504 43.40282 1.000 17.80964 354 ALA A CA 1
ATOM 2501 C C . ALA A 1 354 ? 27.02594 25.53154 43.81664 1.000 18.09795 354 ALA A C 1
ATOM 2502 O O . ALA A 1 354 ? 26.71055 24.87408 44.81977 1.000 19.33493 354 ALA A O 1
ATOM 2504 N N . SER A 1 355 ? 28.07178 25.19996 43.05704 1.000 17.85282 355 SER A N 1
ATOM 2505 C CA . SER A 1 355 ? 28.88325 24.03682 43.40850 1.000 17.41534 355 SER A CA 1
ATOM 2506 C C . SER A 1 355 ? 29.59657 24.23091 44.74459 1.000 20.37528 355 SER A C 1
ATOM 2507 O O . SER A 1 355 ? 29.73561 23.27880 45.52405 1.000 21.24072 355 SER A O 1
ATOM 2510 N N . ILE A 1 356 ? 30.06154 25.45456 45.02584 1.000 18.84270 356 ILE A N 1
ATOM 2511 C CA . ILE A 1 356 ? 30.73466 25.73567 46.29249 1.000 16.96416 356 ILE A CA 1
ATOM 2512 C C . ILE A 1 356 ? 29.74812 25.64496 47.45119 1.000 18.98753 356 ILE A C 1
ATOM 2513 O O . ILE A 1 356 ? 30.01949 24.99065 48.46431 1.000 19.29838 356 ILE A O 1
ATOM 2518 N N . PHE A 1 357 ? 28.58388 26.28360 47.31045 1.000 17.88286 357 PHE A N 1
ATOM 2519 C CA . PHE A 1 357 ? 27.58779 26.26021 48.37088 1.000 18.30048 357 PHE A CA 1
ATOM 2520 C C . PHE A 1 357 ? 27.13289 24.83000 48.66368 1.000 18.50160 357 PHE A C 1
ATOM 2521 O O . PHE A 1 357 ? 26.88836 24.46579 49.82729 1.000 17.35338 357 PHE A O 1
ATOM 2529 N N . ALA A 1 358 ? 27.03303 23.98724 47.62513 1.000 16.26057 358 ALA A N 1
ATOM 2530 C CA . ALA A 1 358 ? 26.44192 22.66530 47.83446 1.000 18.52684 358 ALA A CA 1
ATOM 2531 C C . ALA A 1 358 ? 27.29099 21.73897 48.69506 1.000 18.60226 358 ALA A C 1
ATOM 2532 O O . ALA A 1 358 ? 26.76382 20.73635 49.19009 1.000 19.95714 358 ALA A O 1
ATOM 2534 N N . LYS A 1 359 ? 28.57567 22.03842 48.89464 1.000 18.11566 359 LYS A N 1
ATOM 2535 C CA . LYS A 1 359 ? 29.43823 21.11657 49.63161 1.000 17.65643 359 LYS A CA 1
ATOM 2536 C C . LYS A 1 359 ? 28.92104 20.84288 51.04379 1.000 18.71469 359 LYS A C 1
ATOM 2537 O O . LYS A 1 359 ? 29.10875 19.73343 51.57034 1.000 20.53126 359 LYS A O 1
ATOM 2543 N N . THR A 1 360 ? 28.30796 21.84288 51.69007 1.000 18.29846 360 THR A N 1
ATOM 2544 C CA . THR A 1 360 ? 27.74633 21.71596 53.03638 1.000 17.84164 360 THR A CA 1
ATOM 2545 C C . THR A 1 360 ? 26.22023 21.65409 53.05132 1.000 19.02271 360 THR A C 1
ATOM 2546 O O . THR A 1 360 ? 25.60780 21.81351 54.12494 1.000 18.19743 360 THR A O 1
ATOM 2550 N N . GLY A 1 361 ? 25.58432 21.44441 51.89286 1.000 16.99109 361 GLY A N 1
ATOM 2551 C CA . GLY A 1 361 ? 24.14229 21.31904 51.80911 1.000 17.90331 361 GLY A CA 1
ATOM 2552 C C . GLY A 1 361 ? 23.38756 22.56806 51.41503 1.000 16.95543 361 GLY A C 1
ATOM 2553 O O . GLY A 1 361 ? 22.15425 22.53405 51.34962 1.000 16.87708 361 GLY A O 1
ATOM 2554 N N . ALA A 1 362 ? 24.07255 23.68408 51.17857 1.000 15.80668 362 ALA A N 1
ATOM 2555 C CA . ALA A 1 362 ? 23.38879 24.91584 50.80194 1.000 15.33617 362 ALA A CA 1
ATOM 2556 C C . ALA A 1 362 ? 23.10102 24.84109 49.30565 1.000 15.50620 362 ALA A C 1
ATOM 2557 O O . ALA A 1 362 ? 24.03592 24.80678 48.49300 1.000 17.98885 362 ALA A O 1
ATOM 2559 N N . ILE A 1 363 ? 21.82632 24.77702 48.94228 1.000 15.25683 363 ILE A N 1
ATOM 2560 C CA . ILE A 1 363 ? 21.38521 24.51544 47.57125 1.000 15.52718 363 ILE A CA 1
ATOM 2561 C C . ILE A 1 363 ? 20.78933 25.80465 47.03344 1.000 16.64055 363 ILE A C 1
ATOM 2562 O O . ILE A 1 363 ? 19.70497 26.22144 47.45307 1.000 17.13074 363 ILE A O 1
ATOM 2567 N N . GLN A 1 364 ? 21.47985 26.44670 46.09707 1.000 16.66233 364 GLN A N 1
ATOM 2568 C CA . GLN A 1 364 ? 20.93874 27.67969 45.55623 1.000 16.85991 364 GLN A CA 1
ATOM 2569 C C . GLN A 1 364 ? 19.67490 27.38408 44.75211 1.000 17.92149 364 GLN A C 1
ATOM 2570 O O . GLN A 1 364 ? 19.50827 26.28600 44.19948 1.000 17.47338 364 GLN A O 1
ATOM 2576 N N . PRO A 1 365 ? 18.73697 28.33575 44.71004 1.000 17.20365 365 PRO A N 1
ATOM 2577 C CA . PRO A 1 365 ? 17.40501 28.06908 44.14057 1.000 17.96132 365 PRO A CA 1
ATOM 2578 C C . PRO A 1 365 ? 17.39263 28.21603 42.62607 1.000 19.40785 365 PRO A C 1
ATOM 2579 O O . PRO A 1 365 ? 16.64429 29.01137 42.06259 1.000 18.17864 365 PRO A O 1
ATOM 2583 N N . ILE A 1 366 ? 18.23991 27.43812 41.95832 1.000 17.34865 366 ILE A N 1
ATOM 2584 C CA . ILE A 1 366 ? 18.34154 27.48447 40.50170 1.000 18.49580 366 ILE A CA 1
ATOM 2585 C C . ILE A 1 366 ? 17.96076 26.13955 39.89925 1.000 20.28521 366 ILE A C 1
ATOM 2586 O O . ILE A 1 366 ? 18.06142 25.09243 40.54453 1.000 19.54254 366 ILE A O 1
ATOM 2591 N N . LYS A 1 367 ? 17.49733 26.18392 38.65242 1.000 19.11735 367 LYS A N 1
ATOM 2592 C CA . LYS A 1 367 ? 17.05746 24.96975 37.97880 1.000 19.24927 367 LYS A CA 1
ATOM 2593 C C . LYS A 1 367 ? 18.16896 23.93021 37.91993 1.000 20.13013 367 LYS A C 1
ATOM 2594 O O . LYS A 1 367 ? 19.34362 24.25294 37.71807 1.000 21.97892 367 LYS A O 1
ATOM 2600 N N . GLY A 1 368 ? 17.78299 22.66682 38.12399 1.000 20.82870 368 GLY A N 1
ATOM 2601 C CA . GLY A 1 368 ? 18.71193 21.56030 38.07376 1.000 22.86582 368 GLY A CA 1
ATOM 2602 C C . GLY A 1 368 ? 19.46055 21.29036 39.36041 1.000 24.55516 368 GLY A C 1
ATOM 2603 O O . GLY A 1 368 ? 20.08461 20.23006 39.49100 1.000 22.65574 368 GLY A O 1
ATOM 2604 N N . ASN A 1 369 ? 19.42131 22.20064 40.32445 1.000 23.94740 369 ASN A N 1
ATOM 2605 C CA . ASN A 1 369 ? 20.31337 22.06062 41.47180 1.000 23.56769 369 ASN A CA 1
ATOM 2606 C C . ASN A 1 369 ? 19.84385 21.01771 42.48345 1.000 27.79633 369 ASN A C 1
ATOM 2607 O O . ASN A 1 369 ? 20.51203 20.84665 43.51233 1.000 29.21909 369 ASN A O 1
ATOM 2612 N N . THR A 1 370 ? 18.72620 20.32201 42.24168 1.000 27.37065 370 THR A N 1
ATOM 2613 C CA . THR A 1 370 ? 18.37030 19.13806 43.02091 1.000 29.54203 370 THR A CA 1
ATOM 2614 C C . THR A 1 370 ? 18.43926 17.85060 42.20696 1.000 29.24373 370 THR A C 1
ATOM 2615 O O . THR A 1 370 ? 17.99957 16.79570 42.67786 1.000 27.93035 370 THR A O 1
ATOM 2619 N N . ASP A 1 371 ? 18.95735 17.91531 40.99131 1.000 20.95442 371 ASP A N 1
ATOM 2620 C CA . ASP A 1 371 ? 19.36800 16.72069 40.27831 1.000 21.84343 371 ASP A CA 1
ATOM 2621 C C . ASP A 1 371 ? 20.75873 16.35976 40.78878 1.000 26.07687 371 ASP A C 1
ATOM 2622 O O . ASP A 1 371 ? 21.59219 17.24007 41.00962 1.000 29.28856 371 ASP A O 1
ATOM 2627 N N . ASP A 1 372 ? 20.99103 15.07211 41.02321 1.000 28.03659 372 ASP A N 1
ATOM 2628 C CA . ASP A 1 372 ? 22.27985 14.58302 41.53638 1.000 23.76479 372 ASP A CA 1
ATOM 2629 C C . ASP A 1 372 ? 22.61105 15.14859 42.92095 1.000 22.50119 372 ASP A C 1
ATOM 2630 O O . ASP A 1 372 ? 23.75394 15.52156 43.19959 1.000 23.99685 372 ASP A O 1
ATOM 2635 N N . LEU A 1 373 ? 21.60984 15.19969 43.79956 1.000 22.53388 373 LEU A N 1
ATOM 2636 C CA . LEU A 1 373 ? 21.81835 15.69170 45.15850 1.000 22.91684 373 LEU A CA 1
ATOM 2637 C C . LEU A 1 373 ? 22.78682 14.80006 45.92161 1.000 20.37663 373 LEU A C 1
ATOM 2638 O O . LEU A 1 373 ? 22.77761 13.57277 45.77404 1.000 22.63437 373 LEU A O 1
ATOM 2643 N N . ALA A 1 374 ? 23.61268 15.42566 46.76272 1.000 21.57412 374 ALA A N 1
ATOM 2644 C CA . ALA A 1 374 ? 24.44815 14.67235 47.68179 1.000 22.49363 374 ALA A CA 1
ATOM 2645 C C . ALA A 1 374 ? 23.59114 13.71341 48.49566 1.000 23.78218 374 ALA A C 1
ATOM 2646 O O . ALA A 1 374 ? 22.44022 14.00812 48.84072 1.000 22.00520 374 ALA A O 1
ATOM 2648 N N . SER A 1 375 ? 24.17090 12.55230 48.80176 1.000 23.07383 375 SER A N 1
ATOM 2649 C CA . SER A 1 375 ? 23.41617 11.48313 49.44375 1.000 24.65958 375 SER A CA 1
ATOM 2650 C C . SER A 1 375 ? 22.84623 11.91085 50.78966 1.000 21.71226 375 SER A C 1
ATOM 2651 O O . SER A 1 375 ? 21.75817 11.46188 51.17833 1.000 24.44090 375 SER A O 1
ATOM 2654 N N . ASP A 1 376 ? 23.54490 12.78406 51.51650 1.000 21.13528 376 ASP A N 1
ATOM 2655 C CA . ASP A 1 376 ? 23.02887 13.18303 52.82042 1.000 21.39005 376 ASP A CA 1
ATOM 2656 C C . ASP A 1 376 ? 21.82610 14.11981 52.73220 1.000 20.85764 376 ASP A C 1
ATOM 2657 O O . ASP A 1 376 ? 21.19513 14.39412 53.76151 1.000 21.41014 376 ASP A O 1
ATOM 2662 N N . MET A 1 377 ? 21.49416 14.61652 51.53618 1.000 21.51789 377 MET A N 1
ATOM 2663 C CA . MET A 1 377 ? 20.30654 15.43804 51.34311 1.000 19.85611 377 MET A CA 1
ATOM 2664 C C . MET A 1 377 ? 19.10020 14.64063 50.86268 1.000 20.40217 377 MET A C 1
ATOM 2665 O O . MET A 1 377 ? 17.97809 15.16665 50.88428 1.000 20.31336 377 MET A O 1
ATOM 2670 N N . LYS A 1 378 ? 19.29292 13.38241 50.46935 1.000 19.93654 378 LYS A N 1
ATOM 2671 C CA . LYS A 1 378 ? 18.19576 12.61725 49.88852 1.000 21.90701 378 LYS A CA 1
ATOM 2672 C C . LYS A 1 378 ? 17.01451 12.49459 50.84558 1.000 23.14927 378 LYS A C 1
ATOM 2673 O O . LYS A 1 378 ? 15.86203 12.60129 50.42192 1.000 22.20621 378 LYS A O 1
ATOM 2679 N N . VAL A 1 379 ? 17.27050 12.25717 52.13716 1.000 19.79673 379 VAL A N 1
ATOM 2680 C CA . VAL A 1 379 ? 16.16598 12.04050 53.07382 1.000 19.16987 379 VAL A CA 1
ATOM 2681 C C . VAL A 1 379 ? 15.30225 13.28884 53.18999 1.000 20.57557 379 VAL A C 1
ATOM 2682 O O . VAL A 1 379 ? 14.08114 13.19972 53.39558 1.000 22.77131 379 VAL A O 1
ATOM 2686 N N . PHE A 1 380 ? 15.90517 14.46502 53.02307 1.000 19.14377 380 PHE A N 1
ATOM 2687 C CA . PHE A 1 380 ? 15.15235 15.71375 53.07000 1.000 17.48731 380 PHE A CA 1
ATOM 2688 C C . PHE A 1 380 ? 14.33235 15.91565 51.80109 1.000 19.17201 380 PHE A C 1
ATOM 2689 O O . PHE A 1 380 ? 13.11236 16.10160 51.86519 1.000 21.41461 380 PHE A O 1
ATOM 2697 N N . TYR A 1 381 ? 14.97108 15.85448 50.63221 1.000 19.82194 381 TYR A N 1
ATOM 2698 C CA . TYR A 1 381 ? 14.23474 16.14869 49.40817 1.000 18.81582 381 TYR A CA 1
ATOM 2699 C C . TYR A 1 381 ? 13.27931 15.03212 49.00968 1.000 21.69474 381 TYR A C 1
ATOM 2700 O O . TYR A 1 381 ? 12.32136 15.29427 48.27120 1.000 23.61790 381 TYR A O 1
ATOM 2709 N N . ASP A 1 382 ? 13.49304 13.80241 49.48804 1.000 21.13022 382 ASP A N 1
ATOM 2710 C CA . ASP A 1 382 ? 12.54194 12.73489 49.18843 1.000 23.30940 382 ASP A CA 1
ATOM 2711 C C . ASP A 1 382 ? 11.17248 12.99568 49.80297 1.000 24.25132 382 ASP A C 1
ATOM 2712 O O . ASP A 1 382 ? 10.17395 12.45160 49.31766 1.000 25.81215 382 ASP A O 1
ATOM 2717 N N . ALA A 1 383 ? 11.09302 13.81703 50.84843 1.000 22.71476 383 ALA A N 1
ATOM 2718 C CA . ALA A 1 383 ? 9.80054 14.08542 51.46378 1.000 22.69272 383 ALA A CA 1
ATOM 2719 C C . ALA A 1 383 ? 8.83391 14.74825 50.48890 1.000 25.43658 383 ALA A C 1
ATOM 2720 O O . ALA A 1 383 ? 7.61463 14.57067 50.60918 1.000 25.64156 383 ALA A O 1
ATOM 2722 N N . TYR A 1 384 ? 9.34902 15.50376 49.51403 1.000 25.16351 384 TYR A N 1
ATOM 2723 C CA . TYR A 1 384 ? 8.47272 16.10593 48.51302 1.000 25.70184 384 TYR A CA 1
ATOM 2724 C C . TYR A 1 384 ? 7.76431 15.05682 47.66580 1.000 28.56620 384 TYR A C 1
ATOM 2725 O O . TYR A 1 384 ? 6.77298 15.38213 46.99829 1.000 35.85642 384 TYR A O 1
ATOM 2734 N N . ASN A 1 385 ? 8.24759 13.81519 47.66311 1.000 30.53769 385 ASN A N 1
ATOM 2735 C CA . ASN A 1 385 ? 7.65762 12.75103 46.85436 1.000 33.25773 385 ASN A CA 1
ATOM 2736 C C . ASN A 1 385 ? 6.61393 11.92788 47.59526 1.000 38.92095 385 ASN A C 1
ATOM 2737 O O . ASN A 1 385 ? 6.03204 11.02027 46.99381 1.000 37.15635 385 ASN A O 1
ATOM 2742 N N . GLU A 1 386 ? 6.37746 12.19522 48.87578 1.000 30.91465 386 GLU A N 1
ATOM 2743 C CA . GLU A 1 386 ? 5.33285 11.48048 49.59575 1.000 31.09342 386 GLU A CA 1
ATOM 2744 C C . GLU A 1 386 ? 3.97298 11.82350 48.99719 1.000 33.79758 386 GLU A C 1
ATOM 2745 O O . GLU A 1 386 ? 3.77663 12.89287 48.41362 1.000 31.20323 386 GLU A O 1
ATOM 2751 N N . ASP A 1 387 ? 3.03588 10.88901 49.11157 1.000 50.01859 387 ASP A N 1
ATOM 2752 C CA . ASP A 1 387 ? 1.71491 11.11178 48.54304 1.000 52.18494 387 ASP A CA 1
ATOM 2753 C C . ASP A 1 387 ? 1.01402 12.25019 49.27059 1.000 29.63408 387 ASP A C 1
ATOM 2754 O O . ASP A 1 387 ? 1.07980 12.35570 50.49700 1.000 32.47728 387 ASP A O 1
ATOM 2759 N N . ASN A 1 388 ? 0.36674 13.12257 48.49483 1.000 36.36593 388 ASN A N 1
ATOM 2760 C CA . ASN A 1 388 ? -0.45436 14.19959 49.04319 1.000 30.93394 388 ASN A CA 1
ATOM 2761 C C . ASN A 1 388 ? 0.37541 15.15462 49.90063 1.000 28.33818 388 ASN A C 1
ATOM 2762 O O . ASN A 1 388 ? -0.02547 15.53705 50.99858 1.000 27.61325 388 ASN A O 1
ATOM 2767 N N . VAL A 1 389 ? 1.55289 15.52020 49.40169 1.000 27.32025 389 VAL A N 1
ATOM 2768 C CA . VAL A 1 389 ? 2.41729 16.51286 50.03252 1.000 22.43713 389 VAL A CA 1
ATOM 2769 C C . VAL A 1 389 ? 2.65970 17.63743 49.03697 1.000 27.40247 389 VAL A C 1
ATOM 2770 O O . VAL A 1 389 ? 2.89348 17.38592 47.84762 1.000 32.67983 389 VAL A O 1
ATOM 2774 N N . LYS A 1 390 ? 2.57800 18.87818 49.51596 1.000 23.40785 390 LYS A N 1
ATOM 2775 C CA . LYS A 1 390 ? 2.74687 20.05826 48.67772 1.000 22.61562 390 LYS A CA 1
ATOM 2776 C C . LYS A 1 390 ? 3.74413 20.99602 49.34255 1.000 22.35113 390 LYS A C 1
ATOM 2777 O O . LYS A 1 390 ? 4.13933 20.79446 50.49189 1.000 24.10237 390 LYS A O 1
ATOM 2783 N N . ALA A 1 391 ? 4.17410 22.01461 48.60235 1.000 24.95325 391 ALA A N 1
ATOM 2784 C CA . ALA A 1 391 ? 5.11914 23.00327 49.10792 1.000 20.81735 391 ALA A CA 1
ATOM 2785 C C . ALA A 1 391 ? 4.41058 24.30865 49.45856 1.000 21.85356 391 ALA A C 1
ATOM 2786 O O . ALA A 1 391 ? 3.43464 24.69783 48.81592 1.000 24.83281 391 ALA A O 1
ATOM 2788 N N . VAL A 1 392 ? 4.91108 24.97718 50.50356 1.000 21.57860 392 VAL A N 1
ATOM 2789 C CA . VAL A 1 392 ? 4.49135 26.31849 50.89246 1.000 22.65811 392 VAL A CA 1
ATOM 2790 C C . VAL A 1 392 ? 5.75993 27.14407 51.09710 1.000 20.51837 392 VAL A C 1
ATOM 2791 O O . VAL A 1 392 ? 6.83471 26.60488 51.35867 1.000 20.85091 392 VAL A O 1
ATOM 2795 N N . ALA A 1 393 ? 5.63304 28.46629 50.96406 1.000 23.03037 393 ALA A N 1
ATOM 2796 C CA . ALA A 1 393 ? 6.76723 29.34861 51.21633 1.000 21.53598 393 ALA A CA 1
ATOM 2797 C C . ALA A 1 393 ? 6.25327 30.76185 51.45093 1.000 21.87306 393 ALA A C 1
ATOM 2798 O O . ALA A 1 393 ? 5.17201 31.13125 50.98492 1.000 25.46759 393 ALA A O 1
ATOM 2800 N N . GLY A 1 394 ? 7.04938 31.55487 52.16297 1.000 21.97080 394 GLY A N 1
ATOM 2801 C CA . GLY A 1 394 ? 6.69816 32.95356 52.32771 1.000 23.71252 394 GLY A CA 1
ATOM 2802 C C . GLY A 1 394 ? 6.96570 33.48907 53.71448 1.000 22.09273 394 GLY A C 1
ATOM 2803 O O . GLY A 1 394 ? 7.46179 32.76645 54.57872 1.000 21.36816 394 GLY A O 1
ATOM 2804 N N . SER A 1 395 ? 6.68484 34.77277 53.91552 1.000 22.17048 395 SER A N 1
ATOM 2805 C CA . SER A 1 395 ? 6.65954 35.38708 55.23314 1.000 20.57394 395 SER A CA 1
ATOM 2806 C C . SER A 1 395 ? 5.59825 36.48110 55.21558 1.000 21.90648 395 SER A C 1
ATOM 2807 O O . SER A 1 395 ? 4.85281 36.64029 54.24168 1.000 23.32827 395 SER A O 1
ATOM 2810 N N . PHE A 1 396 ? 5.53464 37.24112 56.30274 1.000 23.75059 396 PHE A N 1
ATOM 2811 C CA . PHE A 1 396 ? 4.50245 38.25404 56.45561 1.000 25.75467 396 PHE A CA 1
ATOM 2812 C C . PHE A 1 396 ? 4.76260 39.45905 55.55735 1.000 25.15274 396 PHE A C 1
ATOM 2813 O O . PHE A 1 396 ? 5.90523 39.80909 55.25046 1.000 24.58596 396 PHE A O 1
ATOM 2821 N N . SER A 1 397 ? 3.67669 40.10130 55.13908 1.000 25.79737 397 SER A N 1
ATOM 2822 C CA . SER A 1 397 ? 3.78925 41.31545 54.34698 1.000 23.94723 397 SER A CA 1
ATOM 2823 C C . SER A 1 397 ? 4.40424 42.43842 55.17681 1.000 34.56158 397 SER A C 1
ATOM 2824 O O . SER A 1 397 ? 4.04745 42.63724 56.34331 1.000 29.87339 397 SER A O 1
ATOM 2827 N N . ALA A 1 398 ? 5.32977 43.18551 54.56411 1.000 25.67410 398 ALA A N 1
ATOM 2828 C CA . ALA A 1 398 ? 5.97215 44.32120 55.21101 1.000 27.06729 398 ALA A CA 1
ATOM 2829 C C . ALA A 1 398 ? 5.41183 45.66204 54.74117 1.000 35.43289 398 ALA A C 1
ATOM 2830 O O . ALA A 1 398 ? 6.03542 46.70256 54.97819 1.000 42.15091 398 ALA A O 1
ATOM 2832 N N . THR A 1 399 ? 4.24775 45.65691 54.08395 1.000 36.06699 399 THR A N 1
ATOM 2833 C CA . THR A 1 399 ? 3.64416 46.90482 53.61832 1.000 50.30714 399 THR A CA 1
ATOM 2834 C C . THR A 1 399 ? 3.36208 47.84787 54.78015 1.000 61.29300 399 THR A C 1
ATOM 2835 O O . THR A 1 399 ? 3.76900 49.01566 54.76529 1.000 63.63496 399 THR A O 1
ATOM 2839 N N . ALA A 1 400 ? 2.65893 47.35755 55.79215 1.000 50.37629 400 ALA A N 1
ATOM 2840 C CA . ALA A 1 400 ? 2.19929 48.17570 56.90090 1.000 55.95098 400 ALA A CA 1
ATOM 2841 C C . ALA A 1 400 ? 3.06795 47.94281 58.12791 1.000 49.81460 400 ALA A C 1
ATOM 2842 O O . ALA A 1 400 ? 3.63164 46.86330 58.31957 1.000 43.68334 400 ALA A O 1
ATOM 2844 N N . THR A 1 401 ? 3.17391 48.97509 58.95757 1.000 48.36933 401 THR A N 1
ATOM 2845 C CA . THR A 1 401 ? 3.85784 48.87432 60.23623 1.000 48.79276 401 THR A CA 1
ATOM 2846 C C . THR A 1 401 ? 3.06667 49.65842 61.27173 1.000 46.23239 401 THR A C 1
ATOM 2847 O O . THR A 1 401 ? 2.47353 50.69397 60.95827 1.000 49.74931 401 THR A O 1
ATOM 2851 N N . VAL A 1 402 ? 3.03812 49.14699 62.49786 1.000 44.00009 402 VAL A N 1
ATOM 2852 C CA . VAL A 1 402 ? 2.31787 49.78056 63.59511 1.000 48.00112 402 VAL A CA 1
ATOM 2853 C C . VAL A 1 402 ? 3.27564 49.92977 64.76567 1.000 40.54094 402 VAL A C 1
ATOM 2854 O O . VAL A 1 402 ? 3.98358 48.98112 65.11868 1.000 43.68853 402 VAL A O 1
ATOM 2858 N N . GLU A 1 403 ? 3.29669 51.11918 65.35916 1.000 43.18230 403 GLU A N 1
ATOM 2859 C CA . GLU A 1 403 ? 4.16407 51.39377 66.49519 1.000 40.07157 403 GLU A CA 1
ATOM 2860 C C . GLU A 1 403 ? 3.95868 50.36806 67.60113 1.000 42.34315 403 GLU A C 1
ATOM 2861 O O . GLU A 1 403 ? 2.82997 50.11183 68.02793 1.000 40.13493 403 GLU A O 1
ATOM 2867 N N . GLY A 1 404 ? 5.06171 49.77960 68.05922 1.000 41.35285 404 GLY A N 1
ATOM 2868 C CA . GLY A 1 404 ? 5.02269 48.90018 69.20787 1.000 44.49217 404 GLY A CA 1
ATOM 2869 C C . GLY A 1 404 ? 4.35536 47.56508 68.98320 1.000 55.91452 404 GLY A C 1
ATOM 2870 O O . GLY A 1 404 ? 3.96934 46.90950 69.95367 1.000 61.54572 404 GLY A O 1
ATOM 2871 N N . LYS A 1 405 ? 4.20108 47.13805 67.73261 1.000 44.06598 405 LYS A N 1
ATOM 2872 C CA . LYS A 1 405 ? 3.61242 45.84125 67.43005 1.000 42.47193 405 LYS A CA 1
ATOM 2873 C C . LYS A 1 405 ? 4.49842 45.10395 66.43732 1.000 34.28353 405 LYS A C 1
ATOM 2874 O O . LYS A 1 405 ? 5.05421 45.70904 65.51550 1.000 42.34751 405 LYS A O 1
ATOM 2880 N N . ASN A 1 406 ? 4.61954 43.79067 66.62645 1.000 31.13346 406 ASN A N 1
ATOM 2881 C CA . ASN A 1 406 ? 5.44754 42.96412 65.74783 1.000 26.91464 406 ASN A CA 1
ATOM 2882 C C . ASN A 1 406 ? 4.76161 41.60706 65.65179 1.000 24.47705 406 ASN A C 1
ATOM 2883 O O . ASN A 1 406 ? 4.78488 40.83688 66.61476 1.000 28.45897 406 ASN A O 1
ATOM 2888 N N . ILE A 1 407 ? 4.15906 41.31430 64.49374 1.000 26.99438 407 ILE A N 1
ATOM 2889 C CA . ILE A 1 407 ? 3.37920 40.08456 64.34769 1.000 26.33745 407 ILE A CA 1
ATOM 2890 C C . ILE A 1 407 ? 4.24700 38.84657 64.54078 1.000 25.92557 407 ILE A C 1
ATOM 2891 O O . ILE A 1 407 ? 3.75677 37.79783 64.97512 1.000 23.56186 407 ILE A O 1
ATOM 2896 N N . LYS A 1 408 ? 5.54438 38.93664 64.22532 1.000 23.73621 408 LYS A N 1
ATOM 2897 C CA . LYS A 1 408 ? 6.42451 37.78813 64.41896 1.000 23.51292 408 LYS A CA 1
ATOM 2898 C C . LYS A 1 408 ? 6.68695 37.52621 65.89730 1.000 23.35725 408 LYS A C 1
ATOM 2899 O O . LYS A 1 408 ? 6.82565 36.36685 66.30883 1.000 24.24997 408 LYS A O 1
ATOM 2905 N N . ASP A 1 409 ? 6.76846 38.58519 66.71075 1.000 22.56453 409 ASP A N 1
ATOM 2906 C CA . ASP A 1 409 ? 6.86380 38.37474 68.15174 1.000 24.82105 409 ASP A CA 1
ATOM 2907 C C . ASP A 1 409 ? 5.59105 37.73415 68.68057 1.000 24.24937 409 ASP A C 1
ATOM 2908 O O . ASP A 1 409 ? 5.63852 36.88663 69.57986 1.000 26.09698 409 ASP A O 1
ATOM 2913 N N . ASP A 1 410 ? 4.44660 38.10964 68.10937 1.000 23.92065 410 ASP A N 1
ATOM 2914 C CA . ASP A 1 410 ? 3.16167 37.63716 68.61041 1.000 26.58973 410 ASP A CA 1
ATOM 2915 C C . ASP A 1 410 ? 2.86833 36.20013 68.19946 1.000 22.42784 410 ASP A C 1
ATOM 2916 O O . ASP A 1 410 ? 2.13568 35.49788 68.91395 1.000 27.38995 410 ASP A O 1
ATOM 2921 N N . LEU A 1 411 ? 3.41370 35.74375 67.07006 1.000 23.38657 411 LEU A N 1
ATOM 2922 C CA . LEU A 1 411 ? 3.18988 34.37709 66.62276 1.000 22.84618 411 LEU A CA 1
ATOM 2923 C C . LEU A 1 411 ? 4.31269 33.44612 67.05625 1.000 22.25073 411 LEU A C 1
ATOM 2924 O O . LEU A 1 411 ? 4.05071 32.39256 67.64894 1.000 25.25179 411 LEU A O 1
ATOM 2929 N N . TYR A 1 412 ? 5.56257 33.82661 66.79270 1.000 21.34472 412 TYR A N 1
ATOM 2930 C CA . TYR A 1 412 ? 6.69031 32.92553 67.01406 1.000 18.23039 412 TYR A CA 1
ATOM 2931 C C . TYR A 1 412 ? 7.26767 33.07434 68.41480 1.000 21.87696 412 TYR A C 1
ATOM 2932 O O . TYR A 1 412 ? 7.31415 32.10364 69.17523 1.000 21.82813 412 TYR A O 1
ATOM 2941 N N . ASN A 1 413 ? 7.73372 34.27546 68.75691 1.000 24.22551 413 ASN A N 1
ATOM 2942 C CA . ASN A 1 413 ? 8.39394 34.46189 70.04338 1.000 24.07968 413 ASN A CA 1
ATOM 2943 C C . ASN A 1 413 ? 7.46854 34.12151 71.20695 1.000 23.82422 413 ASN A C 1
ATOM 2944 O O . ASN A 1 413 ? 7.92427 33.60304 72.23368 1.000 26.13366 413 ASN A O 1
ATOM 2949 N N . ALA A 1 414 ? 6.16708 34.36624 71.04413 1.000 23.04012 414 ALA A N 1
ATOM 2950 C CA . ALA A 1 414 ? 5.18295 34.04770 72.06846 1.000 26.76981 414 ALA A CA 1
ATOM 2951 C C . ALA A 1 414 ? 5.17219 32.57378 72.45387 1.000 24.84971 414 ALA A C 1
ATOM 2952 O O . ALA A 1 414 ? 4.69963 32.24505 73.54231 1.000 25.87688 414 ALA A O 1
ATOM 2954 N N . VAL A 1 415 ? 5.65511 31.67654 71.58823 1.000 22.24070 415 VAL A N 1
ATOM 2955 C CA . VAL A 1 415 ? 5.69046 30.25819 71.94905 1.000 20.27868 415 VAL A CA 1
ATOM 2956 C C . VAL A 1 415 ? 6.46151 30.03359 73.24811 1.000 23.13809 415 VAL A C 1
ATOM 2957 O O . VAL A 1 415 ? 6.09533 29.17301 74.05959 1.000 21.72051 415 VAL A O 1
ATOM 2961 N N . ASP A 1 416 ? 7.55389 30.78359 73.46335 1.000 22.74714 416 ASP A N 1
ATOM 2962 C CA . ASP A 1 416 ? 8.31714 30.62413 74.70407 1.000 22.45863 416 ASP A CA 1
ATOM 2963 C C . ASP A 1 416 ? 7.45503 30.94128 75.92667 1.000 25.20029 416 ASP A C 1
ATOM 2964 O O . ASP A 1 416 ? 7.49843 30.22031 76.93170 1.000 24.65732 416 ASP A O 1
ATOM 2969 N N . SER A 1 417 ? 6.66489 32.01864 75.85576 1.000 24.49964 417 SER A N 1
ATOM 2970 C CA . SER A 1 417 ? 5.79998 32.39706 76.97025 1.000 26.30535 417 SER A CA 1
ATOM 2971 C C . SER A 1 417 ? 4.67391 31.38753 77.15895 1.000 25.31082 417 SER A C 1
ATOM 2972 O O . SER A 1 417 ? 4.34325 31.01870 78.29339 1.000 25.62766 417 SER A O 1
ATOM 2975 N N . VAL A 1 418 ? 4.08440 30.92549 76.05373 1.000 24.08211 418 VAL A N 1
ATOM 2976 C CA . VAL A 1 418 ? 3.06712 29.87312 76.10855 1.000 22.77209 418 VAL A CA 1
ATOM 2977 C C . VAL A 1 418 ? 3.61587 28.62555 76.79308 1.000 24.57757 418 VAL A C 1
ATOM 2978 O O . VAL A 1 418 ? 2.98009 28.05356 77.69328 1.000 24.70965 418 VAL A O 1
ATOM 2982 N N . ALA A 1 419 ? 4.80524 28.18225 76.36949 1.000 23.27914 419 ALA A N 1
ATOM 2983 C CA . ALA A 1 419 ? 5.40908 26.98507 76.94446 1.000 21.55103 419 ALA A CA 1
ATOM 2984 C C . ALA A 1 419 ? 5.70791 27.16994 78.42115 1.000 26.61091 419 ALA A C 1
ATOM 2985 O O . ALA A 1 419 ? 5.62729 26.20934 79.19804 1.000 28.94177 419 ALA A O 1
ATOM 2987 N N . SER A 1 420 ? 6.02780 28.39864 78.83109 1.000 24.02486 420 SER A N 1
ATOM 2988 C CA . SER A 1 420 ? 6.32349 28.70696 80.22385 1.000 24.10426 420 SER A CA 1
ATOM 2989 C C . SER A 1 420 ? 5.08111 28.92487 81.07646 1.000 29.15028 420 SER A C 1
ATOM 2990 O O . SER A 1 420 ? 5.22025 29.15488 82.28239 1.000 32.13665 420 SER A O 1
ATOM 2993 N N . GLY A 1 421 ? 3.88586 28.87917 80.49303 1.000 26.89208 421 GLY A N 1
ATOM 2994 C CA . GLY A 1 421 ? 2.67092 29.08355 81.25681 1.000 26.34511 421 GLY A CA 1
ATOM 2995 C C . GLY A 1 421 ? 2.31068 30.52192 81.52038 1.000 34.75014 421 GLY A C 1
ATOM 2996 O O . GLY A 1 421 ? 1.47289 30.78887 82.38750 1.000 36.66210 421 GLY A O 1
ATOM 2997 N N . LYS A 1 422 ? 2.91269 31.46063 80.79724 1.000 30.96900 422 LYS A N 1
ATOM 2998 C CA . LYS A 1 422 ? 2.67916 32.87797 81.01568 1.000 30.49670 422 LYS A CA 1
ATOM 2999 C C . LYS A 1 422 ? 1.74865 33.49884 79.98856 1.000 34.79008 422 LYS A C 1
ATOM 3000 O O . LYS A 1 422 ? 1.39846 34.67528 80.12291 1.000 41.26925 422 LYS A O 1
ATOM 3006 N N . THR A 1 423 ? 1.34090 32.74560 78.97204 1.000 30.71851 423 THR A N 1
ATOM 3007 C CA . THR A 1 423 ? 0.36875 33.20999 77.99288 1.000 29.47083 423 THR A CA 1
ATOM 3008 C C . THR A 1 423 ? -0.63335 32.08860 77.78156 1.000 33.33944 423 THR A C 1
ATOM 3009 O O . THR A 1 423 ? -0.24432 30.95827 77.46650 1.000 29.81276 423 THR A O 1
ATOM 3013 N N . THR A 1 424 ? -1.91269 32.38666 77.99062 1.000 32.41030 424 THR A N 1
ATOM 3014 C CA . THR A 1 424 ? -2.93063 31.38980 77.71843 1.000 31.15989 424 THR A CA 1
ATOM 3015 C C . THR A 1 424 ? -3.18320 31.28620 76.21705 1.000 31.64888 424 THR A C 1
ATOM 3016 O O . THR A 1 424 ? -2.77318 32.13904 75.42034 1.000 31.63078 424 THR A O 1
ATOM 3020 N N . LEU A 1 425 ? -3.87726 30.21486 75.83471 1.000 29.20362 425 LEU A N 1
ATOM 3021 C CA . LEU A 1 425 ? -4.27664 30.05577 74.44228 1.000 28.36125 425 LEU A CA 1
ATOM 3022 C C . LEU A 1 425 ? -5.13910 31.22393 73.98113 1.000 30.54372 425 LEU A C 1
ATOM 3023 O O . LEU A 1 425 ? -4.97108 31.72992 72.86566 1.000 31.46530 425 LEU A O 1
ATOM 3028 N N . GLN A 1 426 ? -6.05704 31.68034 74.83549 1.000 31.80868 426 GLN A N 1
ATOM 3029 C CA . GLN A 1 426 ? -6.91105 32.80558 74.47231 1.000 28.01675 426 GLN A CA 1
ATOM 3030 C C . GLN A 1 426 ? -6.11192 34.09320 74.33682 1.000 29.02058 426 GLN A C 1
ATOM 3031 O O . GLN A 1 426 ? -6.36836 34.89625 73.43312 1.000 31.56665 426 GLN A O 1
ATOM 3037 N N . GLN A 1 427 ? -5.16179 34.32569 75.24316 1.000 34.85978 427 GLN A N 1
ATOM 3038 C CA . GLN A 1 427 ? -4.32004 35.51397 75.13599 1.000 35.28322 427 GLN A CA 1
ATOM 3039 C C . GLN A 1 427 ? -3.48919 35.49597 73.85771 1.000 31.56960 427 GLN A C 1
ATOM 3040 O O . GLN A 1 427 ? -3.29966 36.53737 73.21897 1.000 33.34114 427 GLN A O 1
ATOM 3046 N N . TRP A 1 428 ? -2.97056 34.32446 73.48228 1.000 30.61143 428 TRP A N 1
ATOM 3047 C CA . TRP A 1 428 ? -2.18925 34.19914 72.25436 1.000 27.31901 428 TRP A CA 1
ATOM 3048 C C . TRP A 1 428 ? -3.01816 34.61105 71.04697 1.000 30.89372 428 TRP A C 1
ATOM 3049 O O . TRP A 1 428 ? -2.57836 35.41776 70.21772 1.000 30.24155 428 TRP A O 1
ATOM 3060 N N . GLN A 1 429 ? -4.22328 34.05174 70.92913 1.000 28.51834 429 GLN A N 1
ATOM 3061 C CA . GLN A 1 429 ? -5.08583 34.35429 69.79528 1.000 30.30853 429 GLN A CA 1
ATOM 3062 C C . GLN A 1 429 ? -5.51566 35.81554 69.80482 1.000 29.19045 429 GLN A C 1
ATOM 3063 O O . GLN A 1 429 ? -5.50679 36.47974 68.76109 1.000 31.92938 429 GLN A O 1
ATOM 3069 N N . ASP A 1 430 ? -5.88505 36.33644 70.97900 1.000 31.81652 430 ASP A N 1
ATOM 3070 C CA . ASP A 1 430 ? -6.36697 37.71183 71.06102 1.000 33.57831 430 ASP A CA 1
ATOM 3071 C C . ASP A 1 430 ? -5.28513 38.71169 70.66284 1.000 30.19545 430 ASP A C 1
ATOM 3072 O O . ASP A 1 430 ? -5.56906 39.70525 69.98327 1.000 32.91369 430 ASP A O 1
ATOM 3077 N N . LYS A 1 431 ? -4.04341 38.47996 71.09243 1.000 31.56596 431 LYS A N 1
ATOM 3078 C CA . LYS A 1 431 ? -2.96707 39.40281 70.74211 1.000 32.17849 431 LYS A CA 1
ATOM 3079 C C . LYS A 1 431 ? -2.66978 39.35328 69.24680 1.000 32.83972 431 LYS A C 1
ATOM 3080 O O . LYS A 1 431 ? -2.42549 40.39409 68.62452 1.000 30.58686 431 LYS A O 1
ATOM 3086 N N . LEU A 1 432 ? -2.73088 38.15948 68.64588 1.000 28.88914 432 LEU A N 1
ATOM 3087 C CA . LEU A 1 432 ? -2.51330 38.03973 67.20429 1.000 25.88047 432 LEU A CA 1
ATOM 3088 C C . LEU A 1 432 ? -3.59744 38.76477 66.41880 1.000 28.97932 432 LEU A C 1
ATOM 3089 O O . LEU A 1 432 ? -3.30819 39.47612 65.44946 1.000 30.16307 432 LEU A O 1
ATOM 3094 N N . ASN A 1 433 ? -4.86044 38.58124 66.81395 1.000 30.95251 433 ASN A N 1
ATOM 3095 C CA . ASN A 1 433 ? -5.95101 39.24706 66.11262 1.000 30.89166 433 ASN A CA 1
ATOM 3096 C C . ASN A 1 433 ? -5.83168 40.75751 66.23654 1.000 33.55342 433 ASN A C 1
ATOM 3097 O O . ASN A 1 433 ? -6.06897 41.48970 65.26751 1.000 31.90827 433 ASN A O 1
ATOM 3102 N N . GLU A 1 434 ? -5.45882 41.24245 67.42243 1.000 33.53171 434 GLU A N 1
ATOM 3103 C CA . GLU A 1 434 ? -5.31180 42.68195 67.62120 1.000 39.86131 434 GLU A CA 1
ATOM 3104 C C . GLU A 1 434 ? -4.20825 43.24944 66.73570 1.000 34.80738 434 GLU A C 1
ATOM 3105 O O . GLU A 1 434 ? -4.39430 44.26991 66.06386 1.000 34.33785 434 GLU A O 1
ATOM 3111 N N . THR A 1 435 ? -3.04428 42.59863 66.72322 1.000 31.72933 435 THR A N 1
ATOM 3112 C CA . THR A 1 435 ? -1.92402 43.10287 65.93488 1.000 34.59152 435 THR A CA 1
ATOM 3113 C C . THR A 1 435 ? -2.20646 42.98816 64.44190 1.000 33.25337 435 THR A C 1
ATOM 3114 O O . THR A 1 435 ? -1.97519 43.93554 63.68073 1.000 31.80327 435 THR A O 1
ATOM 3118 N N . SER A 1 436 ? -2.71221 41.83173 64.00728 1.000 28.08595 436 SER A N 1
ATOM 3119 C CA . SER A 1 436 ? -3.04072 41.64112 62.59921 1.000 31.61112 436 SER A CA 1
ATOM 3120 C C . SER A 1 436 ? -4.08548 42.64584 62.11864 1.000 34.75258 436 SER A C 1
ATOM 3121 O O . SER A 1 436 ? -3.96999 43.18555 61.01022 1.000 33.15545 436 SER A O 1
ATOM 3124 N N . ASN A 1 437 ? -5.11675 42.90980 62.93186 1.000 33.95807 437 ASN A N 1
ATOM 3125 C CA . ASN A 1 437 ? -6.13671 43.87566 62.52226 1.000 32.87956 437 ASN A CA 1
ATOM 3126 C C . ASN A 1 437 ? -5.57184 45.28969 62.45526 1.000 37.03301 437 ASN A C 1
ATOM 3127 O O . ASN A 1 437 ? -5.96466 46.08108 61.58688 1.000 36.00918 437 ASN A O 1
ATOM 3132 N N . ALA A 1 438 ? -4.65478 45.63064 63.36494 1.000 33.49903 438 ALA A N 1
ATOM 3133 C CA . ALA A 1 438 ? -4.02751 46.95052 63.32364 1.000 35.99582 438 ALA A CA 1
ATOM 3134 C C . ALA A 1 438 ? -3.12781 47.10565 62.10023 1.000 44.84586 438 ALA A C 1
ATOM 3135 O O . ALA A 1 438 ? -3.01848 48.20088 61.53624 1.000 33.91235 438 ALA A O 1
ATOM 3137 N N . LEU A 1 439 ? -2.45837 46.02963 61.68497 1.000 35.06445 439 LEU A N 1
ATOM 3138 C CA . LEU A 1 439 ? -1.65386 46.09156 60.46569 1.000 29.46628 439 LEU A CA 1
ATOM 3139 C C . LEU A 1 439 ? -2.54204 46.21653 59.23595 1.000 39.50644 439 LEU A C 1
ATOM 3140 O O . LEU A 1 439 ? -2.19218 46.91418 58.27702 1.000 39.60682 439 LEU A O 1
ATOM 3145 N N . ASN A 1 440 ? -3.69779 45.55996 59.25740 1.000 36.30467 440 ASN A N 1
ATOM 3146 C CA . ASN A 1 440 ? -4.69912 45.66268 58.20041 1.000 35.49540 440 ASN A CA 1
ATOM 3147 C C . ASN A 1 440 ? -5.23459 47.08863 58.07387 1.000 38.31408 440 ASN A C 1
ATOM 3148 O O . ASN A 1 440 ? -5.12106 47.70413 57.01015 1.000 44.21547 440 ASN A O 1
#

Sequence (405 aa):
KTTLKFAAFEGGYGADMYKEVVAAYEKLNPDVKIELTTSKKIEDEITPGMKAGNYPDIVELGQGSTSGLTETLLKDKAIEDVTDVLDMKVPGENKTVKDKLVDGVIGLYTNPYGGDKTYLMPMYYSPSGLVYNKTLLEQNGWKMPTTWDEMFKLGDEAKAKGISLFTYPTAGYFDAFFNALLADIGGDQFYQDVMTYKKDVWKTDEAKEALETTYKLVTEYLNPDTVGYANAQDFTKNQQSILDGKSLFMPNGTWIVNEMKDAPRTSGFEWGFAPVPTVKNGGTRYINTTIEAVWIPAKAKNKEAAKKFMAYLYSDEAASIFAKTGAIQPIKGNTDDLASDMKVFYDAYNEDNVKAVAGSFSATATVEGKNIKDDLYNAVDSVASGKTTLQQWQDKLNETSNALN

Foldseek 3Di:
DAEAEEEEEADLLGDVLVVVLQVVVCVLPVVYHYDYHYYNCSCVQDDPPDALARHGQKYFFFQLRQVRVVLVCLLVVFFDQLLVQQQDDARPDDDGNVRWFDPPPPDCRQVQQDDRTGFWAWWFWWWKAKKFFPVVCVVVVHDDDQALVSLVVVQVVLVVVQAFAEAELALSLCQQVCLFALCQQPNDVLSVCLQELPACSLVDPSNLVSLVSLLCCLAPRYDVCHLVQRHPVRSVVRVVCRQARRYGIYIDIDSSCSNCVPPHGDPPTDMAGAHYHYHDPPTATEIETDTGGMTGTNSHDCNVVVSNSVSNCSDPVSQVSSLVSDGHGRTPPSPPPHDPSCCNRVCNCVDPRYYYGYHHHRSNFDDPPDDLSCLQRVCSSCSSVVNADSVNSSVSNSVRSNVRD

B-factor: mean 29.05, std 13.53, range [14.02, 105.69]

Nearest PDB structures (foldseek):
  4g68-assembly1_A  TM=7.620E-01  e=1.098E-17  Caldanaerobius
  6jar-assembly1_A  TM=7.195E-01  e=4.871E-16  Thermus thermophilus HB8
  6jaq-assembly1_A  TM=7.092E-01  e=5.464E-16  Thermus thermophilus HB8
  6j9w-assembly1_A  TM=7.138E-01  e=1.451E-15  Thermus thermophilus HB8
  6jai-assembly1_A  TM=6.796E-01  e=2.170E-15  Thermus thermophilus HB8

Solvent-accessible surface area: 17374 Å² total; per-residue (Å²): 204,74,53,1,70,2,3,0,46,55,27,11,7,22,14,104,8,1,119,71,0,10,56,18,3,51,176,71,44,109,88,22,115,13,94,47,54,35,30,142,118,0,56,90,51,4,54,137,78,58,143,41,31,78,13,7,1,0,0,0,3,4,23,38,25,109,46,21,16,0,38,56,16,2,102,76,139,14,8,41,49,0,48,72,0,15,96,37,115,0,18,60,35,150,113,40,0,114,80,13,10,28,126,76,19,56,31,38,21,0,9,0,44,29,71,119,110,0,31,0,0,0,0,10,50,1,0,5,4,0,0,21,7,96,25,25,7,114,130,40,64,28,175,39,4,51,6,6,89,71,0,22,132,11,2,79,98,0,145,92,129,50,14,21,2,0,0,0,0,30,5,29,46,0,52,13,2,1,4,1,0,0,1,20,33,29,25,89,121,19,4,79,20,0,1,68,10,119,140,41,5,1,122,46,121,67,0,81,57,0,0,97,15,0,72,89,0,2,60,105,19,30,9,123,79,0,53,60,73,14,50,47,132,36,41,51,111,2,0,34,15,1,0,71,16,118,1,2,0,0,3,4,0,0,35,0,25,24,49,8,125,134,25,105,82,54,110,48,14,105,30,1,9,3,0,1,0,5,50,164,126,61,25,36,22,10,0,7,14,29,15,40,0,0,0,0,0,34,93,9,157,41,60,103,28,0,24,97,0,0,0,2,0,0,2,83,96,0,5,76,16,0,33,141,38,5,0,8,1,0,8,113,46,30,61,110,152,43,56,104,80,2,126,49,0,21,56,3,63,118,67,131,75,21,111,60,13,54,15,9,9,11,25,74,38,81,39,172,78,65,73,10,31,72,14,0,13,86,19,0,31,36,1,24,60,67,171,28,74,38,90,100,3,10,76,79,0,24,98,0,1,48,49,18,109

Secondary structure (DSSP, 8-state):
-EEEEEEEE--TT-SHHHHHHHHHHHHH-TTEEEEEEEES-GGGTS-TT--GGGS-SEEE--TT-TT-HHHHHHHTT-B---HHHHTSBPTTSSSBHHHHBPTT-SSTTTSTTSTT---SEEEEEEEEEEEEEHHHHHHHTPPPPSBHHHHHHHHHHHHHTT-EEE--S-GGGHHHHHHHHHHHHH-HHHHHHHHTT-TTGGGSHHHHHHHHHHHHHHHHSB-TTHHHH-STTTHHHHHHHHHTTSEEEEEEETHHHHHTTTS---TT--EEEEPPPBSSTT--EEEEEEEEEEE-BTT-S-HHHHHHHHHHTTSHHHHHHHHTTT---SBTTTTTT--GGGHHHHGGGGSTTEEEE------S---TT--HHIIIIIHHHHHHTTSS-HHHHHHHHHHHHHHH-

Radius of gyration: 20.97 Å; Cα contacts (8 Å, |Δi|>4): 775; chains: 1; bounding box: 53×57×52 Å

Organism: Bifidobacterium longum subsp. infantis (NCBI:txid1682)

InterPro domains:
  IPR006059 Bacterial-type extracellular solute-binding protein [PF01547] (53-354)
  IPR022387 Carbohydrate ABC transporter substrate-binding, CPR0540 [TIGR03850] (8-440)
  IPR050490 Bacterial solute-binding protein 1 [PTHR43649] (14-433)